Protein AF-0000000080278853 (afdb_homodimer)

Foldseek 3Di:
DCPDDDDDDDDDDDDDDDDDPPPPPDDPDPPPPPPPPPCPVVLPFPFDAFPDAFQCVVCQQPVQLLFDPVLCVVLQKDRWDWDADPQGIKTWIARNVDRQKIKIKHKRNVFFQAVSVCSVVQVQWPDWAWDDAPRWTKIWTDSDPCQQQLWTWMWTRNHRGIIMIMITHHRDDPSRRGVVVVSSSSSNNSSVSRNVD/DDDDDDDDDDDDDDPPDPPVPVPVPPPPDPPPPPPPPPPPVVLPFPFDAFPDAFQCVVCQQPVQLLFDPVLCVVLQKDRWDWDADPQGIKTWIARNVDRQKIKIKHKRNVFFQAVSVCSVVQVQWPDWAWDDAPRWTKIWTDSDPCQQQLWTWMWTRNHRGIIMIMITHHRDDPSRRGVVVVSSSSSNNSSVSRNVD

Secondary structure (DSSP, 8-state):
---------------------------------------------SSPPPSS----HHHHH-GGGGS-HHHHHHTTB---EEEEETTEEEEEEEETTEEEEEEEEEE-TT-TTTHHHHHHTGGG-SEEEEEEETTEEEEEEESS--GGGTEEEEEEESSSS-EEEEEEEESSSHHHH--HHHHHHHHHHHHHHHHH-/---------------------------------------------SSPPPSS----HHHHH-GGGGS-HHHHHHTTB---EEEEETTEEEEEEEETTEEEEEEEEEE-TT-TTTHHHHHHTGGG-SEEEEEEETTEEEEEEESS--GGGTEEEEEEESSSS-EEEEEEEESSSHHHH--HHHHHHHHHHHHHHHHH-

Nearest PDB structures (foldseek):
  6pny-assembly1_A  TM=3.696E-01  e=8.981E-02  Francisella tularensis subsp. tularensis SCHU S4
  4esq-assembly1_A  TM=3.372E-01  e=4.454E-02  Mycobacterium tuberculosis H37Rv
  5hw3-assembly1_A  TM=4.912E-01  e=6.554E-01  Burkholderia vietnamiensis G4
  4yfm-assembly2_B  TM=4.945E-01  e=7.810E-01  Mycobacteroides abscessus
  6ity-assembly1_A  TM=4.959E-01  e=1.990E+00  Escherichia coli

pLDDT: mean 81.67, std 29.04, range [19.27, 98.94]

Radius of gyration: 40.1 Å; Cα contacts (8 Å, |Δi|>4): 773; chains: 2; bounding box: 48×190×109 Å

Solvent-accessible surface area (backbone atoms only — not comparable to full-atom values): 21662 Å² total; per-residue (Å²): 128,87,67,80,70,84,72,81,82,88,76,86,84,76,86,69,87,72,86,70,82,75,75,77,74,77,73,75,72,78,75,75,71,73,72,67,75,72,72,68,74,57,78,81,49,78,34,76,74,40,82,66,69,51,56,53,70,61,29,66,75,37,18,47,62,38,46,42,72,69,51,28,55,76,70,46,34,42,76,59,40,83,42,76,51,75,36,37,34,18,12,42,31,26,34,63,89,41,74,65,24,35,36,34,34,28,39,34,67,59,34,74,45,12,39,15,50,54,53,74,46,45,87,62,30,67,40,78,48,79,49,66,47,91,78,22,34,25,30,40,39,32,40,58,81,38,41,86,69,2,21,30,34,33,37,34,26,45,24,64,44,32,20,34,39,34,38,31,36,19,72,59,70,72,40,14,71,49,14,53,65,55,39,48,51,51,50,37,44,27,54,54,36,27,66,73,92,137,81,83,85,83,86,79,87,79,89,80,88,82,80,83,71,81,79,77,76,74,80,73,77,74,76,72,73,72,77,74,74,71,72,70,66,76,72,71,68,73,57,79,80,50,77,33,76,72,40,82,65,68,52,55,52,70,60,29,67,75,36,19,48,63,39,47,42,73,68,52,26,54,75,68,45,33,42,74,60,41,83,41,78,51,77,38,37,33,18,12,42,29,26,34,63,88,41,75,66,25,33,36,36,34,27,41,34,67,59,37,73,44,11,39,16,50,54,53,73,47,44,88,62,29,66,41,79,47,80,48,67,47,90,78,22,35,27,31,37,38,31,39,58,82,38,40,85,70,2,21,30,33,33,37,36,27,45,24,65,43,32,20,34,39,34,37,31,38,18,74,58,70,71,39,14,71,48,14,52,65,55,40,49,52,51,48,38,43,26,53,55,34,27,67,73,94

Organism: Amycolatopsis orientalis (NCBI:txid31958)

InterPro domains:
  IPR024520 Protein of unknown function DUF3558 [PF12079] (13-192)

Sequence (394 aa):
MRRSLVLLLAAGALVAGCSGSKSGTASPEPSYTTGSPSASSGSSGSAPKVPSPLKTSSIESDACSALSAAKRSELGLGEGERRTTSVGPGCSIFAADDRLNQIEISPVLANKNGLSDVYDTKANDEYFEPTEVAGYPAVYAAALDGRKSGKCGLFVGVTDQLAVNILVQYDNGPGASDPCPVALKVGEAMIETLKEGMRRSLVLLLAAGALVAGCSGSKSGTASPEPSYTTGSPSASSGSSGSAPKVPSPLKTSSIESDACSALSAAKRSELGLGEGERRTTSVGPGCSIFAADDRLNQIEISPVLANKNGLSDVYDTKANDEYFEPTEVAGYPAVYAAALDGRKSGKCGLFVGVTDQLAVNILVQYDNGPGASDPCPVALKVGEAMIETLKEG

Structure (mmCIF, N/CA/C/O backbone):
data_AF-0000000080278853-model_v1
#
loop_
_entity.id
_entity.type
_entity.pdbx_description
1 polymer 'DUF3558 domain-containing protein'
#
loop_
_atom_site.group_PDB
_atom_site.id
_atom_site.type_symbol
_atom_site.label_atom_id
_atom_site.label_alt_id
_atom_site.label_comp_id
_atom_site.label_asym_id
_atom_site.label_entity_id
_atom_site.label_seq_id
_atom_site.pdbx_PDB_ins_code
_atom_site.Cartn_x
_atom_site.Cartn_y
_atom_site.Cartn_z
_atom_site.occupancy
_atom_site.B_iso_or_equiv
_atom_site.auth_seq_id
_atom_site.auth_comp_id
_atom_site.auth_asym_id
_atom_site.auth_atom_id
_atom_site.pdbx_PDB_model_num
ATOM 1 N N . MET A 1 1 ? 13.344 99.688 30.938 1 25.77 1 MET A N 1
ATOM 2 C CA . MET A 1 1 ? 12.18 99.125 30.234 1 25.77 1 MET A CA 1
ATOM 3 C C . MET A 1 1 ? 12.242 99.438 28.734 1 25.77 1 MET A C 1
ATOM 5 O O . MET A 1 1 ? 11.258 99.25 28.016 1 25.77 1 MET A O 1
ATOM 9 N N . ARG A 1 2 ? 13.422 99.875 28.297 1 26.48 2 ARG A N 1
ATOM 10 C CA . ARG A 1 2 ? 13.445 100.812 27.188 1 26.48 2 ARG A CA 1
ATOM 11 C C . ARG A 1 2 ? 13.219 100.125 25.844 1 26.48 2 ARG A C 1
ATOM 13 O O . ARG A 1 2 ? 14.094 99.438 25.359 1 26.48 2 ARG A O 1
ATOM 20 N N . ARG A 1 3 ? 12.031 99.812 25.594 1 26.95 3 ARG A N 1
ATOM 21 C CA . ARG A 1 3 ? 11.484 98.75 24.703 1 26.95 3 ARG A CA 1
ATOM 22 C C . ARG A 1 3 ? 11.602 99.188 23.25 1 26.95 3 ARG A C 1
ATOM 24 O O . ARG A 1 3 ? 11.055 98.562 22.344 1 26.95 3 ARG A O 1
ATOM 31 N N . SER A 1 4 ? 12.594 100.188 22.984 1 25.94 4 SER A N 1
ATOM 32 C CA . SER A 1 4 ? 12.094 100.938 21.828 1 25.94 4 SER A CA 1
ATOM 33 C C . SER A 1 4 ? 11.953 100.062 20.609 1 25.94 4 SER A C 1
ATOM 35 O O . SER A 1 4 ? 12.844 99.25 20.297 1 25.94 4 SER A O 1
ATOM 37 N N . LEU A 1 5 ? 10.859 100.125 19.953 1 24.86 5 LEU A N 1
ATOM 38 C CA . LEU A 1 5 ? 9.977 99.375 19.062 1 24.86 5 LEU A CA 1
ATOM 39 C C . LEU A 1 5 ? 10.445 99.5 17.609 1 24.86 5 LEU A C 1
ATOM 41 O O . LEU A 1 5 ? 10.008 98.688 16.75 1 24.86 5 LEU A O 1
ATOM 45 N N . VAL A 1 6 ? 11.648 100 17.25 1 26.14 6 VAL A N 1
ATOM 46 C CA . VAL A 1 6 ? 11.359 100.75 16.031 1 26.14 6 VAL A CA 1
ATOM 47 C C . VAL A 1 6 ? 11.07 99.812 14.883 1 26.14 6 VAL A C 1
ATOM 49 O O . VAL A 1 6 ? 11.828 98.875 14.641 1 26.14 6 VAL A O 1
ATOM 52 N N . LEU A 1 7 ? 9.945 99.938 14.18 1 22.44 7 LEU A N 1
ATOM 53 C CA . LEU A 1 7 ? 8.984 99.25 13.312 1 22.44 7 LEU A CA 1
ATOM 54 C C . LEU A 1 7 ? 9.492 99.188 11.875 1 22.44 7 LEU A C 1
ATOM 56 O O . LEU A 1 7 ? 8.914 98.5 11.031 1 22.44 7 LEU A O 1
ATOM 60 N N . LEU A 1 8 ? 10.633 99.812 11.562 1 22.41 8 LEU A N 1
ATOM 61 C CA . LEU A 1 8 ? 10.367 100.438 10.297 1 22.41 8 LEU A CA 1
ATOM 62 C C . LEU A 1 8 ? 10.055 99.438 9.203 1 22.41 8 LEU A C 1
ATOM 64 O O . LEU A 1 8 ? 10.602 98.312 9.211 1 22.41 8 LEU A O 1
ATOM 68 N N . LEU A 1 9 ? 9.297 99.938 8.25 1 20.89 9 LEU A N 1
ATOM 69 C CA . LEU A 1 9 ? 8.273 99.625 7.254 1 20.89 9 LEU A CA 1
ATOM 70 C C . LEU A 1 9 ? 8.867 98.875 6.078 1 20.89 9 LEU A C 1
ATOM 72 O O . LEU A 1 9 ? 10.086 98.812 5.922 1 20.89 9 LEU A O 1
ATOM 76 N N . ALA A 1 10 ? 8.578 99.312 4.84 1 20.7 10 ALA A N 1
ATOM 77 C CA . ALA A 1 10 ? 7.59 98.938 3.848 1 20.7 10 ALA A CA 1
ATOM 78 C C . ALA A 1 10 ? 8.227 98.062 2.752 1 20.7 10 ALA A C 1
ATOM 80 O O . ALA A 1 10 ? 9.453 98 2.672 1 20.7 10 ALA A O 1
ATOM 81 N N . ALA A 1 11 ? 8 98.438 1.426 1 20.47 11 ALA A N 1
ATOM 82 C CA . ALA A 1 11 ? 7.145 98 0.341 1 20.47 11 ALA A CA 1
ATOM 83 C C . ALA A 1 11 ? 7.973 97.375 -0.772 1 20.47 11 ALA A C 1
ATOM 85 O O . ALA A 1 11 ? 7.609 96.312 -1.304 1 20.47 11 ALA A O 1
ATOM 86 N N . GLY A 1 12 ? 9 98.062 -1.393 1 19.66 12 GLY A N 1
ATOM 87 C CA . GLY A 1 12 ? 8.672 98.312 -2.789 1 19.66 12 GLY A CA 1
ATOM 88 C C . GLY A 1 12 ? 8.828 97.062 -3.662 1 19.66 12 GLY A C 1
ATOM 89 O O . GLY A 1 12 ? 9.406 96.062 -3.238 1 19.66 12 GLY A O 1
ATOM 90 N N . ALA A 1 13 ? 9.32 97.312 -5.016 1 22.69 13 ALA A N 1
ATOM 91 C CA . ALA A 1 13 ? 8.922 97.25 -6.422 1 22.69 13 ALA A CA 1
ATOM 92 C C . ALA A 1 13 ? 9.43 96 -7.105 1 22.69 13 ALA A C 1
ATOM 94 O O . ALA A 1 13 ? 10.5 95.5 -6.777 1 22.69 13 ALA A O 1
ATOM 95 N N . LEU A 1 14 ? 8.57 95.5 -8.039 1 23.55 14 LEU A N 1
ATOM 96 C CA . LEU A 1 14 ? 8.156 94.312 -8.828 1 23.55 14 LEU A CA 1
ATOM 97 C C . LEU A 1 14 ? 9.172 94.062 -9.938 1 23.55 14 LEU A C 1
ATOM 99 O O . LEU A 1 14 ? 9.031 93.062 -10.664 1 23.55 14 LEU A O 1
ATOM 103 N N . VAL A 1 15 ? 10.375 94.625 -10.016 1 23.81 15 VAL A N 1
ATOM 104 C CA . VAL A 1 15 ? 10.648 94.75 -11.438 1 23.81 15 VAL A CA 1
ATOM 105 C C . VAL A 1 15 ? 10.641 93.375 -12.094 1 23.81 15 VAL A C 1
ATOM 107 O O . VAL A 1 15 ? 11.172 92.375 -11.531 1 23.81 15 VAL A O 1
ATOM 110 N N . ALA A 1 16 ? 10.047 93.25 -13.336 1 25.36 16 ALA A N 1
ATOM 111 C CA . ALA A 1 16 ? 9.398 92.438 -14.344 1 25.36 16 ALA A CA 1
ATOM 112 C C . ALA A 1 16 ? 10.406 91.5 -15.023 1 25.36 16 ALA A C 1
ATOM 114 O O . ALA A 1 16 ? 10.039 90.5 -15.562 1 25.36 16 ALA A O 1
ATOM 115 N N . GLY A 1 17 ? 11.688 91.688 -15.102 1 23.89 17 GLY A N 1
ATOM 116 C CA . GLY A 1 17 ? 12.047 91.5 -16.5 1 23.89 17 GLY A CA 1
ATOM 117 C C . GLY A 1 17 ? 11.781 90.062 -16.969 1 23.89 17 GLY A C 1
ATOM 118 O O . GLY A 1 17 ? 11.812 89.125 -16.172 1 23.89 17 GLY A O 1
ATOM 119 N N . CYS A 1 18 ? 11.219 89.875 -18.25 1 23.42 18 CYS A N 1
ATOM 120 C CA . CYS A 1 18 ? 10.555 88.938 -19.156 1 23.42 18 CYS A CA 1
ATOM 121 C C . CYS A 1 18 ? 11.461 87.812 -19.516 1 23.42 18 CYS A C 1
ATOM 123 O O . CYS A 1 18 ? 10.984 86.75 -19.891 1 23.42 18 CYS A O 1
ATOM 125 N N . SER A 1 19 ? 12.797 87.938 -19.75 1 24.5 19 SER A N 1
ATOM 126 C CA . SER A 1 19 ? 13.125 87.312 -21.016 1 24.5 19 SER A CA 1
ATOM 127 C C . SER A 1 19 ? 13 85.812 -20.922 1 24.5 19 SER A C 1
ATOM 129 O O . SER A 1 19 ? 13.195 85.25 -19.859 1 24.5 19 SER A O 1
ATOM 131 N N . GLY A 1 20 ? 12.406 85.125 -21.953 1 24.17 20 GLY A N 1
ATOM 132 C CA . GLY A 1 20 ? 11.805 83.875 -22.438 1 24.17 20 GLY A CA 1
ATOM 133 C C . GLY A 1 20 ? 12.805 82.75 -22.641 1 24.17 20 GLY A C 1
ATOM 134 O O . GLY A 1 20 ? 12.484 81.75 -23.234 1 24.17 20 GLY A O 1
ATOM 135 N N . SER A 1 21 ? 14.086 82.812 -22.172 1 25.88 21 SER A N 1
ATOM 136 C CA . SER A 1 21 ? 14.875 81.812 -22.922 1 25.88 21 SER A CA 1
ATOM 137 C C . SER A 1 21 ? 14.312 80.438 -22.75 1 25.88 21 SER A C 1
ATOM 139 O O . SER A 1 21 ? 14.055 80 -21.625 1 25.88 21 SER A O 1
ATOM 141 N N . LYS A 1 22 ? 13.883 79.875 -23.859 1 23.75 22 LYS A N 1
ATOM 142 C CA . LYS A 1 22 ? 13.289 78.625 -24.25 1 23.75 22 LYS A CA 1
ATOM 143 C C . LYS A 1 22 ? 14.219 77.438 -23.906 1 23.75 22 LYS A C 1
ATOM 145 O O . LYS A 1 22 ? 15.234 77.25 -24.562 1 23.75 22 LYS A O 1
ATOM 150 N N . SER A 1 23 ? 14.734 77.312 -22.656 1 25.14 23 SER A N 1
ATOM 151 C CA . SER A 1 23 ? 15.625 76.188 -22.531 1 25.14 23 SER A CA 1
ATOM 152 C C . SER A 1 23 ? 14.898 74.875 -22.875 1 25.14 23 SER A C 1
ATOM 154 O O . SER A 1 23 ? 13.812 74.625 -22.344 1 25.14 23 SER A O 1
ATOM 156 N N . GLY A 1 24 ? 15.055 74.375 -24.109 1 26.75 24 GLY A N 1
ATOM 157 C CA . GLY A 1 24 ? 14.602 73.125 -24.703 1 26.75 24 GLY A CA 1
ATOM 158 C C . GLY A 1 24 ? 14.922 71.938 -23.844 1 26.75 24 GLY A C 1
ATOM 159 O O . GLY A 1 24 ? 16.094 71.688 -23.531 1 26.75 24 GLY A O 1
ATOM 160 N N . THR A 1 25 ? 14.242 71.688 -22.812 1 28.78 25 THR A N 1
ATOM 161 C CA . THR A 1 25 ? 14.438 70.562 -21.953 1 28.78 25 THR A CA 1
ATOM 162 C C . THR A 1 25 ? 14.391 69.25 -22.781 1 28.78 25 THR A C 1
ATOM 164 O O . THR A 1 25 ? 13.438 69 -23.531 1 28.78 25 THR A O 1
ATOM 167 N N . ALA A 1 26 ? 15.594 68.75 -23.062 1 31.48 26 ALA A N 1
ATOM 168 C CA . ALA A 1 26 ? 15.836 67.438 -23.656 1 31.48 26 ALA A CA 1
ATOM 169 C C . ALA A 1 26 ? 14.961 66.375 -23.016 1 31.48 26 ALA A C 1
ATOM 171 O O . ALA A 1 26 ? 14.828 66.312 -21.781 1 31.48 26 ALA A O 1
ATOM 172 N N . SER A 1 27 ? 13.93 65.938 -23.688 1 29.67 27 SER A N 1
ATOM 173 C CA . SER A 1 27 ? 12.992 64.875 -23.406 1 29.67 27 SER A CA 1
ATOM 174 C C . SER A 1 27 ? 13.727 63.594 -22.969 1 29.67 27 SER A C 1
ATOM 176 O O . SER A 1 27 ? 14.617 63.125 -23.672 1 29.67 27 SER A O 1
ATOM 178 N N . PRO A 1 28 ? 13.977 63.406 -21.656 1 30.61 28 PRO A N 1
ATOM 179 C CA . PRO A 1 28 ? 14.594 62.156 -21.25 1 30.61 28 PRO A CA 1
ATOM 180 C C . PRO A 1 28 ? 13.945 60.938 -21.922 1 30.61 28 PRO A C 1
ATOM 182 O O . PRO A 1 28 ? 12.75 60.969 -22.203 1 30.61 28 PRO A O 1
ATOM 185 N N . GLU A 1 29 ? 14.648 60.344 -22.812 1 31.84 29 GLU A N 1
ATOM 186 C CA . GLU A 1 29 ? 14.258 59.094 -23.438 1 31.84 29 GLU A CA 1
ATOM 187 C C . GLU A 1 29 ? 13.742 58.094 -22.391 1 31.84 29 GLU A C 1
ATOM 189 O O . GLU A 1 29 ? 14.305 57.969 -21.312 1 31.84 29 GLU A O 1
ATOM 194 N N . PRO A 1 30 ? 12.445 57.812 -22.391 1 31.62 30 PRO A N 1
ATOM 195 C CA . PRO A 1 30 ? 11.891 56.812 -21.469 1 31.62 30 PRO A CA 1
ATOM 196 C C . PRO A 1 30 ? 12.672 55.531 -21.453 1 31.62 30 PRO A C 1
ATOM 198 O O . PRO A 1 30 ? 13.117 55.062 -22.5 1 31.62 30 PRO A O 1
ATOM 201 N N . SER A 1 31 ? 13.68 55.406 -20.547 1 31.05 31 SER A N 1
ATOM 202 C CA . SER A 1 31 ? 14.266 54.094 -20.312 1 31.05 31 SER A CA 1
ATOM 203 C C . SER A 1 31 ? 13.188 53.031 -20.188 1 31.05 31 SER A C 1
ATOM 205 O O . SER A 1 31 ? 12.367 53.062 -19.266 1 31.05 31 SER A O 1
ATOM 207 N N . TYR A 1 32 ? 12.703 52.438 -21.297 1 29.72 32 TYR A N 1
ATOM 208 C CA . TYR A 1 32 ? 11.875 51.25 -21.234 1 29.72 32 TYR A CA 1
ATOM 209 C C . TYR A 1 32 ? 12.531 50.188 -20.375 1 29.72 32 TYR A C 1
ATOM 211 O O . TYR A 1 32 ? 13.625 49.719 -20.672 1 29.72 32 TYR A O 1
ATOM 219 N N . THR A 1 33 ? 12.547 50.438 -19.016 1 30.12 33 THR A N 1
ATOM 220 C CA . THR A 1 33 ? 12.883 49.25 -18.203 1 30.12 33 THR A CA 1
ATOM 221 C C . THR A 1 33 ? 12.109 48.031 -18.688 1 30.12 33 THR A C 1
ATOM 223 O O . THR A 1 33 ? 10.875 48.031 -18.672 1 30.12 33 THR A O 1
ATOM 226 N N . THR A 1 34 ? 12.633 47.375 -19.719 1 31.84 34 THR A N 1
ATOM 227 C CA . THR A 1 34 ? 12.141 46.031 -20.016 1 31.84 34 THR A CA 1
ATOM 228 C C . THR A 1 34 ? 11.961 45.219 -18.734 1 31.84 34 THR A C 1
ATOM 230 O O . THR A 1 34 ? 12.93 44.969 -18.031 1 31.84 34 THR A O 1
ATOM 233 N N . GLY A 1 35 ? 10.867 45.5 -18.016 1 28.23 35 GLY A N 1
ATOM 234 C CA . GLY A 1 35 ? 10.547 44.562 -16.953 1 28.23 35 GLY A CA 1
ATOM 235 C C . GLY A 1 35 ? 10.781 43.094 -17.328 1 28.23 35 GLY A C 1
ATOM 236 O O . GLY A 1 35 ? 10.367 42.656 -18.406 1 28.23 35 GLY A O 1
ATOM 237 N N . SER A 1 36 ? 11.953 42.594 -17 1 31.94 36 SER A N 1
ATOM 238 C CA . SER A 1 36 ? 12.164 41.156 -17.109 1 31.94 36 SER A CA 1
ATOM 239 C C . SER A 1 36 ? 10.953 40.375 -16.594 1 31.94 36 SER A C 1
ATOM 241 O O . SER A 1 36 ? 10.422 40.688 -15.523 1 31.94 36 SER A O 1
ATOM 243 N N . PRO A 1 37 ? 10.148 39.781 -17.469 1 32.78 37 PRO A N 1
ATOM 244 C CA . PRO A 1 37 ? 9.133 38.906 -16.875 1 32.78 37 PRO A CA 1
ATOM 245 C C . PRO A 1 37 ? 9.664 38.094 -15.711 1 32.78 37 PRO A C 1
ATOM 247 O O . PRO A 1 37 ? 10.773 37.531 -15.781 1 32.78 37 PRO A O 1
ATOM 250 N N . SER A 1 38 ? 9.586 38.594 -14.539 1 33.19 38 SER A N 1
ATOM 251 C CA . SER A 1 38 ? 9.773 37.625 -13.461 1 33.19 38 SER A CA 1
ATOM 252 C C . SER A 1 38 ? 9.164 36.281 -13.812 1 33.19 38 SER A C 1
ATOM 254 O O . SER A 1 38 ? 7.957 36.156 -14.031 1 33.19 38 SER A O 1
ATOM 256 N N . ALA A 1 39 ? 9.867 35.469 -14.516 1 34.06 39 ALA A N 1
ATOM 257 C CA . ALA A 1 39 ? 9.484 34.062 -14.594 1 34.06 39 ALA A CA 1
ATOM 258 C C . ALA A 1 39 ? 9.023 33.562 -13.234 1 34.06 39 ALA A C 1
ATOM 260 O O . ALA A 1 39 ? 9.82 33.438 -12.305 1 34.06 39 ALA A O 1
ATOM 261 N N . SER A 1 40 ? 7.93 34.156 -12.688 1 33.38 40 SER A N 1
ATOM 262 C CA . SER A 1 40 ? 7.398 33.25 -11.672 1 33.38 40 SER A CA 1
ATOM 263 C C . SER A 1 40 ? 7.617 31.781 -12.055 1 33.38 40 SER A C 1
ATOM 265 O O . SER A 1 40 ? 7.066 31.312 -13.055 1 33.38 40 SER A O 1
ATOM 267 N N . SER A 1 41 ? 8.742 31.391 -12.117 1 36.22 41 SER A N 1
ATOM 268 C CA . SER A 1 41 ? 8.883 29.938 -12.109 1 36.22 41 SER A CA 1
ATOM 269 C C . SER A 1 41 ? 7.785 29.281 -11.273 1 36.22 41 SER A C 1
ATOM 271 O O . SER A 1 41 ? 7.934 29.125 -10.062 1 36.22 41 SER A O 1
ATOM 273 N N . GLY A 1 42 ? 6.566 29.844 -11.203 1 37.88 42 GLY A N 1
ATOM 274 C CA . GLY A 1 42 ? 5.445 29.156 -10.586 1 37.88 42 GLY A CA 1
ATOM 275 C C . GLY A 1 42 ? 5.5 27.656 -10.75 1 37.88 42 GLY A C 1
ATOM 276 O O . GLY A 1 42 ? 5.781 27.156 -11.844 1 37.88 42 GLY A O 1
ATOM 277 N N . SER A 1 43 ? 6.066 26.906 -9.883 1 45.44 43 SER A N 1
ATOM 278 C CA . SER A 1 43 ? 5.84 25.469 -9.891 1 45.44 43 SER A CA 1
ATOM 279 C C . SER A 1 43 ? 4.484 25.125 -10.492 1 45.44 43 SER A C 1
ATOM 281 O O . SER A 1 43 ? 3.443 25.547 -9.977 1 45.44 43 SER A O 1
ATOM 283 N N . SER A 1 44 ? 4.211 25.25 -11.781 1 55.81 44 SER A N 1
ATOM 284 C CA . SER A 1 44 ? 3.182 24.953 -12.766 1 55.81 44 SER A CA 1
ATOM 285 C C . SER A 1 44 ? 2.453 23.656 -12.422 1 55.81 44 SER A C 1
ATOM 287 O O . SER A 1 44 ? 1.705 23.125 -13.242 1 55.81 44 SER A O 1
ATOM 289 N N . GLY A 1 45 ? 2.619 23.156 -11.242 1 72.19 45 GLY A N 1
ATOM 290 C CA . GLY A 1 45 ? 1.877 21.922 -11.055 1 72.19 45 GLY A CA 1
ATOM 291 C C . GLY A 1 45 ? 0.403 22.141 -10.773 1 72.19 45 GLY A C 1
ATOM 292 O O . GLY A 1 45 ? -0.014 23.266 -10.477 1 72.19 45 GLY A O 1
ATOM 293 N N . SER A 1 46 ? -0.489 21.281 -11.039 1 92.19 46 SER A N 1
ATOM 294 C CA . SER A 1 46 ? -1.945 21.281 -10.945 1 92.19 46 SER A CA 1
ATOM 295 C C . SER A 1 46 ? -2.408 21.453 -9.508 1 92.19 46 SER A C 1
ATOM 297 O O . SER A 1 46 ? -3.566 21.797 -9.258 1 92.19 46 SER A O 1
ATOM 299 N N . ALA A 1 47 ? -1.428 21.359 -8.531 1 97 47 ALA A N 1
ATOM 300 C CA . ALA A 1 47 ? -1.764 21.516 -7.117 1 97 47 ALA A CA 1
ATOM 301 C C . ALA A 1 47 ? -1.282 22.859 -6.586 1 97 47 ALA A C 1
ATOM 303 O O . ALA A 1 47 ? -0.351 23.453 -7.133 1 97 47 ALA A O 1
ATOM 304 N N . PRO A 1 48 ? -1.968 23.438 -5.496 1 97.81 48 PRO A N 1
ATOM 305 C CA . PRO A 1 48 ? -1.407 24.609 -4.812 1 97.81 48 PRO A CA 1
ATOM 306 C C . PRO A 1 48 ? 0.027 24.375 -4.34 1 97.81 48 PRO A C 1
ATOM 308 O O . PRO A 1 48 ? 0.39 23.266 -3.975 1 97.81 48 PRO A O 1
ATOM 311 N N . LYS A 1 49 ? 0.762 25.406 -4.309 1 97.06 49 LYS A N 1
ATOM 312 C CA . LYS A 1 49 ? 2.166 25.328 -3.916 1 97.06 49 LYS A CA 1
ATOM 313 C C . LYS A 1 49 ? 2.305 25.125 -2.41 1 97.06 49 LYS A C 1
ATOM 315 O O . LYS A 1 49 ? 1.499 25.641 -1.633 1 97.06 49 LYS A O 1
ATOM 320 N N . VAL A 1 50 ? 3.271 24.359 -2.059 1 98 50 VAL A N 1
ATOM 321 C CA . VAL A 1 50 ? 3.633 24.219 -0.653 1 98 50 VAL A CA 1
ATOM 322 C C . VAL A 1 50 ? 4.254 25.516 -0.139 1 98 50 VAL A C 1
ATOM 324 O O . VAL A 1 50 ? 5.16 26.062 -0.766 1 98 50 VAL A O 1
ATOM 327 N N . PRO A 1 51 ? 3.791 26.031 0.999 1 97.06 51 PRO A N 1
ATOM 328 C CA . PRO A 1 51 ? 4.281 27.344 1.459 1 97.06 51 PRO A CA 1
ATOM 329 C C . PRO A 1 51 ? 5.754 27.297 1.868 1 97.06 51 PRO A C 1
ATOM 331 O O . PRO A 1 51 ? 6.5 28.234 1.577 1 97.06 51 PRO A O 1
ATOM 334 N N . SER A 1 52 ? 6.215 26.359 2.562 1 97.56 52 SER A N 1
ATOM 335 C CA . SER A 1 52 ? 7.59 26.094 2.98 1 97.56 52 SER A CA 1
ATOM 336 C C . SER A 1 52 ? 7.891 24.594 2.975 1 97.56 52 SER A C 1
ATOM 338 O O . SER A 1 52 ? 7.246 23.828 3.693 1 97.56 52 SER A O 1
ATOM 340 N N . PRO A 1 53 ? 8.836 24.203 2.139 1 98 53 PRO A N 1
ATOM 341 C CA . PRO A 1 53 ? 9.141 22.766 2.096 1 98 53 PRO A CA 1
ATOM 342 C C . PRO A 1 53 ? 9.531 22.203 3.461 1 98 53 PRO A C 1
ATOM 344 O O . PRO A 1 53 ? 10.312 22.828 4.184 1 98 53 PRO A O 1
ATOM 347 N N . LEU A 1 54 ? 9.008 21.047 3.814 1 98.56 54 LEU A N 1
ATOM 348 C CA . LEU A 1 54 ? 9.359 20.375 5.062 1 98.56 54 LEU A CA 1
ATOM 349 C C . LEU A 1 54 ? 10.609 19.516 4.887 1 98.56 54 LEU A C 1
ATOM 351 O O . LEU A 1 54 ? 11.055 19.297 3.76 1 98.56 54 LEU A O 1
ATOM 355 N N . LYS A 1 55 ? 11.18 19.141 6.031 1 97.06 55 LYS A N 1
ATOM 356 C CA . LYS A 1 55 ? 12.312 18.219 6.027 1 97.06 55 LYS A CA 1
ATOM 357 C C . LYS A 1 55 ? 11.844 16.781 5.883 1 97.06 55 LYS A C 1
ATOM 359 O O . LYS A 1 55 ? 11.273 16.203 6.812 1 97.06 55 LYS A O 1
ATOM 364 N N . THR A 1 56 ? 12.156 16.156 4.68 1 97.56 56 THR A N 1
ATOM 365 C CA . THR A 1 56 ? 11.484 14.906 4.383 1 97.56 56 THR A CA 1
ATOM 366 C C . THR A 1 56 ? 12.484 13.758 4.301 1 97.56 56 THR A C 1
ATOM 368 O O . THR A 1 56 ? 12.109 12.602 4.105 1 97.56 56 THR A O 1
ATOM 371 N N . SER A 1 57 ? 13.781 13.961 4.508 1 96.56 57 SER A N 1
ATOM 372 C CA . SER A 1 57 ? 14.789 12.922 4.336 1 96.56 57 SER A CA 1
ATOM 373 C C . SER A 1 57 ? 14.508 11.719 5.238 1 96.56 57 SER A C 1
ATOM 375 O O . SER A 1 57 ? 14.641 10.57 4.809 1 96.56 57 SER A O 1
ATOM 377 N N . SER A 1 58 ? 14.078 11.953 6.445 1 96.56 58 SER A N 1
ATOM 378 C CA . SER A 1 58 ? 13.844 10.875 7.398 1 96.56 58 SER A CA 1
ATOM 379 C C . SER A 1 58 ? 12.695 9.977 6.945 1 96.56 58 SER A C 1
ATOM 381 O O . SER A 1 58 ? 12.797 8.75 7.027 1 96.56 58 SER A O 1
ATOM 383 N N . ILE A 1 59 ? 11.594 10.547 6.367 1 97.81 59 ILE A N 1
ATOM 384 C CA . ILE A 1 59 ? 10.422 9.742 6.027 1 97.81 59 ILE A CA 1
ATOM 385 C C . ILE A 1 59 ? 10.641 9.055 4.68 1 97.81 59 ILE A C 1
ATOM 387 O O . ILE A 1 59 ? 9.945 8.102 4.34 1 97.81 59 ILE A O 1
ATOM 391 N N . GLU A 1 60 ? 11.578 9.555 3.891 1 96.56 60 GLU A N 1
ATOM 392 C CA . GLU A 1 60 ? 11.898 8.906 2.621 1 96.56 60 GLU A CA 1
ATOM 393 C C . GLU A 1 60 ? 12.609 7.574 2.846 1 96.56 60 GLU A C 1
ATOM 395 O O . GLU A 1 60 ? 12.461 6.645 2.051 1 96.56 60 GLU A O 1
ATOM 400 N N . SER A 1 61 ? 13.305 7.469 3.971 1 93.38 61 SER A N 1
ATOM 401 C CA . SER A 1 61 ? 14 6.23 4.305 1 93.38 61 SER A CA 1
ATOM 402 C C . SER A 1 61 ? 13.18 5.375 5.262 1 93.38 61 SER A C 1
ATOM 404 O O . SER A 1 61 ? 13.234 4.145 5.207 1 93.38 61 SER A O 1
ATOM 406 N N . ASP A 1 62 ? 12.5 6.02 6.129 1 97 62 ASP A N 1
ATOM 407 C CA . ASP A 1 62 ? 11.68 5.367 7.145 1 97 62 ASP A CA 1
ATOM 408 C C . ASP A 1 62 ? 10.359 6.109 7.348 1 97 62 ASP A C 1
ATOM 410 O O . ASP A 1 62 ? 10.289 7.051 8.141 1 97 62 ASP A O 1
ATOM 414 N N . ALA A 1 63 ? 9.297 5.648 6.734 1 98.31 63 ALA A N 1
ATOM 415 C CA . ALA A 1 63 ? 7.992 6.305 6.773 1 98.31 63 ALA A CA 1
ATOM 416 C C . ALA A 1 63 ? 7.48 6.422 8.211 1 98.31 63 ALA A C 1
ATOM 418 O O . ALA A 1 63 ? 6.672 7.297 8.516 1 98.31 63 ALA A O 1
ATOM 419 N N . CYS A 1 64 ? 7.973 5.594 9.125 1 98.56 64 CYS A N 1
ATOM 420 C CA . CYS A 1 64 ? 7.465 5.594 10.492 1 98.56 64 CYS A CA 1
ATOM 421 C C . CYS A 1 64 ? 8 6.789 11.273 1 98.56 64 CYS A C 1
ATOM 423 O O . CYS A 1 64 ? 7.52 7.086 12.367 1 98.56 64 CYS A O 1
ATOM 425 N N . SER A 1 65 ? 8.977 7.508 10.641 1 98.31 65 SER A N 1
ATOM 426 C CA . SER A 1 65 ? 9.484 8.734 11.25 1 98.31 65 SER A CA 1
ATOM 427 C C . SER A 1 65 ? 8.508 9.891 11.055 1 98.31 65 SER A C 1
ATOM 429 O O . SER A 1 65 ? 8.742 11 11.547 1 98.31 65 SER A O 1
ATOM 431 N N . ALA A 1 66 ? 7.402 9.656 10.375 1 98.69 66 ALA A N 1
ATOM 432 C CA . ALA A 1 66 ? 6.438 10.703 10.062 1 98.69 66 ALA A CA 1
ATOM 433 C C . ALA A 1 66 ? 5.758 11.219 11.328 1 98.69 66 ALA A C 1
ATOM 435 O O . ALA A 1 66 ? 5.25 12.344 11.359 1 98.69 66 ALA A O 1
ATOM 436 N N . LEU A 1 67 ? 5.691 10.383 12.344 1 98.69 67 LEU A N 1
ATOM 437 C CA . LEU A 1 67 ? 5.133 10.797 13.633 1 98.69 67 LEU A CA 1
ATOM 438 C C . LEU A 1 67 ? 6.141 10.586 14.758 1 98.69 67 LEU A C 1
ATOM 440 O O . LEU A 1 67 ? 6.695 9.492 14.898 1 98.69 67 LEU A O 1
ATOM 444 N N . SER A 1 68 ? 6.391 11.625 15.539 1 98.19 68 SER A N 1
ATOM 445 C CA . SER A 1 68 ? 7.199 11.453 16.734 1 98.19 68 SER A CA 1
ATOM 446 C C . SER A 1 68 ? 6.477 10.586 17.766 1 98.19 68 SER A C 1
ATOM 448 O O . SER A 1 68 ? 5.258 10.422 17.703 1 98.19 68 SER A O 1
ATOM 450 N N . ALA A 1 69 ? 7.262 10.086 18.734 1 97.75 69 ALA A N 1
ATOM 451 C CA . ALA A 1 69 ? 6.668 9.297 19.797 1 97.75 69 ALA A CA 1
ATOM 452 C C . ALA A 1 69 ? 5.637 10.109 20.578 1 97.75 69 ALA A C 1
ATOM 454 O O . ALA A 1 69 ? 4.582 9.594 20.953 1 97.75 69 ALA A O 1
ATOM 455 N N . ALA A 1 70 ? 5.91 11.367 20.844 1 97.94 70 ALA A N 1
ATOM 456 C CA . ALA A 1 70 ? 5.004 12.25 21.578 1 97.94 70 ALA A CA 1
ATOM 457 C C . ALA A 1 70 ? 3.686 12.422 20.828 1 97.94 70 ALA A C 1
ATOM 459 O O . ALA A 1 70 ? 2.613 12.375 21.438 1 97.94 70 ALA A O 1
ATOM 460 N N . LYS A 1 71 ? 3.758 12.594 19.469 1 98.38 71 LYS A N 1
ATOM 461 C CA . LYS A 1 71 ? 2.551 12.805 18.672 1 98.38 71 LYS A CA 1
ATOM 462 C C . LYS A 1 71 ? 1.713 11.531 18.609 1 98.38 71 LYS A C 1
ATOM 464 O O . LYS A 1 71 ? 0.481 11.594 18.625 1 98.38 71 LYS A O 1
ATOM 469 N N . ARG A 1 72 ? 2.336 10.328 18.5 1 98.56 72 ARG A N 1
ATOM 470 C CA . ARG A 1 72 ? 1.604 9.07 18.531 1 98.56 72 ARG A CA 1
ATOM 471 C C . ARG A 1 72 ? 0.845 8.914 19.844 1 98.56 72 ARG A C 1
ATOM 473 O O . ARG A 1 72 ? -0.334 8.555 19.844 1 98.56 72 ARG A O 1
ATOM 480 N N . SER A 1 73 ? 1.535 9.227 20.906 1 98.19 73 SER A N 1
ATOM 481 C CA . SER A 1 73 ? 0.912 9.117 22.219 1 98.19 73 SER A CA 1
ATOM 482 C C . SER A 1 73 ? -0.281 10.062 22.344 1 98.19 73 SER A C 1
ATOM 484 O O . SER A 1 73 ? -1.333 9.672 22.859 1 98.19 73 SER A O 1
ATOM 486 N N . GLU A 1 74 ? -0.124 11.289 21.906 1 98.25 74 GLU A N 1
ATOM 487 C CA . GLU A 1 74 ? -1.19 12.289 21.953 1 98.25 74 GLU A CA 1
ATOM 488 C C . GLU A 1 74 ? -2.42 11.812 21.188 1 98.25 74 GLU A C 1
ATOM 490 O O . GLU A 1 74 ? -3.553 12.086 21.578 1 98.25 74 GLU A O 1
ATOM 495 N N . LEU A 1 75 ? -2.186 11.055 20.109 1 98.38 75 LEU A N 1
ATOM 496 C CA . LEU A 1 75 ? -3.273 10.633 19.234 1 98.38 75 LEU A CA 1
ATOM 497 C C . LEU A 1 75 ? -3.779 9.242 19.625 1 98.38 75 LEU A C 1
ATOM 499 O O . LEU A 1 75 ? -4.676 8.695 18.984 1 98.38 75 LEU A O 1
ATOM 503 N N . GLY A 1 76 ? -3.137 8.617 20.656 1 98.44 76 GLY A N 1
ATOM 504 C CA . GLY A 1 76 ? -3.547 7.285 21.078 1 98.44 76 GLY A CA 1
ATOM 505 C C . GLY A 1 76 ? -3.135 6.195 20.109 1 98.44 76 GLY A C 1
ATOM 506 O O . GLY A 1 76 ? -3.861 5.215 19.922 1 98.44 76 GLY A O 1
ATOM 507 N N . LEU A 1 77 ? -2.033 6.355 19.469 1 98.69 77 LEU A N 1
ATOM 508 C CA . LEU A 1 77 ? -1.532 5.414 18.484 1 98.69 77 LEU A CA 1
ATOM 509 C C . LEU A 1 77 ? -0.339 4.637 19.016 1 98.69 77 LEU A C 1
ATOM 511 O O . LEU A 1 77 ? 0.427 5.152 19.844 1 98.69 77 LEU A O 1
ATOM 515 N N . GLY A 1 78 ? -0.233 3.389 18.562 1 98.19 78 GLY A N 1
ATOM 516 C CA . GLY A 1 78 ? 0.904 2.566 18.953 1 98.19 78 GLY 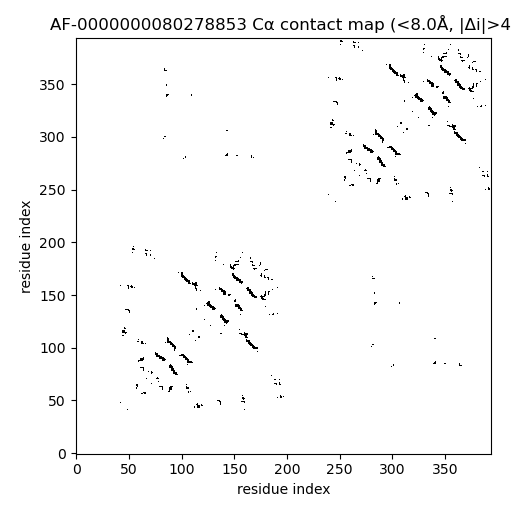A CA 1
ATOM 517 C C . GLY A 1 78 ? 2.146 2.848 18.125 1 98.19 78 GLY A C 1
ATOM 518 O O . GLY A 1 78 ? 2.203 3.838 17.391 1 98.19 78 GLY A O 1
ATOM 519 N N . GLU A 1 79 ? 3.129 1.984 18.328 1 97.5 79 GLU A N 1
ATOM 520 C CA . GLU A 1 79 ? 4.363 2.082 17.562 1 97.5 79 GLU A CA 1
ATOM 521 C C . GLU A 1 79 ? 4.129 1.729 16.094 1 97.5 79 GLU A C 1
ATOM 523 O O . GLU A 1 79 ? 3.328 0.843 15.781 1 97.5 79 GLU A O 1
ATOM 528 N N . GLY A 1 80 ? 4.828 2.449 15.227 1 97.25 80 GLY A N 1
ATOM 529 C CA . GLY A 1 80 ? 4.738 2.148 13.812 1 97.25 80 GLY A CA 1
ATOM 530 C C . GLY A 1 80 ? 5.461 0.871 13.422 1 97.25 80 GLY A C 1
ATOM 531 O O . GLY A 1 80 ? 6.52 0.559 13.977 1 97.25 80 GLY A O 1
ATOM 532 N N . GLU A 1 81 ? 4.871 0.183 12.516 1 95.31 81 GLU A N 1
ATOM 533 C CA . GLU A 1 81 ? 5.504 -0.984 11.906 1 95.31 81 GLU A CA 1
ATOM 534 C C . GLU A 1 81 ? 5.922 -0.701 10.469 1 95.31 81 GLU A C 1
ATOM 536 O O . GLU A 1 81 ? 5.086 -0.345 9.633 1 95.31 81 GLU A O 1
ATOM 541 N N . ARG A 1 82 ? 7.195 -0.876 10.203 1 94.88 82 ARG A N 1
ATOM 542 C CA . ARG A 1 82 ? 7.715 -0.604 8.859 1 94.88 82 ARG A CA 1
ATOM 543 C C . ARG A 1 82 ? 7.121 -1.565 7.84 1 94.88 82 ARG A C 1
ATOM 545 O O . ARG A 1 82 ? 6.98 -2.76 8.109 1 94.88 82 ARG A O 1
ATOM 552 N N . ARG A 1 83 ? 6.762 -0.958 6.695 1 94.56 83 ARG A N 1
ATOM 553 C CA . ARG A 1 83 ? 6.223 -1.715 5.57 1 94.56 83 ARG A CA 1
ATOM 554 C C . ARG A 1 83 ? 6.84 -1.253 4.254 1 94.56 83 ARG A C 1
ATOM 556 O O . ARG A 1 83 ? 7.52 -0.227 4.207 1 94.56 83 ARG A O 1
ATOM 563 N N . THR A 1 84 ? 6.688 -2.1 3.281 1 92.56 84 THR A N 1
ATOM 564 C CA . THR A 1 84 ? 6.961 -1.67 1.915 1 92.56 84 THR A CA 1
ATOM 565 C C . THR A 1 84 ? 5.664 -1.521 1.124 1 92.56 84 THR A C 1
ATOM 567 O O . THR A 1 84 ? 4.723 -2.293 1.314 1 92.56 84 THR A O 1
ATOM 570 N N . THR A 1 85 ? 5.578 -0.488 0.347 1 94.44 85 THR A N 1
ATOM 571 C CA . THR A 1 85 ? 4.434 -0.257 -0.525 1 94.44 85 THR A CA 1
ATOM 572 C C . THR A 1 85 ? 4.879 -0.092 -1.975 1 94.44 85 THR A C 1
ATOM 574 O O . THR A 1 85 ? 6.078 -0.06 -2.26 1 94.44 85 THR A O 1
ATOM 577 N N . SER A 1 86 ? 3.922 0.058 -2.857 1 91.56 86 SER A N 1
ATOM 578 C CA . SER A 1 86 ? 4.199 0.22 -4.281 1 91.56 86 SER A CA 1
ATOM 579 C C . SER A 1 86 ? 4.77 1.603 -4.582 1 91.56 86 SER A C 1
ATOM 581 O O . SER A 1 86 ? 5.32 1.833 -5.66 1 91.56 86 SER A O 1
ATOM 583 N N . VAL A 1 87 ? 4.672 2.521 -3.646 1 94.31 87 VAL A N 1
ATOM 584 C CA . VAL A 1 87 ? 5.082 3.893 -3.928 1 94.31 87 VAL A CA 1
ATOM 585 C C . VAL A 1 87 ? 6.277 4.27 -3.053 1 94.31 87 VAL A C 1
ATOM 587 O O . VAL A 1 87 ? 6.684 5.43 -3.012 1 94.31 87 VAL A O 1
ATOM 590 N N . GLY A 1 88 ? 6.836 3.344 -2.342 1 93 88 GLY A N 1
ATOM 591 C CA . GLY A 1 88 ? 7.941 3.613 -1.434 1 93 88 GLY A CA 1
ATOM 592 C C . GLY A 1 88 ? 7.766 2.967 -0.072 1 93 88 GLY A C 1
ATOM 593 O O . GLY A 1 88 ? 6.992 2.02 0.076 1 93 88 GLY A O 1
ATOM 594 N N . PRO A 1 89 ? 8.516 3.479 0.956 1 95.31 89 PRO A N 1
ATOM 595 C CA . PRO A 1 89 ? 8.352 2.947 2.311 1 95.31 89 PRO A CA 1
ATOM 596 C C . PRO A 1 89 ? 6.977 3.248 2.9 1 95.31 89 PRO A C 1
ATOM 598 O O . PRO A 1 89 ? 6.348 4.246 2.533 1 95.31 89 PRO A O 1
ATOM 601 N N . GLY A 1 90 ? 6.473 2.332 3.693 1 97.38 90 GLY A N 1
ATOM 602 C CA . GLY A 1 90 ? 5.227 2.537 4.414 1 97.38 90 GLY A CA 1
ATOM 603 C C . GLY A 1 90 ? 5.367 2.361 5.914 1 97.38 90 GLY A C 1
ATOM 604 O O . GLY A 1 90 ? 6.371 1.829 6.391 1 97.38 90 GLY A O 1
ATOM 605 N N . CYS A 1 91 ? 4.438 2.836 6.602 1 98.44 91 CYS A N 1
ATOM 606 C CA . CYS A 1 91 ? 4.32 2.66 8.047 1 98.44 91 CYS A CA 1
ATOM 607 C C . CYS A 1 91 ? 2.893 2.299 8.438 1 98.44 91 CYS A C 1
ATOM 609 O O . CYS A 1 91 ? 1.953 3.025 8.117 1 98.44 91 CYS A O 1
ATOM 611 N N . SER A 1 92 ? 2.732 1.184 9.07 1 98 92 SER A N 1
ATOM 612 C CA . SER A 1 92 ? 1.449 0.814 9.656 1 98 92 SER A CA 1
ATOM 613 C C . SER A 1 92 ? 1.401 1.165 11.141 1 98 92 SER A C 1
ATOM 615 O O . SER A 1 92 ? 2.275 0.759 11.906 1 98 92 SER A O 1
ATOM 617 N N . ILE A 1 93 ? 0.418 1.925 11.477 1 98.5 93 ILE A N 1
ATOM 618 C CA . ILE A 1 93 ? 0.212 2.295 12.875 1 98.5 93 ILE A CA 1
ATOM 619 C C . ILE A 1 93 ? -1.185 1.868 13.32 1 98.5 93 ILE A C 1
ATOM 621 O O . ILE A 1 93 ? -2.158 2.045 12.586 1 98.5 93 ILE A O 1
ATOM 625 N N . PHE A 1 94 ? -1.259 1.32 14.508 1 98 94 PHE A N 1
ATOM 626 C CA . PHE A 1 94 ? -2.531 0.876 15.062 1 98 94 PHE A CA 1
ATOM 627 C C . PHE A 1 94 ? -2.924 1.725 16.266 1 98 94 PHE A C 1
ATOM 629 O O . PHE A 1 94 ? -2.059 2.211 17 1 98 94 PHE A O 1
ATOM 636 N N . ALA A 1 95 ? -4.223 1.928 16.344 1 98.19 95 ALA A N 1
ATOM 637 C CA . ALA A 1 95 ? -4.68 2.521 17.594 1 98.19 95 ALA A CA 1
ATOM 638 C C . ALA A 1 95 ? -4.223 1.698 18.797 1 98.19 95 ALA A C 1
ATOM 640 O O . ALA A 1 95 ? -4.238 0.466 18.75 1 98.19 95 ALA A O 1
ATOM 641 N N . ALA A 1 96 ? -3.809 2.367 19.875 1 97.44 96 ALA A N 1
ATOM 642 C CA . ALA A 1 96 ? -3.23 1.698 21.047 1 97.44 96 ALA A CA 1
ATOM 643 C C . ALA A 1 96 ? -4.246 0.772 21.703 1 97.44 96 ALA A C 1
ATOM 645 O O . ALA A 1 96 ? -3.881 -0.278 22.234 1 97.44 96 ALA A O 1
ATOM 646 N N . ASP A 1 97 ? -5.508 1.104 21.625 1 96.56 97 ASP A N 1
ATOM 647 C CA . ASP A 1 97 ? -6.531 0.389 22.375 1 96.56 97 ASP A CA 1
ATOM 648 C C . ASP A 1 97 ? -7.266 -0.613 21.484 1 96.56 97 ASP A C 1
ATOM 650 O O . ASP A 1 97 ? -8.047 -1.432 21.984 1 96.56 97 ASP A O 1
ATOM 654 N N . ASP A 1 98 ? -7.117 -0.573 20.188 1 96.75 98 ASP A N 1
ATOM 655 C CA . ASP A 1 98 ? -7.859 -1.429 19.266 1 96.75 98 ASP A CA 1
ATOM 656 C C . ASP A 1 98 ? -7.082 -1.635 17.969 1 96.75 98 ASP A C 1
ATOM 658 O O . ASP A 1 98 ? -7.148 -0.803 17.047 1 96.75 98 ASP A O 1
ATOM 662 N N . ARG A 1 99 ? -6.547 -2.771 17.672 1 94.44 99 ARG A N 1
ATOM 663 C CA . ARG A 1 99 ? -5.668 -3.025 16.547 1 94.44 99 ARG A CA 1
ATOM 664 C C . ARG A 1 99 ? -6.461 -3.115 15.242 1 94.44 99 ARG A C 1
ATOM 666 O O . ARG A 1 99 ? -5.883 -3.158 14.156 1 94.44 99 ARG A O 1
ATOM 673 N N . LEU A 1 100 ? -7.805 -3.113 15.312 1 95.19 100 LEU A N 1
ATOM 674 C CA . LEU A 1 100 ? -8.633 -3.098 14.109 1 95.19 100 LEU A CA 1
ATOM 675 C C . LEU A 1 100 ? -8.734 -1.685 13.547 1 95.19 100 LEU A C 1
ATOM 677 O O . LEU A 1 100 ? -9.219 -1.495 12.43 1 95.19 100 LEU A O 1
ATOM 681 N N . ASN A 1 101 ? -8.242 -0.76 14.297 1 98.12 101 ASN A N 1
ATOM 682 C CA . ASN A 1 101 ? -8.141 0.629 13.867 1 98.12 101 ASN A CA 1
ATOM 683 C C . ASN A 1 101 ? -6.719 0.975 13.422 1 98.12 101 ASN A C 1
ATOM 685 O O . ASN A 1 101 ? -5.824 1.12 14.258 1 98.12 101 ASN A O 1
ATOM 689 N N . GLN A 1 102 ? -6.562 1.166 12.109 1 97.75 102 GLN A N 1
ATOM 690 C CA . GLN A 1 102 ? -5.199 1.283 11.609 1 97.75 102 GLN A CA 1
ATOM 691 C C . GLN A 1 102 ? -5.047 2.5 10.695 1 97.75 102 GLN A C 1
ATOM 693 O O . GLN A 1 102 ? -6.027 2.977 10.125 1 97.75 102 GLN A O 1
ATOM 698 N N . ILE A 1 103 ? -3.836 2.953 10.602 1 98.62 1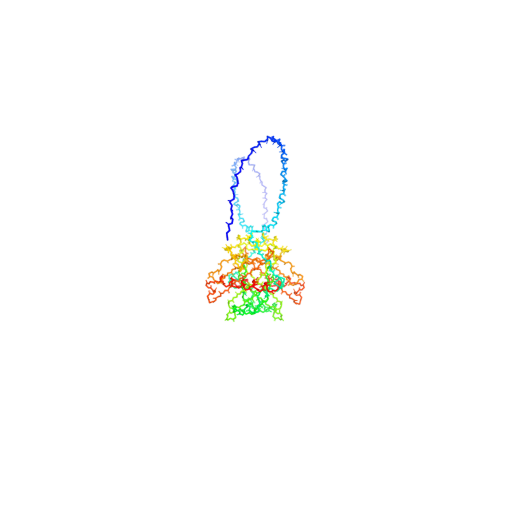03 ILE A N 1
ATOM 699 C CA . ILE A 1 103 ? -3.398 4.051 9.75 1 98.62 103 ILE A CA 1
ATOM 700 C C . ILE A 1 103 ? -2.158 3.631 8.961 1 98.62 103 ILE A C 1
ATOM 702 O O . ILE A 1 103 ? -1.228 3.047 9.523 1 98.62 103 ILE A O 1
ATOM 706 N N . GLU A 1 104 ? -2.199 3.873 7.684 1 98.56 104 GLU A N 1
ATOM 707 C CA . GLU A 1 104 ? -1.039 3.688 6.816 1 98.56 104 GLU A CA 1
ATOM 708 C C . GLU A 1 104 ? -0.479 5.027 6.348 1 98.56 104 GLU A C 1
ATOM 710 O O . GLU A 1 104 ? -1.223 5.883 5.863 1 98.56 104 GLU A O 1
ATOM 715 N N . ILE A 1 105 ? 0.826 5.215 6.547 1 98.81 105 ILE A N 1
ATOM 716 C CA . ILE A 1 105 ? 1.503 6.426 6.094 1 98.81 105 ILE A CA 1
ATOM 717 C C . ILE A 1 105 ? 2.576 6.062 5.07 1 98.81 105 ILE A C 1
ATOM 719 O O . ILE A 1 105 ? 3.42 5.199 5.324 1 98.81 105 ILE A O 1
ATOM 723 N N . SER A 1 106 ? 2.555 6.746 3.908 1 98.56 106 SER A N 1
ATOM 724 C CA . SER A 1 106 ? 3.523 6.438 2.861 1 98.56 106 SER A CA 1
ATOM 725 C C . SER A 1 106 ? 3.918 7.691 2.088 1 98.56 106 SER A C 1
ATOM 727 O O . SER A 1 106 ? 3.094 8.273 1.382 1 98.56 106 SER A O 1
ATOM 729 N N . PRO A 1 107 ? 5.203 8.18 2.209 1 98.62 107 PRO A N 1
ATOM 730 C CA . PRO A 1 107 ? 5.676 9.125 1.197 1 98.62 107 PRO A CA 1
ATOM 731 C C . PRO A 1 107 ? 5.617 8.555 -0.218 1 98.62 107 PRO A C 1
ATOM 733 O O . PRO A 1 107 ? 6.074 7.438 -0.455 1 98.62 107 PRO A O 1
ATOM 736 N N . VAL A 1 108 ? 5.027 9.297 -1.117 1 97.88 108 VAL A N 1
ATOM 737 C CA . VAL A 1 108 ? 4.828 8.805 -2.475 1 97.88 108 VAL A CA 1
ATOM 738 C C . VAL A 1 108 ? 6.039 9.148 -3.336 1 97.88 108 VAL A C 1
ATOM 740 O O . VAL A 1 108 ? 5.992 10.078 -4.148 1 97.88 108 VAL A O 1
ATOM 743 N N . LEU A 1 109 ? 7.059 8.344 -3.27 1 96.5 109 LEU A N 1
ATOM 744 C CA . LEU A 1 109 ? 8.344 8.617 -3.904 1 96.5 109 LEU A CA 1
ATOM 745 C C . LEU A 1 109 ? 8.266 8.391 -5.41 1 96.5 109 LEU A C 1
ATOM 747 O O . LEU A 1 109 ? 9.07 8.938 -6.168 1 96.5 109 LEU A O 1
ATOM 751 N N . ALA A 1 110 ? 7.273 7.641 -5.801 1 91.38 110 ALA A N 1
ATOM 752 C CA . ALA A 1 110 ? 7.094 7.367 -7.223 1 91.38 110 ALA A CA 1
ATOM 753 C C . ALA A 1 110 ? 6.652 8.625 -7.969 1 91.38 110 ALA A C 1
ATOM 755 O O . ALA A 1 110 ? 6.812 8.719 -9.188 1 91.38 110 ALA A O 1
ATOM 756 N N . ASN A 1 111 ? 6.031 9.547 -7.312 1 90.69 111 ASN A N 1
ATOM 757 C CA . ASN A 1 111 ? 5.59 10.82 -7.859 1 90.69 111 ASN A CA 1
ATOM 758 C C . ASN A 1 111 ? 6.672 11.891 -7.73 1 90.69 111 ASN A C 1
ATOM 760 O O . ASN A 1 111 ? 7.047 12.266 -6.617 1 90.69 111 ASN A O 1
ATOM 764 N N . LYS A 1 112 ? 7.059 12.484 -8.852 1 92.5 112 LYS A N 1
ATOM 765 C CA . LYS A 1 112 ? 8.18 13.414 -8.789 1 92.5 112 LYS A CA 1
ATOM 766 C C . LYS A 1 112 ? 7.691 14.859 -8.727 1 92.5 112 LYS A C 1
ATOM 768 O O . LYS A 1 112 ? 8.477 15.773 -8.477 1 92.5 112 LYS A O 1
ATOM 773 N N . ASN A 1 113 ? 6.391 15.039 -8.914 1 96.62 113 ASN A N 1
ATOM 774 C CA . ASN A 1 113 ? 5.84 16.391 -8.844 1 96.62 113 ASN A CA 1
ATOM 775 C C . ASN A 1 113 ? 4.898 16.562 -7.652 1 96.62 113 ASN A C 1
ATOM 777 O O . ASN A 1 113 ? 3.959 17.344 -7.703 1 96.62 113 ASN A O 1
ATOM 781 N N . GLY A 1 114 ? 5.113 15.727 -6.664 1 97.25 114 GLY A N 1
ATOM 782 C CA . GLY A 1 114 ? 4.395 15.852 -5.406 1 97.25 114 GLY A CA 1
ATOM 783 C C . GLY A 1 114 ? 2.887 15.789 -5.574 1 97.25 114 GLY A C 1
ATOM 784 O O . GLY A 1 114 ? 2.371 14.883 -6.234 1 97.25 114 GLY A O 1
ATOM 785 N N . LEU A 1 115 ? 2.203 16.719 -4.887 1 98.38 115 LEU A N 1
ATOM 786 C CA . LEU A 1 115 ? 0.745 16.75 -4.867 1 98.38 115 LEU A CA 1
ATOM 787 C C . LEU A 1 115 ? 0.188 17 -6.262 1 98.38 115 LEU A C 1
ATOM 789 O O . LEU A 1 115 ? -0.93 16.578 -6.574 1 98.38 115 LEU A O 1
ATOM 793 N N . SER A 1 116 ? 0.923 17.641 -7.176 1 98.19 116 SER A N 1
ATOM 794 C CA . SER A 1 116 ? 0.462 17.938 -8.531 1 98.19 116 SER A CA 1
ATOM 795 C C . SER A 1 116 ? 0.195 16.656 -9.312 1 98.19 116 SER A C 1
ATOM 797 O O . SER A 1 116 ? -0.746 16.594 -10.109 1 98.19 116 SER A O 1
ATOM 799 N N . ASP A 1 117 ? 0.979 15.625 -9.109 1 96.56 117 ASP A N 1
ATOM 800 C CA . ASP A 1 117 ? 0.745 14.359 -9.789 1 96.56 117 ASP A CA 1
ATOM 801 C C . ASP A 1 117 ? -0.564 13.719 -9.32 1 96.56 117 ASP A C 1
ATOM 803 O O . ASP A 1 117 ? -1.247 13.055 -10.102 1 96.56 117 ASP A O 1
ATOM 807 N N . VAL A 1 118 ? -0.905 13.906 -8.039 1 97.12 118 VAL A N 1
ATOM 808 C CA . VAL A 1 118 ? -2.186 13.422 -7.527 1 97.12 118 VAL A CA 1
ATOM 809 C C . VAL A 1 118 ? -3.328 14.164 -8.219 1 97.12 118 VAL A C 1
ATOM 811 O O . VAL A 1 118 ? -4.293 13.539 -8.672 1 97.12 118 VAL A O 1
ATOM 814 N N . TYR A 1 119 ? -3.225 15.484 -8.336 1 97.94 119 TYR A N 1
ATOM 815 C CA . TYR A 1 119 ? -4.219 16.297 -9.031 1 97.94 119 TYR A CA 1
ATOM 816 C C . TYR A 1 119 ? -4.34 15.867 -10.492 1 97.94 119 TYR A C 1
ATOM 818 O O . TYR A 1 119 ? -5.449 15.781 -11.031 1 97.94 119 TYR A O 1
ATOM 826 N N . ASP A 1 120 ? -3.232 15.555 -11.141 1 96 120 ASP A N 1
ATOM 827 C CA . ASP A 1 120 ? -3.207 15.219 -12.555 1 96 120 ASP A CA 1
ATOM 828 C C . ASP A 1 120 ? -3.859 13.859 -12.812 1 96 120 ASP A C 1
ATOM 830 O O . ASP A 1 120 ? -4.242 13.547 -13.938 1 96 120 ASP A O 1
ATOM 834 N N . THR A 1 121 ? -3.908 13.055 -11.742 1 93.81 121 THR A N 1
ATOM 835 C CA . THR A 1 121 ? -4.512 11.742 -11.906 1 93.81 121 THR A CA 1
ATOM 836 C C . THR A 1 121 ? -5.82 11.648 -11.125 1 93.81 121 THR A C 1
ATOM 838 O O . THR A 1 121 ? -6.219 10.562 -10.688 1 93.81 121 THR A O 1
ATOM 841 N N . LYS A 1 122 ? -6.5 12.766 -10.883 1 96.44 122 LYS A N 1
ATOM 842 C CA . LYS A 1 122 ? -7.723 12.844 -10.086 1 96.44 122 LYS A CA 1
ATOM 843 C C . LYS A 1 122 ? -8.805 11.938 -10.656 1 96.44 122 LYS A C 1
ATOM 845 O O . LYS A 1 122 ? -9.656 11.422 -9.922 1 96.44 122 LYS A O 1
ATOM 850 N N . ALA A 1 123 ? -8.766 11.625 -11.938 1 93.69 123 ALA A N 1
ATOM 851 C CA . ALA A 1 123 ? -9.766 10.789 -12.594 1 93.69 123 ALA A CA 1
ATOM 852 C C . ALA A 1 123 ? -9.727 9.359 -12.062 1 93.69 123 ALA A C 1
ATOM 854 O O . ALA A 1 123 ? -10.695 8.609 -12.195 1 93.69 123 ALA A O 1
ATOM 855 N N . ASN A 1 124 ? -8.625 9.008 -11.438 1 91.81 124 ASN A N 1
ATOM 856 C CA . ASN A 1 124 ? -8.453 7.664 -10.891 1 91.81 124 ASN A CA 1
ATOM 857 C C . ASN A 1 124 ? -9.102 7.535 -9.516 1 91.81 124 ASN A C 1
ATOM 859 O O . ASN A 1 124 ? -9.164 6.438 -8.953 1 91.81 124 ASN A O 1
ATOM 863 N N . ASP A 1 125 ? -9.562 8.641 -8.984 1 96.56 125 ASP A N 1
ATOM 864 C CA . ASP A 1 125 ? -10.094 8.664 -7.621 1 96.56 125 ASP A CA 1
ATOM 865 C C . ASP A 1 125 ? -11.617 8.758 -7.625 1 96.56 125 ASP A C 1
ATOM 867 O O . ASP A 1 125 ? -12.195 9.547 -8.383 1 96.56 125 ASP A O 1
ATOM 871 N N . GLU A 1 126 ? -12.266 7.992 -6.777 1 97.81 126 GLU A N 1
ATOM 872 C CA . GLU A 1 126 ? -13.719 8.008 -6.676 1 97.81 126 GLU A CA 1
ATOM 873 C C . GLU A 1 126 ? -14.211 9.266 -5.965 1 97.81 126 GLU A C 1
ATOM 875 O O . GLU A 1 126 ? -15.375 9.641 -6.09 1 97.81 126 GLU A O 1
ATOM 880 N N . TYR A 1 127 ? -13.383 9.844 -5.16 1 98.38 127 TYR A N 1
ATOM 881 C CA . TYR A 1 127 ? -13.633 11.164 -4.602 1 98.38 127 TYR A CA 1
ATOM 882 C C . TYR A 1 127 ? -12.359 12 -4.578 1 98.38 127 TYR A C 1
ATOM 884 O O . TYR A 1 127 ? -11.25 11.453 -4.527 1 98.38 127 TYR A O 1
ATOM 892 N N . PHE A 1 128 ? -12.516 13.227 -4.734 1 98.69 128 PHE A N 1
ATOM 893 C CA . PHE A 1 128 ? -11.438 14.195 -4.801 1 98.69 128 PHE A CA 1
ATOM 894 C C . PHE A 1 128 ? -11.875 15.531 -4.203 1 98.69 128 PHE A C 1
ATOM 896 O O . PHE A 1 128 ? -12.633 16.281 -4.824 1 98.69 128 PHE A O 1
ATOM 903 N N . GLU A 1 129 ? -11.414 15.883 -2.975 1 98.81 129 GLU A N 1
ATOM 904 C CA . GLU A 1 129 ? -11.859 17.047 -2.215 1 98.81 129 GLU A CA 1
ATOM 905 C C . GLU A 1 129 ? -10.68 17.844 -1.667 1 98.81 129 GLU A C 1
ATOM 907 O O . GLU A 1 129 ? -10.195 17.562 -0.565 1 98.81 129 GLU A O 1
ATOM 912 N N . PRO A 1 130 ? -10.242 18.875 -2.43 1 98.69 130 PRO A N 1
ATOM 913 C CA . PRO A 1 130 ? -9.117 19.703 -1.971 1 98.69 130 PRO A CA 1
ATOM 914 C C . PRO A 1 130 ? -9.344 20.281 -0.58 1 98.69 130 PRO A C 1
ATOM 916 O O . PRO A 1 130 ? -10.469 20.672 -0.242 1 98.69 130 PRO A O 1
ATOM 919 N N . THR A 1 131 ? -8.266 20.328 0.219 1 98.69 131 THR A N 1
ATOM 920 C CA . THR A 1 131 ? -8.289 20.875 1.566 1 98.69 131 THR A CA 1
ATOM 921 C C . THR A 1 131 ? -6.914 21.406 1.958 1 98.69 131 THR A C 1
ATOM 923 O O . THR A 1 131 ? -6.043 21.578 1.102 1 98.69 131 THR A O 1
ATOM 926 N N . GLU A 1 132 ? -6.797 21.859 3.195 1 98.62 132 GLU A N 1
ATOM 927 C CA . GLU A 1 132 ? -5.523 22.266 3.789 1 98.62 132 GLU A CA 1
ATOM 928 C C . GLU A 1 132 ? -5.289 21.562 5.125 1 98.62 132 GLU A C 1
ATOM 930 O O . GLU A 1 132 ? -6.234 21.344 5.891 1 98.62 132 GLU A O 1
ATOM 935 N N . VAL A 1 133 ? -4.105 21.203 5.344 1 98.88 133 VAL A N 1
ATOM 936 C CA . VAL A 1 133 ? -3.689 20.641 6.629 1 98.88 133 VAL A CA 1
ATOM 937 C C . VAL A 1 133 ? -2.588 21.516 7.234 1 98.88 133 VAL A C 1
ATOM 939 O O . VAL A 1 133 ? -1.468 21.547 6.723 1 98.88 133 VAL A O 1
ATOM 942 N N . ALA A 1 134 ? -2.918 22.25 8.336 1 98.56 134 ALA A N 1
ATOM 943 C CA . ALA A 1 134 ? -1.96 23.109 9.031 1 98.56 134 ALA A CA 1
ATOM 944 C C . ALA A 1 134 ? -1.263 24.047 8.055 1 98.56 134 ALA A C 1
ATOM 946 O O . ALA A 1 134 ? -0.047 24.25 8.133 1 98.56 134 ALA A O 1
ATOM 947 N N . GLY A 1 135 ? -1.96 24.5 7.02 1 98.44 135 GLY A N 1
ATOM 948 C CA . GLY A 1 135 ? -1.453 25.484 6.078 1 98.44 135 GLY A CA 1
ATOM 949 C C . GLY A 1 135 ? -0.833 24.875 4.84 1 98.44 135 GLY A C 1
ATOM 950 O O . GLY A 1 135 ? -0.441 25.578 3.914 1 98.44 135 GLY A O 1
ATOM 951 N N . TYR A 1 136 ? -0.764 23.594 4.801 1 98.88 136 TYR A N 1
ATOM 952 C CA . TYR A 1 136 ? -0.189 22.906 3.648 1 98.88 136 TYR A CA 1
ATOM 953 C C . TYR A 1 136 ? -1.281 22.391 2.725 1 98.88 136 TYR A C 1
ATOM 955 O O . TYR A 1 136 ? -2.342 21.969 3.188 1 98.88 136 TYR A O 1
ATOM 963 N N . PRO A 1 137 ? -1.062 22.391 1.397 1 98.88 137 PRO A N 1
ATOM 964 C CA . PRO A 1 137 ? -2.068 21.859 0.476 1 98.88 137 PRO A CA 1
ATOM 965 C C . PRO A 1 137 ? -2.275 20.359 0.632 1 98.88 137 PRO A C 1
ATOM 967 O O . PRO A 1 137 ? -1.313 19.609 0.859 1 98.88 137 PRO A O 1
ATOM 970 N N . ALA A 1 138 ? -3.512 19.938 0.6 1 98.94 138 ALA A N 1
ATOM 971 C CA . ALA A 1 138 ? -3.887 18.547 0.762 1 98.94 138 ALA A CA 1
ATOM 972 C C . ALA A 1 138 ? -5.152 18.219 -0.024 1 98.94 138 ALA A C 1
ATOM 974 O O . ALA A 1 138 ? -5.82 19.125 -0.539 1 98.94 138 ALA A O 1
ATOM 975 N N . VAL A 1 139 ? -5.43 16.984 -0.212 1 98.88 139 VAL A N 1
ATOM 976 C CA . VAL A 1 139 ? -6.652 16.547 -0.874 1 98.88 139 VAL A CA 1
ATOM 977 C C . VAL A 1 139 ? -7.113 15.219 -0.265 1 98.88 139 VAL A C 1
ATOM 979 O O . VAL A 1 139 ? -6.312 14.305 -0.072 1 98.88 139 VAL A O 1
ATOM 982 N N . TYR A 1 140 ? -8.375 15.156 0.171 1 98.88 140 TYR A N 1
ATOM 983 C CA . TYR A 1 140 ? -9 13.859 0.414 1 98.88 140 TYR A CA 1
ATOM 984 C C . TYR A 1 140 ? -9.266 13.133 -0.896 1 98.88 140 TYR A C 1
ATOM 986 O O . TYR A 1 140 ? -9.969 13.648 -1.77 1 98.88 140 TYR A O 1
ATOM 994 N N . ALA A 1 141 ? -8.625 11.984 -1.137 1 98.69 141 ALA A N 1
ATOM 995 C CA . ALA A 1 141 ? -8.781 11.227 -2.375 1 98.69 141 ALA A CA 1
ATOM 996 C C . ALA A 1 141 ? -8.477 9.742 -2.154 1 98.69 141 ALA A C 1
ATOM 998 O O . ALA A 1 141 ? -7.645 9.398 -1.312 1 98.69 141 ALA A O 1
ATOM 999 N N . ALA A 1 142 ? -9.172 8.906 -2.814 1 98.06 142 ALA A N 1
ATOM 1000 C CA . ALA A 1 142 ? -8.898 7.477 -2.879 1 98.06 142 ALA A CA 1
ATOM 1001 C C . ALA A 1 142 ? -9.531 6.852 -4.117 1 98.06 142 ALA A C 1
ATOM 1003 O O . ALA A 1 142 ? -10.578 7.316 -4.586 1 98.06 142 ALA A O 1
ATOM 1004 N N . ALA A 1 143 ? -8.883 5.805 -4.578 1 95.69 143 ALA A N 1
ATOM 1005 C CA . ALA A 1 143 ? -9.367 5.105 -5.766 1 95.69 143 ALA A CA 1
ATOM 1006 C C . ALA A 1 143 ? -10.688 4.398 -5.48 1 95.69 143 ALA A C 1
ATOM 1008 O O . ALA A 1 143 ? -11.461 4.117 -6.398 1 95.69 143 ALA A O 1
ATOM 1009 N N . LEU A 1 144 ? -10.922 4.078 -4.223 1 95.38 144 LEU A N 1
ATOM 1010 C CA . LEU A 1 144 ? -12.164 3.488 -3.729 1 95.38 144 LEU A CA 1
ATOM 1011 C C . LEU A 1 144 ? -12.766 4.336 -2.611 1 95.38 144 LEU A C 1
ATOM 1013 O O . LEU A 1 144 ? -12.055 4.727 -1.677 1 95.38 144 LEU A O 1
ATOM 1017 N N . ASP A 1 145 ? -14.117 4.672 -2.73 1 97.31 145 ASP A N 1
ATOM 1018 C CA . ASP A 1 145 ? -14.758 5.438 -1.663 1 97.31 145 ASP A CA 1
ATOM 1019 C C . ASP A 1 145 ? -15.297 4.512 -0.574 1 97.31 145 ASP A C 1
ATOM 1021 O O . ASP A 1 145 ? -16.422 4.004 -0.683 1 97.31 145 ASP A O 1
ATOM 1025 N N . GLY A 1 146 ? -14.469 4.277 0.444 1 96.94 146 GLY A N 1
ATOM 1026 C CA . GLY A 1 146 ? -14.828 3.449 1.582 1 96.94 146 GLY A CA 1
ATOM 1027 C C . GLY A 1 146 ? -15.102 4.25 2.842 1 96.94 146 GLY A C 1
ATOM 1028 O O . GLY A 1 146 ? -14.938 3.742 3.953 1 96.94 146 GLY A O 1
ATOM 1029 N N . ARG A 1 147 ? -15.469 5.594 2.693 1 98.06 147 ARG A N 1
ATOM 1030 C CA . ARG A 1 147 ? -15.641 6.465 3.854 1 98.06 147 ARG A CA 1
ATOM 1031 C C . ARG A 1 147 ? -16.797 5.992 4.727 1 98.06 147 ARG A C 1
ATOM 1033 O O . ARG A 1 147 ? -16.75 6.117 5.953 1 98.06 147 ARG A O 1
ATOM 1040 N N . LYS A 1 148 ? -17.766 5.344 4.141 1 97.06 148 LYS A N 1
ATOM 1041 C CA . LYS A 1 148 ? -18.891 4.801 4.891 1 97.06 148 LYS A CA 1
ATOM 1042 C C . LYS A 1 148 ? -18.516 3.512 5.609 1 97.06 148 LYS A C 1
ATOM 1044 O O . LYS A 1 148 ? -19.25 3.033 6.473 1 97.06 148 LYS A O 1
ATOM 1049 N N . SER A 1 149 ? -17.344 2.955 5.27 1 95.75 149 SER A N 1
ATOM 1050 C CA . SER A 1 149 ? -16.844 1.732 5.895 1 95.75 149 SER A CA 1
ATOM 1051 C C . SER A 1 149 ? -15.555 1.988 6.66 1 95.75 149 SER A C 1
ATOM 1053 O O . SER A 1 149 ? -14.688 1.116 6.734 1 95.75 149 SER A O 1
ATOM 1055 N N . GLY A 1 150 ? -15.367 3.229 7.145 1 98.06 150 GLY A N 1
ATOM 1056 C CA . GLY A 1 150 ? -14.305 3.564 8.078 1 98.06 150 GLY A CA 1
ATOM 1057 C C . GLY A 1 150 ? -12.992 3.893 7.391 1 98.06 150 GLY A C 1
ATOM 1058 O O . GLY A 1 150 ? -11.945 3.953 8.039 1 98.06 150 GLY A O 1
ATOM 1059 N N . LYS A 1 151 ? -13.039 4.121 6.02 1 98.12 151 LYS A N 1
ATOM 1060 C CA . LYS A 1 151 ? -11.812 4.406 5.285 1 98.12 151 LYS A CA 1
ATOM 1061 C C . LYS A 1 151 ? -11.742 5.879 4.887 1 98.12 151 LYS A C 1
ATOM 1063 O O . LYS A 1 151 ? -12.773 6.52 4.664 1 98.12 151 LYS A O 1
ATOM 1068 N N . CYS A 1 152 ? -10.586 6.422 4.816 1 98.75 152 CYS A N 1
ATOM 1069 C CA . CYS A 1 152 ? -10.367 7.766 4.293 1 98.75 152 CYS A CA 1
ATOM 1070 C C . CYS A 1 152 ? -8.93 7.934 3.814 1 98.75 152 CYS A C 1
ATOM 1072 O O . CYS A 1 152 ? -7.992 7.52 4.5 1 98.75 152 CYS A O 1
ATOM 1074 N N . GLY A 1 153 ? -8.781 8.438 2.623 1 98.75 153 GLY A N 1
ATOM 1075 C CA . GLY A 1 153 ? -7.473 8.781 2.098 1 98.75 153 GLY A CA 1
ATOM 1076 C C . GLY A 1 153 ? -7.207 10.273 2.074 1 98.75 153 GLY A C 1
ATOM 1077 O O . GLY A 1 153 ? -8.094 11.062 1.746 1 98.75 153 GLY A O 1
ATOM 1078 N N . LEU A 1 154 ? -6.012 10.641 2.514 1 98.94 154 LEU A N 1
ATOM 1079 C CA . LEU A 1 154 ? -5.539 12.023 2.512 1 98.94 154 LEU A CA 1
ATOM 1080 C C . LEU A 1 154 ? -4.125 12.109 1.948 1 98.94 154 LEU A C 1
ATOM 1082 O O . LEU A 1 154 ? -3.229 11.391 2.393 1 98.94 154 LEU A O 1
ATOM 1086 N N . PHE A 1 155 ? -3.963 12.922 0.917 1 98.88 155 PHE A N 1
ATOM 1087 C CA . PHE A 1 155 ? -2.637 13.289 0.434 1 98.88 155 PHE A CA 1
ATOM 1088 C C . PHE A 1 155 ? -2.248 14.68 0.917 1 98.88 155 PHE A C 1
ATOM 1090 O O . PHE A 1 155 ? -3.037 15.617 0.812 1 98.88 155 PHE A O 1
ATOM 1097 N N . VAL A 1 156 ? -1.067 14.812 1.447 1 98.94 156 VAL A N 1
ATOM 1098 C CA . VAL A 1 156 ? -0.555 16.094 1.918 1 98.94 156 VAL A CA 1
ATOM 1099 C C . VAL A 1 156 ? 0.717 16.453 1.154 1 98.94 156 VAL A C 1
ATOM 1101 O O . VAL A 1 156 ? 1.682 15.688 1.145 1 98.94 156 VAL A O 1
ATOM 1104 N N . GLY A 1 157 ? 0.664 17.594 0.418 1 98.81 157 GLY A N 1
ATOM 1105 C CA . GLY A 1 157 ? 1.916 18.109 -0.114 1 98.81 157 GLY A CA 1
ATOM 1106 C C . GLY A 1 157 ? 2.871 18.594 0.964 1 98.81 157 GLY A C 1
ATOM 1107 O O . GLY A 1 157 ? 2.562 19.516 1.705 1 98.81 157 GLY A O 1
ATOM 1108 N N . VAL A 1 158 ? 4.078 17.969 1.103 1 98.81 158 VAL A N 1
ATOM 1109 C CA . VAL A 1 158 ? 5.027 18.344 2.146 1 98.81 158 VAL A CA 1
ATOM 1110 C C . VAL A 1 158 ? 6.191 19.125 1.533 1 98.81 158 VAL A C 1
ATOM 1112 O O . VAL A 1 158 ? 6.855 19.891 2.219 1 98.81 158 VAL A O 1
ATOM 1115 N N . THR A 1 159 ? 6.523 18.875 0.295 1 98.44 159 THR A N 1
ATOM 1116 C CA . THR A 1 159 ? 7.254 19.719 -0.641 1 98.44 159 THR A CA 1
ATOM 1117 C C . THR A 1 159 ? 6.539 19.781 -1.986 1 98.44 159 THR A C 1
ATOM 1119 O O . THR A 1 159 ? 5.531 19.109 -2.191 1 98.44 159 THR A O 1
ATOM 1122 N N . ASP A 1 160 ? 7.035 20.641 -2.844 1 97.69 160 ASP A N 1
ATOM 1123 C CA . ASP A 1 160 ? 6.438 20.672 -4.176 1 97.69 160 ASP A CA 1
ATOM 1124 C C . ASP A 1 160 ? 6.707 19.375 -4.93 1 97.69 160 ASP A C 1
ATOM 1126 O O . ASP A 1 160 ? 6 19.047 -5.883 1 97.69 160 ASP A O 1
ATOM 1130 N N . GLN A 1 161 ? 7.688 18.547 -4.477 1 97.5 161 GLN A N 1
ATOM 1131 C CA . GLN A 1 161 ? 8.109 17.359 -5.195 1 97.5 161 GLN A CA 1
ATOM 1132 C C . GLN A 1 161 ? 7.641 16.094 -4.473 1 97.5 161 GLN A C 1
ATOM 1134 O O . GLN A 1 161 ? 7.758 14.984 -5.004 1 97.5 161 GLN A O 1
ATOM 1139 N N . LEU A 1 162 ? 7.062 16.281 -3.264 1 98.44 162 LEU A N 1
ATOM 1140 C CA . LEU A 1 162 ? 6.723 15.086 -2.492 1 98.44 162 LEU A CA 1
ATOM 1141 C C . LEU A 1 162 ? 5.383 15.258 -1.78 1 98.44 162 LEU A C 1
ATOM 1143 O O . LEU A 1 162 ? 5.168 16.266 -1.1 1 98.44 162 LEU A O 1
ATOM 1147 N N . ALA A 1 163 ? 4.492 14.344 -1.942 1 98.75 163 ALA A N 1
ATOM 1148 C CA . ALA A 1 163 ? 3.277 14.195 -1.147 1 98.75 163 ALA A CA 1
ATOM 1149 C C . ALA A 1 163 ? 3.346 12.953 -0.261 1 98.75 163 ALA A C 1
ATOM 1151 O O . ALA A 1 163 ? 4.043 11.992 -0.584 1 98.75 163 ALA A O 1
ATOM 1152 N N . VAL A 1 164 ? 2.729 12.992 0.853 1 98.88 164 VAL A N 1
ATOM 1153 C CA . VAL A 1 164 ? 2.566 11.844 1.742 1 98.88 164 VAL A CA 1
ATOM 1154 C C . VAL A 1 164 ? 1.109 11.383 1.731 1 98.88 164 VAL A C 1
ATOM 1156 O O . VAL A 1 164 ? 0.193 12.203 1.856 1 98.88 164 VAL A O 1
ATOM 1159 N N . ASN A 1 165 ? 0.897 10.102 1.497 1 98.88 165 ASN A N 1
ATOM 1160 C CA . ASN A 1 165 ? -0.429 9.5 1.589 1 98.88 165 ASN A CA 1
ATOM 1161 C C . ASN A 1 165 ? -0.709 8.969 2.994 1 98.88 165 ASN A C 1
ATOM 1163 O O . ASN A 1 165 ? 0.112 8.25 3.566 1 98.88 165 ASN A O 1
ATOM 1167 N N . ILE A 1 166 ? -1.751 9.359 3.557 1 98.94 166 ILE A N 1
ATOM 1168 C CA . ILE A 1 166 ? -2.273 8.859 4.824 1 98.94 166 ILE A CA 1
ATOM 1169 C C . ILE A 1 166 ? -3.594 8.133 4.586 1 98.94 166 ILE A C 1
ATOM 1171 O O . ILE A 1 166 ? -4.57 8.727 4.133 1 98.94 166 ILE A O 1
ATOM 1175 N N . LEU A 1 167 ? -3.645 6.867 4.914 1 98.81 167 LEU A N 1
ATOM 1176 C CA . LEU A 1 167 ? -4.844 6.051 4.754 1 98.81 167 LEU A CA 1
ATOM 1177 C C . LEU A 1 167 ? -5.336 5.543 6.105 1 98.81 167 LEU A C 1
ATOM 1179 O O . LEU A 1 167 ? -4.578 4.93 6.859 1 98.81 167 LEU A O 1
ATOM 1183 N N . VAL A 1 168 ? -6.594 5.863 6.383 1 98.69 168 VAL A N 1
ATOM 1184 C CA . VAL A 1 168 ? -7.25 5.438 7.613 1 98.69 168 VAL A CA 1
ATOM 1185 C C . VAL A 1 168 ? -8.203 4.285 7.316 1 98.69 168 VAL A C 1
ATOM 1187 O O . VAL A 1 168 ? -8.914 4.301 6.305 1 98.69 168 VAL A O 1
ATOM 1190 N N . GLN A 1 169 ? -8.18 3.264 8.156 1 98.31 169 GLN A N 1
ATOM 1191 C CA . GLN A 1 169 ? -9.219 2.238 8.266 1 98.31 169 GLN A CA 1
ATOM 1192 C C . GLN A 1 169 ? -9.57 1.968 9.727 1 98.31 169 GLN A C 1
ATOM 1194 O O . GLN A 1 169 ? -8.805 1.324 10.445 1 98.31 169 GLN A O 1
ATOM 1199 N N . TYR A 1 170 ? -10.695 2.42 10.094 1 98.06 170 TYR A N 1
ATOM 1200 C CA . TYR A 1 170 ? -11.195 2.133 11.43 1 98.06 170 TYR A CA 1
ATOM 1201 C C . TYR A 1 170 ? -12.414 1.22 11.375 1 98.06 170 TYR A C 1
ATOM 1203 O O . TYR A 1 170 ? -13.391 1.522 10.688 1 98.06 170 TYR A O 1
ATOM 1211 N N . ASP A 1 171 ? -12.344 0.167 12.109 1 97 171 ASP A N 1
ATOM 1212 C CA . ASP A 1 171 ? -13.461 -0.766 12.164 1 97 171 ASP A CA 1
ATOM 1213 C C . ASP A 1 171 ? -14.391 -0.438 13.328 1 97 171 ASP A C 1
ATOM 1215 O O . ASP A 1 171 ? -15.562 -0.83 13.328 1 97 171 ASP A O 1
ATOM 1219 N N . ASN A 1 172 ? -13.867 0.243 14.289 1 97.94 172 ASN A N 1
ATOM 1220 C CA . ASN A 1 172 ? -14.633 0.476 15.508 1 97.94 172 ASN A CA 1
ATOM 1221 C C . ASN A 1 172 ? -14.508 1.921 15.984 1 97.94 172 ASN A C 1
ATOM 1223 O O . ASN A 1 172 ? -13.594 2.637 15.57 1 97.94 172 ASN A O 1
ATOM 1227 N N . GLY A 1 173 ? -15.508 2.355 16.797 1 96.69 173 GLY A N 1
ATOM 1228 C CA . GLY A 1 173 ? -15.477 3.662 17.438 1 96.69 173 GLY A CA 1
ATOM 1229 C C . GLY A 1 173 ? -15.883 4.789 16.516 1 96.69 173 GLY A C 1
ATOM 1230 O O . GLY A 1 173 ? -16.328 4.547 15.391 1 96.69 173 GLY A O 1
ATOM 1231 N N . PRO A 1 174 ? -15.766 6.027 16.906 1 95 174 PRO A N 1
ATOM 1232 C CA . PRO A 1 174 ? -16.234 7.184 16.141 1 95 174 PRO A CA 1
ATOM 1233 C C . PRO A 1 174 ? -15.516 7.336 14.805 1 95 174 PRO A C 1
ATOM 1235 O O . PRO A 1 174 ? -16.109 7.82 13.836 1 95 174 PRO A O 1
ATOM 1238 N N . GLY A 1 175 ? -14.273 6.91 14.75 1 96.69 175 GLY A N 1
ATOM 1239 C CA . GLY A 1 175 ? -13.516 7.004 13.508 1 96.69 175 GLY A CA 1
ATOM 1240 C C . GLY A 1 175 ? -14.016 6.059 12.438 1 96.69 175 GLY A C 1
ATOM 1241 O O . GLY A 1 175 ? -13.711 6.238 11.25 1 96.69 175 GLY A O 1
ATOM 1242 N N . ALA A 1 176 ? -14.766 5.059 12.844 1 97.56 176 ALA A N 1
ATOM 1243 C CA . ALA A 1 176 ? -15.312 4.121 11.867 1 97.56 176 ALA A CA 1
ATOM 1244 C C . ALA A 1 176 ? -16.453 4.75 11.086 1 97.56 176 ALA A C 1
ATOM 1246 O O . ALA A 1 176 ? -16.656 4.445 9.906 1 97.56 176 ALA A O 1
ATOM 1247 N N . SER A 1 177 ? -17.203 5.633 11.711 1 97.25 177 SER A N 1
ATOM 1248 C CA . SER A 1 177 ? -18.328 6.289 11.055 1 97.25 177 SER A CA 1
ATOM 1249 C C . SER A 1 177 ? -17.891 7.598 10.398 1 97.25 177 SER A C 1
ATOM 1251 O O . SER A 1 177 ? -18.562 8.094 9.492 1 97.25 177 SER A O 1
ATOM 1253 N N . ASP A 1 178 ? -16.812 8.18 10.906 1 98.19 178 ASP A N 1
ATOM 1254 C CA . ASP A 1 178 ? -16.281 9.43 10.375 1 98.19 178 ASP A CA 1
ATOM 1255 C C . ASP A 1 178 ? -14.75 9.406 10.344 1 98.19 178 ASP A C 1
ATOM 1257 O O . ASP A 1 178 ? -14.102 10.031 11.188 1 98.19 178 ASP A O 1
ATOM 1261 N N . PRO A 1 179 ? -14.141 8.75 9.391 1 98.69 179 PRO A N 1
ATOM 1262 C CA . PRO A 1 179 ? -12.703 8.469 9.414 1 98.69 179 PRO A CA 1
ATOM 1263 C C . PRO A 1 179 ? -11.859 9.656 8.961 1 98.69 179 PRO A C 1
ATOM 1265 O O . PRO A 1 179 ? -10.656 9.711 9.234 1 98.69 179 PRO A O 1
ATOM 1268 N N . CYS A 1 180 ? -12.352 10.656 8.234 1 98.88 180 CYS A N 1
ATOM 1269 C CA . CYS A 1 180 ? -11.547 11.68 7.574 1 98.88 180 CYS A CA 1
ATOM 1270 C C . CYS A 1 180 ? -10.977 12.664 8.594 1 98.88 180 CYS A C 1
ATOM 1272 O O . CYS A 1 180 ? -9.836 13.102 8.461 1 98.88 180 CYS A O 1
ATOM 1274 N N . PRO A 1 181 ? -11.703 12.992 9.711 1 98.75 181 PRO A N 1
ATOM 1275 C CA . PRO A 1 181 ? -11.062 13.789 10.766 1 98.75 181 PRO A CA 1
ATOM 1276 C C . PRO A 1 181 ? -9.852 13.094 11.375 1 98.75 181 PRO A C 1
ATOM 1278 O O . PRO A 1 181 ? -8.906 13.766 11.812 1 98.75 181 PRO A O 1
ATOM 1281 N N . VAL A 1 182 ? -9.844 11.75 11.438 1 98.75 182 VAL A N 1
ATOM 1282 C CA . VAL A 1 182 ? -8.688 11.016 11.93 1 98.75 182 VAL A CA 1
ATOM 1283 C C . VAL A 1 182 ? -7.484 11.281 11.023 1 98.75 182 VAL A C 1
ATOM 1285 O O . VAL A 1 182 ? -6.395 11.602 11.508 1 98.75 182 VAL A O 1
ATOM 1288 N N . ALA A 1 183 ? -7.719 11.203 9.711 1 98.88 183 ALA A N 1
ATOM 1289 C CA . ALA A 1 183 ? -6.66 11.469 8.742 1 98.88 183 ALA A CA 1
ATOM 1290 C C . ALA A 1 183 ? -6.125 12.891 8.891 1 98.88 183 ALA A C 1
ATOM 1292 O O . ALA A 1 183 ? -4.914 13.117 8.828 1 98.88 183 ALA A O 1
ATOM 1293 N N . LEU A 1 184 ? -7.02 13.828 9.078 1 98.94 184 LEU A N 1
ATOM 1294 C CA . LEU A 1 184 ? -6.641 15.227 9.242 1 98.94 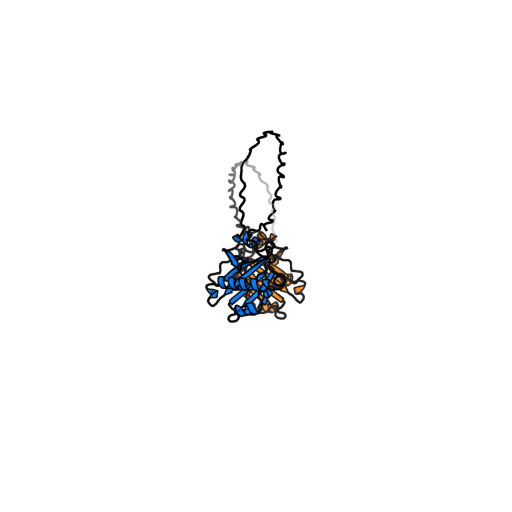184 LEU A CA 1
ATOM 1295 C C . LEU A 1 184 ? -5.727 15.406 10.453 1 98.94 184 LEU A C 1
ATOM 1297 O O . LEU A 1 184 ? -4.68 16.047 10.352 1 98.94 184 LEU A O 1
ATOM 1301 N N . LYS A 1 185 ? -6.055 14.805 11.562 1 98.88 185 LYS A N 1
ATOM 1302 C CA . LYS A 1 185 ? -5.266 14.938 12.781 1 98.88 185 LYS A CA 1
ATOM 1303 C C . LYS A 1 185 ? -3.887 14.305 12.617 1 98.88 185 LYS A C 1
ATOM 1305 O O . LYS A 1 185 ? -2.891 14.828 13.117 1 98.88 185 LYS A O 1
ATOM 1310 N N . VAL A 1 186 ? -3.869 13.188 11.961 1 98.94 186 VAL A N 1
ATOM 1311 C CA . VAL A 1 186 ? -2.592 12.539 11.695 1 98.94 186 VAL A CA 1
ATOM 1312 C C . VAL A 1 186 ? -1.734 13.43 10.797 1 98.94 186 VAL A C 1
ATOM 1314 O O . VAL A 1 186 ? -0.535 13.594 11.039 1 98.94 186 VAL A O 1
ATOM 1317 N N . GLY A 1 187 ? -2.352 14.039 9.742 1 98.94 187 GLY A N 1
ATOM 1318 C CA . GLY A 1 187 ? -1.642 14.969 8.883 1 98.94 187 GLY A CA 1
ATOM 1319 C C . GLY A 1 187 ? -1.074 16.156 9.625 1 98.94 187 GLY A C 1
ATOM 1320 O O . GLY A 1 187 ? 0.064 16.562 9.383 1 98.94 187 GLY A O 1
ATOM 1321 N N . GLU A 1 188 ? -1.849 16.734 10.523 1 98.94 188 GLU A N 1
ATOM 1322 C CA . GLU A 1 188 ? -1.392 17.859 11.328 1 98.94 188 GLU A CA 1
ATOM 1323 C C . GLU A 1 188 ? -0.199 17.469 12.195 1 98.94 188 GLU A C 1
ATOM 1325 O O . GLU A 1 188 ? 0.789 18.203 12.273 1 98.94 188 GLU A O 1
ATOM 1330 N N . ALA A 1 189 ? -0.33 16.312 12.828 1 98.88 189 ALA A N 1
ATOM 1331 C CA . ALA A 1 189 ? 0.756 15.82 13.672 1 98.88 189 ALA A CA 1
ATOM 1332 C C . ALA A 1 189 ? 2.018 15.562 12.852 1 98.88 189 ALA A C 1
ATOM 1334 O O . ALA A 1 189 ? 3.129 15.844 13.312 1 98.88 189 ALA A O 1
ATOM 1335 N N . MET A 1 190 ? 1.86 15.023 11.656 1 98.88 190 MET A N 1
ATOM 1336 C CA . MET A 1 190 ? 2.99 14.758 10.766 1 98.88 190 MET A CA 1
ATOM 1337 C C . MET A 1 190 ? 3.711 16.047 10.406 1 98.88 190 MET A C 1
ATOM 1339 O O . MET A 1 190 ? 4.938 16.125 10.469 1 98.88 190 MET A O 1
ATOM 1343 N N . ILE A 1 191 ? 2.906 17.125 10.023 1 98.75 191 ILE A N 1
ATOM 1344 C CA . ILE A 1 191 ? 3.506 18.391 9.656 1 98.75 191 ILE A CA 1
ATOM 1345 C C . ILE A 1 191 ? 4.305 18.953 10.828 1 98.75 191 ILE A C 1
ATOM 1347 O O . ILE A 1 191 ? 5.43 19.422 10.656 1 98.75 191 ILE A O 1
ATOM 1351 N N . GLU A 1 192 ? 3.76 18.859 12.07 1 98.19 192 GLU A N 1
ATOM 1352 C CA . GLU A 1 192 ? 4.48 19.312 13.25 1 98.19 192 GLU A CA 1
ATOM 1353 C C . GLU A 1 192 ? 5.777 18.531 13.445 1 98.19 192 GLU A C 1
ATOM 1355 O O . GLU A 1 192 ? 6.824 19.125 13.734 1 98.19 192 GLU A O 1
ATOM 1360 N N . THR A 1 193 ? 5.684 17.266 13.266 1 98.5 193 THR A N 1
ATOM 1361 C CA . THR A 1 193 ? 6.855 16.406 13.43 1 98.5 193 THR A CA 1
ATOM 1362 C C . THR A 1 193 ? 7.938 16.766 12.414 1 98.5 193 THR A C 1
ATOM 1364 O O . THR A 1 193 ? 9.109 16.875 12.766 1 98.5 193 THR A O 1
ATOM 1367 N N . LEU A 1 194 ? 7.551 16.969 11.148 1 98.12 194 LEU A N 1
ATOM 1368 C CA . LEU A 1 194 ? 8.5 17.219 10.07 1 98.12 194 LEU A CA 1
ATOM 1369 C C . LEU A 1 194 ? 9.07 18.625 10.148 1 98.12 194 LEU A C 1
ATOM 1371 O O . LEU A 1 194 ? 10.125 18.906 9.57 1 98.12 194 LEU A O 1
ATOM 1375 N N . LYS A 1 195 ? 8.359 19.516 10.82 1 96.56 195 LYS A N 1
ATOM 1376 C CA . LYS A 1 195 ? 8.898 20.859 11.062 1 96.56 195 LYS A CA 1
ATOM 1377 C C . LYS A 1 195 ? 10.031 20.812 12.078 1 96.56 195 LYS A C 1
ATOM 1379 O O . LYS A 1 195 ? 10.961 21.625 12.016 1 96.56 195 LYS A O 1
ATOM 1384 N N . GLU A 1 196 ? 9.961 19.859 13.031 1 89.62 196 GLU A N 1
ATOM 1385 C CA . GLU A 1 196 ? 10.93 19.766 14.117 1 89.62 196 GLU A CA 1
ATOM 1386 C C . GLU A 1 196 ? 12.164 18.969 13.688 1 89.62 196 GLU A C 1
ATOM 1388 O O . GLU A 1 196 ? 13.219 19.062 14.328 1 89.62 196 GLU A O 1
ATOM 1393 N N . GLY A 1 197 ? 12.109 18.188 12.672 1 77.31 197 GLY A N 1
ATOM 1394 C CA . GLY A 1 197 ? 13.234 17.344 12.273 1 77.31 197 GLY A CA 1
ATOM 1395 C C . GLY A 1 197 ? 14.211 18.062 11.367 1 77.31 197 GLY A C 1
ATOM 1396 O O . GLY A 1 197 ? 13.914 19.141 10.844 1 77.31 197 GLY A O 1
ATOM 1397 N N . MET B 1 1 ? -11.656 -89.312 -59.031 1 22.52 1 MET B N 1
ATOM 1398 C CA . MET B 1 1 ? -11.812 -89.562 -60.438 1 22.52 1 MET B CA 1
ATOM 1399 C C . MET B 1 1 ? -11.656 -88.312 -61.25 1 22.52 1 MET B C 1
ATOM 1401 O O . MET B 1 1 ? -11.656 -87.188 -60.719 1 22.52 1 MET B O 1
ATOM 1405 N N . ARG B 1 2 ? -12.844 -88.188 -62.062 1 19.27 2 ARG B N 1
ATOM 1406 C CA . ARG B 1 2 ? -12.711 -87.75 -63.469 1 19.27 2 ARG B CA 1
ATOM 1407 C C . ARG B 1 2 ? -12.516 -86.25 -63.562 1 19.27 2 ARG B C 1
ATOM 1409 O O . ARG B 1 2 ? -11.609 -85.75 -64.25 1 19.27 2 ARG B O 1
ATOM 1416 N N . ARG B 1 3 ? -13.633 -85.562 -63.5 1 20.31 3 ARG B N 1
ATOM 1417 C CA . ARG B 1 3 ? -14.07 -85 -64.75 1 20.31 3 ARG B CA 1
ATOM 1418 C C . ARG B 1 3 ? -13.336 -83.688 -65.062 1 20.31 3 ARG B C 1
ATOM 1420 O O . ARG B 1 3 ? -12.859 -83 -64.188 1 20.31 3 ARG B O 1
ATOM 1427 N N . SER B 1 4 ? -13.977 -83.125 -66 1 20.59 4 SER B N 1
ATOM 1428 C CA . SER B 1 4 ? -13.695 -82.562 -67.312 1 20.59 4 SER B CA 1
ATOM 1429 C C . SER B 1 4 ? -13.391 -81.062 -67.188 1 20.59 4 SER B C 1
ATOM 1431 O O . SER B 1 4 ? -13.727 -80.438 -66.125 1 20.59 4 SER B O 1
ATOM 1433 N N . LEU B 1 5 ? -13.852 -80.438 -68.188 1 20.36 5 LEU B N 1
ATOM 1434 C CA . LEU B 1 5 ? -13.172 -79.688 -69.25 1 20.36 5 LEU B CA 1
ATOM 1435 C C . LEU B 1 5 ? -13.234 -78.188 -69.062 1 20.36 5 LEU B C 1
ATOM 1437 O O . LEU B 1 5 ? -12.203 -77.5 -69.062 1 20.36 5 LEU B O 1
ATOM 1441 N N . VAL B 1 6 ? -14.414 -77.5 -69.375 1 22.33 6 VAL B N 1
ATOM 1442 C CA . VAL B 1 6 ? -14.531 -76.812 -70.625 1 22.33 6 VAL B CA 1
ATOM 1443 C C . VAL B 1 6 ? -14.227 -75.312 -70.375 1 22.33 6 VAL B C 1
ATOM 1445 O O . VAL B 1 6 ? -14.398 -74.812 -69.312 1 22.33 6 VAL B O 1
ATOM 1448 N N . LEU B 1 7 ? -14.047 -74.688 -71.5 1 20.88 7 LEU B N 1
ATOM 1449 C CA . LEU B 1 7 ? -13.289 -73.625 -72.188 1 20.88 7 LEU B CA 1
ATOM 1450 C C . LEU B 1 7 ? -13.961 -72.25 -72.062 1 20.88 7 LEU B C 1
ATOM 1452 O O . LEU B 1 7 ? -13.289 -71.25 -71.812 1 20.88 7 LEU B O 1
ATOM 1456 N N . LEU B 1 8 ? -15.352 -72.188 -72.062 1 21 8 LEU B N 1
ATOM 1457 C CA . LEU B 1 8 ? -15.766 -71.375 -73.188 1 21 8 LEU B CA 1
ATOM 1458 C C . LEU B 1 8 ? -15.477 -69.875 -72.938 1 21 8 LEU B C 1
ATOM 1460 O O . LEU B 1 8 ? -15.555 -69.375 -71.812 1 21 8 LEU B O 1
ATOM 1464 N N . LEU B 1 9 ? -15.344 -69.188 -74.125 1 20.39 9 LEU B N 1
ATOM 1465 C CA . LEU B 1 9 ? -14.664 -68.125 -74.812 1 20.39 9 LEU B CA 1
ATOM 1466 C C . LEU B 1 9 ? -15.336 -66.812 -74.5 1 20.39 9 LEU B C 1
ATOM 1468 O O . LEU B 1 9 ? -14.672 -65.812 -74.125 1 20.39 9 LEU B O 1
ATOM 1472 N N . ALA B 1 10 ? -16.5 -66.438 -75.188 1 21.56 10 ALA B N 1
ATOM 1473 C CA . ALA B 1 10 ? -16.422 -65.5 -76.312 1 21.56 10 ALA B CA 1
ATOM 1474 C C . ALA B 1 10 ? -16.562 -64.062 -75.812 1 21.56 10 ALA B C 1
ATOM 1476 O O . ALA B 1 10 ? -17.062 -63.781 -74.75 1 21.56 10 ALA B O 1
ATOM 1477 N N . ALA B 1 11 ? -17.078 -63.125 -76.812 1 20.7 11 ALA B N 1
ATOM 1478 C CA . ALA B 1 11 ? -16.688 -62 -77.625 1 20.7 11 ALA B CA 1
ATOM 1479 C C . ALA B 1 11 ? -17.328 -60.719 -77.125 1 20.7 11 ALA B C 1
ATOM 1481 O O . ALA B 1 11 ? -16.672 -59.688 -77 1 20.7 11 ALA B O 1
ATOM 1482 N N . GLY B 1 12 ? -18.719 -60.531 -77.125 1 20.28 12 GLY B N 1
ATOM 1483 C CA . GLY B 1 12 ? -19.203 -59.562 -78.062 1 20.28 12 GLY B CA 1
ATOM 1484 C C . GLY B 1 12 ? -19.047 -58.125 -77.625 1 20.28 12 GLY B C 1
ATOM 1485 O O . GLY B 1 12 ? -18.781 -57.875 -76.438 1 20.28 12 GLY B O 1
ATOM 1486 N N . ALA B 1 13 ? -20.047 -57.219 -78.188 1 22.52 13 ALA B N 1
ATOM 1487 C CA . ALA B 1 13 ? -20.266 -56.031 -79 1 22.52 13 ALA B CA 1
ATOM 1488 C C . ALA B 1 13 ? -20.422 -54.781 -78.125 1 22.52 13 ALA B C 1
ATOM 1490 O O . ALA B 1 13 ? -21.156 -54.812 -77.125 1 22.52 13 ALA B O 1
ATOM 1491 N N . LEU B 1 14 ? -19.594 -53.75 -78.438 1 23.36 14 LEU B N 1
ATOM 1492 C CA . LEU B 1 14 ? -19.109 -52.469 -77.938 1 23.36 14 LEU B CA 1
ATOM 1493 C C . LEU B 1 14 ? -20.203 -51.406 -78.062 1 23.36 14 LEU B C 1
ATOM 1495 O O . LEU B 1 14 ? -19.953 -50.219 -77.812 1 23.36 14 LEU B O 1
ATOM 1499 N N . VAL B 1 15 ? -21.578 -51.75 -78.25 1 24.34 15 VAL B N 1
ATOM 1500 C CA . VAL B 1 15 ? -22.234 -50.656 -78.938 1 24.34 15 VAL B CA 1
ATOM 1501 C C . VAL B 1 15 ? -22.219 -49.406 -78.062 1 24.34 15 VAL B C 1
ATOM 1503 O O . VAL B 1 15 ? -22.578 -49.5 -76.875 1 24.34 15 VAL B O 1
ATOM 1506 N N . ALA B 1 16 ? -21.719 -48.281 -78.625 1 26.59 16 ALA B N 1
ATOM 1507 C CA . ALA B 1 16 ? -21.234 -46.906 -78.312 1 26.59 16 ALA B CA 1
ATOM 1508 C C . ALA B 1 16 ? -22.391 -45.969 -78 1 26.59 16 ALA B C 1
ATOM 1510 O O . ALA B 1 16 ? -22.172 -44.781 -77.75 1 26.59 16 ALA B O 1
ATOM 1511 N N . GLY B 1 17 ? -23.688 -46.406 -77.875 1 24.45 17 GLY B N 1
ATOM 1512 C CA . GLY B 1 17 ? -24.562 -45.281 -78.188 1 24.45 17 GLY B CA 1
ATOM 1513 C C . GLY B 1 17 ? -24.328 -44.062 -77.375 1 24.45 17 GLY B C 1
ATOM 1514 O O . GLY B 1 17 ? -23.859 -44.156 -76.188 1 24.45 17 GLY B O 1
ATOM 1515 N N . CYS B 1 18 ? -24.375 -42.812 -78.062 1 26.02 18 CYS B N 1
ATOM 1516 C CA . CYS B 1 18 ? -24.109 -41.375 -77.875 1 26.02 18 CYS B CA 1
ATOM 1517 C C . CYS B 1 18 ? -25.047 -40.75 -76.875 1 26.02 18 CYS B C 1
ATOM 1519 O O . CYS B 1 18 ? -26.203 -40.469 -77.188 1 26.02 18 CYS B O 1
ATOM 1521 N N . SER B 1 19 ? -25.594 -41.406 -75.812 1 21.86 19 SER B N 1
ATOM 1522 C CA . SER B 1 19 ? -26.641 -40.656 -75.125 1 21.86 19 SER B CA 1
ATOM 1523 C C . SER B 1 19 ? -26.094 -39.375 -74.562 1 21.86 19 SER B C 1
ATOM 1525 O O . SER B 1 19 ? -25.203 -39.406 -73.688 1 21.86 19 SER B O 1
ATOM 1527 N N . GLY B 1 20 ? -26.047 -38.281 -75.312 1 24.39 20 GLY B N 1
ATOM 1528 C CA . GLY B 1 20 ? -25.609 -36.938 -74.938 1 24.39 20 GLY B CA 1
ATOM 1529 C C . GLY B 1 20 ? -26.422 -36.344 -73.812 1 24.39 20 GLY B C 1
ATOM 1530 O O . GLY B 1 20 ? -27.547 -35.906 -74.062 1 24.39 20 GLY B O 1
ATOM 1531 N N . SER B 1 21 ? -26.891 -37.062 -72.75 1 24.89 21 SER B N 1
ATOM 1532 C CA . SER B 1 21 ? -27.75 -36.375 -71.812 1 24.89 21 SER B CA 1
ATOM 1533 C C . SER B 1 21 ? -27.062 -35.156 -71.25 1 24.89 21 SER B C 1
ATOM 1535 O O . SER B 1 21 ? -26 -35.281 -70.625 1 24.89 21 SER B O 1
ATOM 1537 N N . LYS B 1 22 ? -27.281 -34 -71.875 1 23.95 22 LYS B N 1
ATOM 1538 C CA . LYS B 1 22 ? -26.797 -32.688 -71.438 1 23.95 22 LYS B CA 1
ATOM 1539 C C . LYS B 1 22 ? -27.297 -32.375 -70 1 23.95 22 LYS B C 1
ATOM 1541 O O . LYS B 1 22 ? -28.484 -32.125 -69.812 1 23.95 22 LYS B O 1
ATOM 1546 N N . SER B 1 23 ? -27 -33.219 -68.938 1 26.17 23 SER B N 1
ATOM 1547 C CA . SER B 1 23 ? -27.484 -32.875 -67.625 1 26.17 23 SER B CA 1
ATOM 1548 C C . SER B 1 23 ? -26.938 -31.531 -67.188 1 26.17 23 SER B C 1
ATOM 1550 O O . SER B 1 23 ? -25.719 -31.312 -67.188 1 26.17 23 SER B O 1
ATOM 1552 N N . GLY B 1 24 ? -27.625 -30.422 -67.562 1 26.97 24 GLY B N 1
ATOM 1553 C CA . GLY B 1 24 ? -27.312 -29.078 -67.125 1 26.97 24 GLY B CA 1
ATOM 1554 C C . GLY B 1 24 ? -27.141 -28.953 -65.625 1 26.97 24 GLY B C 1
ATOM 1555 O O . GLY B 1 24 ? -27.984 -29.406 -64.812 1 26.97 24 GLY B O 1
ATOM 1556 N N . THR B 1 25 ? -26.016 -29.234 -65.062 1 29.09 25 THR B N 1
ATOM 1557 C CA . THR B 1 25 ? -25.609 -29.125 -63.688 1 29.09 25 THR B CA 1
ATOM 1558 C C . THR B 1 25 ? -25.922 -27.734 -63.125 1 29.09 25 THR B C 1
ATOM 1560 O O . THR B 1 25 ? -25.453 -26.734 -63.688 1 29.09 25 THR B O 1
ATOM 1563 N N . ALA B 1 26 ? -27.156 -27.625 -62.594 1 31.05 26 ALA B N 1
ATOM 1564 C CA . ALA B 1 26 ? -27.547 -26.422 -61.844 1 31.05 26 ALA B CA 1
ATOM 1565 C C . ALA B 1 26 ? -26.422 -25.984 -60.906 1 31.05 26 ALA B C 1
ATOM 1567 O O . ALA B 1 26 ? -25.859 -26.812 -60.188 1 31.05 26 ALA B O 1
ATOM 1568 N N . SER B 1 27 ? -25.641 -25.016 -61.281 1 29.88 27 SER B N 1
ATOM 1569 C CA . SER B 1 27 ? -24.594 -24.359 -60.5 1 29.88 27 SER B CA 1
ATOM 1570 C C . SER B 1 27 ? -25.094 -23.969 -59.125 1 29.88 27 SER B C 1
ATOM 1572 O O . SER B 1 27 ? -26.125 -23.297 -59 1 29.88 27 SER B O 1
ATOM 1574 N N . PRO B 1 28 ? -24.969 -24.891 -58.125 1 30.66 28 PRO B N 1
ATOM 1575 C CA . PRO B 1 28 ? -25.391 -24.484 -56.781 1 30.66 28 PRO B CA 1
ATOM 1576 C C . PRO B 1 28 ? -24.906 -23.094 -56.406 1 30.66 28 PRO B C 1
ATOM 1578 O O . PRO B 1 28 ? -23.844 -22.656 -56.875 1 30.66 28 PRO B O 1
ATOM 1581 N N . GLU B 1 29 ? -25.828 -22.172 -56.406 1 32.28 29 GLU B N 1
ATOM 1582 C CA . GLU B 1 29 ? -25.547 -20.828 -55.875 1 32.28 29 GLU B CA 1
ATOM 1583 C C . GLU B 1 29 ? -24.719 -20.906 -54.594 1 32.28 29 GLU B C 1
ATOM 1585 O O . GLU B 1 29 ? -24.969 -21.734 -53.719 1 32.28 29 GLU B O 1
ATOM 1590 N N . PRO B 1 30 ? -23.453 -20.516 -54.656 1 32.28 30 PRO B N 1
ATOM 1591 C CA . PRO B 1 30 ? -22.609 -20.516 -53.469 1 32.28 30 PRO B CA 1
ATOM 1592 C C . PRO B 1 30 ? -23.281 -19.828 -52.281 1 32.28 30 PRO B C 1
ATOM 1594 O O . PRO B 1 30 ? -23.938 -18.797 -52.438 1 32.28 30 PRO B O 1
ATOM 1597 N N . SER B 1 31 ? -24.047 -20.625 -51.438 1 31.14 31 SER B N 1
ATOM 1598 C CA . SER B 1 31 ? -24.484 -20.062 -50.188 1 31.14 31 SER B CA 1
ATOM 1599 C C . SER B 1 31 ? -23.359 -19.297 -49.5 1 31.14 31 SER B C 1
ATOM 1601 O O . SER B 1 31 ? -22.312 -19.859 -49.188 1 31.14 31 SER B O 1
ATOM 1603 N N . TYR B 1 32 ? -23.188 -18.016 -49.844 1 30.19 32 TYR B N 1
ATOM 1604 C CA . TYR B 1 32 ? -22.297 -17.156 -49.062 1 30.19 32 TYR B CA 1
ATOM 1605 C C . TYR B 1 32 ? -22.609 -17.281 -47.594 1 30.19 32 TYR B C 1
ATOM 1607 O O . TYR B 1 32 ? -23.719 -16.969 -47.156 1 30.19 32 TYR B O 1
ATOM 1615 N N . THR B 1 33 ? -22.281 -18.484 -47 1 30.39 33 THR B N 1
ATOM 1616 C CA . THR B 1 33 ? -22.281 -18.438 -45.531 1 30.39 33 THR B CA 1
ATOM 1617 C C . THR B 1 33 ? -21.594 -17.172 -45.062 1 30.39 33 THR B C 1
ATOM 1619 O O . THR B 1 33 ? -20.406 -16.953 -45.312 1 30.39 33 THR B O 1
ATOM 1622 N N . THR B 1 34 ? -22.344 -16.047 -45.062 1 32.34 34 THR B N 1
ATOM 1623 C CA . THR B 1 34 ? -21.844 -14.898 -44.312 1 32.34 34 THR B CA 1
ATOM 1624 C C . THR B 1 34 ? -21.281 -15.328 -42.969 1 32.34 34 THR B C 1
ATOM 1626 O O . THR B 1 34 ? -22 -15.859 -42.125 1 32.34 34 THR B O 1
ATOM 1629 N N . GLY B 1 35 ? -20.062 -15.922 -43 1 28.58 35 GLY B N 1
ATOM 1630 C CA . GLY B 1 35 ? -19.406 -16.109 -41.719 1 28.58 35 GLY B CA 1
ATOM 1631 C C . GLY B 1 35 ? -19.609 -14.93 -40.781 1 28.58 35 GLY B C 1
ATOM 1632 O O . GLY B 1 35 ? -19.438 -13.773 -41.156 1 28.58 35 GLY B O 1
ATOM 1633 N N . SER B 1 36 ? -20.641 -15.008 -39.938 1 32.56 36 SER B N 1
ATOM 1634 C CA . SER B 1 36 ? -20.734 -14.047 -38.844 1 32.56 36 SER B CA 1
ATOM 1635 C C . SER B 1 36 ? -19.359 -13.805 -38.219 1 32.56 36 SER B C 1
ATOM 1637 O O . SER B 1 36 ? -18.641 -14.758 -37.906 1 32.56 36 SER B O 1
ATOM 1639 N N . PRO B 1 37 ? -18.719 -12.68 -38.531 1 33.53 37 PRO B N 1
ATOM 1640 C CA . PRO B 1 37 ? -17.5 -12.484 -37.719 1 33.53 37 PRO B CA 1
ATOM 1641 C C . PRO B 1 37 ? -17.688 -12.898 -36.25 1 33.53 37 PRO B C 1
ATOM 1643 O O . PRO B 1 37 ? -18.719 -12.578 -35.656 1 33.53 37 PRO B O 1
ATOM 1646 N N . SER B 1 38 ? -17.438 -14.133 -35.938 1 33.34 38 SER B N 1
ATOM 1647 C CA . SER B 1 38 ? -17.281 -14.344 -34.5 1 33.34 38 SER B CA 1
ATOM 1648 C C . SER B 1 38 ? -16.594 -13.148 -33.844 1 33.34 38 SER B C 1
ATOM 1650 O O . SER B 1 38 ? -15.453 -12.812 -34.188 1 33.34 38 SER B O 1
ATOM 1652 N N . ALA B 1 39 ? -17.344 -12.164 -33.5 1 33.94 39 ALA B N 1
ATOM 1653 C CA . ALA B 1 39 ? -16.797 -11.18 -32.594 1 33.94 39 ALA B CA 1
ATOM 1654 C C . ALA B 1 39 ? -15.984 -11.844 -31.484 1 33.94 39 ALA B C 1
ATOM 1656 O O . ALA B 1 39 ? -16.531 -12.57 -30.641 1 33.94 39 ALA B O 1
ATOM 1657 N N . SER B 1 40 ? -14.883 -12.516 -31.875 1 33.28 40 SER B N 1
ATOM 1658 C CA . SER B 1 40 ? -14.016 -12.688 -30.703 1 33.28 40 SER B CA 1
ATOM 1659 C C . SER B 1 40 ? -14.125 -11.5 -29.766 1 33.28 40 SER B C 1
ATOM 1661 O O . SER B 1 40 ? -13.758 -10.375 -30.109 1 33.28 40 SER B O 1
ATOM 1663 N N . SER B 1 41 ? -15.18 -11.336 -29.219 1 36 41 SER B N 1
ATOM 1664 C CA . SER B 1 41 ? -15.125 -10.453 -28.062 1 36 41 SER B CA 1
ATOM 1665 C C . SER B 1 41 ? -13.781 -10.562 -27.344 1 36 41 SER B C 1
ATOM 1667 O O . SER B 1 41 ? -13.609 -11.422 -26.484 1 36 41 SER B O 1
ATOM 1669 N N . GLY B 1 42 ? -12.672 -10.852 -28.047 1 37.72 42 GLY B N 1
ATOM 1670 C CA . GLY B 1 42 ? -11.352 -10.766 -27.438 1 37.72 42 GLY B CA 1
ATOM 1671 C C . GLY B 1 42 ? -11.266 -9.695 -26.359 1 37.72 42 GLY B C 1
ATOM 1672 O O . GLY B 1 42 ? -11.758 -8.578 -26.547 1 37.72 42 GLY B O 1
ATOM 1673 N N . SER B 1 43 ? -11.469 -9.961 -25.141 1 44.97 43 SER B N 1
ATOM 1674 C CA . SER B 1 43 ? -11.07 -9.023 -24.094 1 44.97 43 SER B CA 1
ATOM 1675 C C . SER B 1 43 ? -9.891 -8.164 -24.531 1 44.97 43 SER B C 1
ATOM 1677 O O . SER B 1 43 ? -8.812 -8.68 -24.828 1 44.97 43 SER B O 1
ATOM 1679 N N . SER B 1 44 ? -10.008 -7.223 -25.453 1 55.44 44 SER B N 1
ATOM 1680 C CA . SER B 1 44 ? -9.242 -6.133 -26.047 1 55.44 44 SER B CA 1
ATOM 1681 C C . SER B 1 44 ? -8.297 -5.504 -25.031 1 55.44 44 SER B C 1
ATOM 1683 O O . SER B 1 44 ? -7.734 -4.434 -25.281 1 55.44 44 SER B O 1
ATOM 1685 N N . GLY B 1 45 ? -8.102 -6.133 -23.906 1 71.25 45 GLY B N 1
ATOM 1686 C CA . GLY B 1 45 ? -7.191 -5.426 -23.031 1 71.25 45 GLY B CA 1
ATOM 1687 C C . GLY B 1 45 ? -5.738 -5.582 -23.422 1 71.25 45 GLY B C 1
ATOM 1688 O O . GLY B 1 45 ? -5.398 -6.445 -24.234 1 71.25 45 GLY B O 1
ATOM 1689 N N . SER B 1 46 ? -4.852 -4.719 -23.125 1 92.06 46 SER B N 1
ATOM 1690 C CA . SER B 1 46 ? -3.436 -4.598 -23.453 1 92.06 46 SER B CA 1
ATOM 1691 C C . SER B 1 46 ? -2.635 -5.762 -22.875 1 92.06 46 SER B C 1
ATOM 1693 O O . SER B 1 46 ? -1.503 -6.012 -23.297 1 92.06 46 SER B O 1
ATOM 1695 N N . ALA B 1 47 ? -3.312 -6.605 -22 1 96.94 47 ALA B N 1
ATOM 1696 C CA . ALA B 1 47 ? -2.639 -7.754 -21.406 1 96.94 47 ALA B CA 1
ATOM 1697 C C . ALA B 1 47 ? -3.131 -9.062 -22.016 1 96.94 47 ALA B C 1
ATOM 1699 O O . ALA B 1 47 ? -4.242 -9.125 -22.547 1 96.94 47 ALA B O 1
ATOM 1700 N N . PRO B 1 48 ? -2.262 -10.172 -22.016 1 97.81 48 PRO B N 1
ATOM 1701 C CA . PRO B 1 48 ? -2.768 -11.5 -22.375 1 97.81 48 PRO B CA 1
ATOM 1702 C C . PRO B 1 48 ? -3.986 -11.914 -21.547 1 97.81 48 PRO B C 1
ATOM 1704 O O . PRO B 1 48 ? -4.098 -11.547 -20.375 1 97.81 48 PRO B O 1
ATOM 1707 N N . LYS B 1 49 ? -4.805 -12.672 -22.125 1 97.12 49 LYS B N 1
ATOM 1708 C CA . LYS B 1 49 ? -6.035 -13.109 -21.469 1 97.12 49 LYS B CA 1
ATOM 1709 C C . LYS B 1 49 ? -5.746 -14.164 -20.406 1 97.12 49 LYS B C 1
ATOM 1711 O O . LYS B 1 49 ? -4.84 -14.977 -20.578 1 97.12 49 LYS B O 1
ATOM 1716 N N . VAL B 1 50 ? -6.484 -14.094 -19.359 1 98.06 50 VAL B N 1
ATOM 1717 C CA . VAL B 1 50 ? -6.445 -15.133 -18.344 1 98.06 50 VAL B CA 1
ATOM 1718 C C . VAL B 1 50 ? -7.066 -16.422 -18.891 1 98.06 50 VAL B C 1
ATOM 1720 O O . VAL B 1 50 ? -8.172 -16.391 -19.453 1 98.06 50 VAL B O 1
ATOM 1723 N N . PRO B 1 51 ? -6.406 -17.562 -18.766 1 97.12 51 PRO B N 1
ATOM 1724 C CA . PRO B 1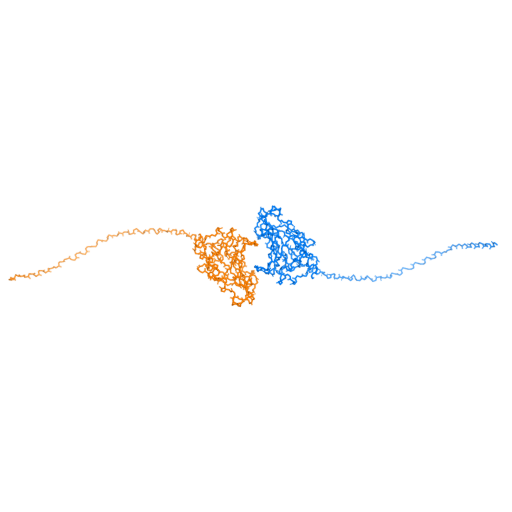 51 ? -6.918 -18.797 -19.391 1 97.12 51 PRO B CA 1
ATOM 1725 C C . PRO B 1 51 ? -8.211 -19.281 -18.734 1 97.12 51 PRO B C 1
ATOM 1727 O O . PRO B 1 51 ? -9.125 -19.734 -19.438 1 97.12 51 PRO B O 1
ATOM 1730 N N . SER B 1 52 ? -8.344 -19.297 -17.5 1 97.62 52 SER B N 1
ATOM 1731 C CA . SER B 1 52 ? -9.516 -19.625 -16.703 1 97.62 52 SER B CA 1
ATOM 1732 C C . SER B 1 52 ? -9.617 -18.734 -15.461 1 97.62 52 SER B C 1
ATOM 1734 O O . SER B 1 52 ? -8.711 -18.734 -14.625 1 97.62 52 SER B O 1
ATOM 1736 N N . PRO B 1 53 ? -10.695 -17.969 -15.383 1 98 53 PRO B N 1
ATOM 1737 C CA . PRO B 1 53 ? -10.812 -17.094 -14.219 1 98 53 PRO B CA 1
ATOM 1738 C C . PRO B 1 53 ? -10.75 -17.859 -12.898 1 98 53 PRO B C 1
ATOM 1740 O O . PRO B 1 53 ? -11.383 -18.906 -12.758 1 98 53 PRO B O 1
ATOM 1743 N N . LEU B 1 54 ? -10.023 -17.344 -11.93 1 98.56 54 LEU B N 1
ATOM 1744 C CA . LEU B 1 54 ? -9.938 -17.938 -10.602 1 98.56 54 LEU B CA 1
ATOM 1745 C C . LEU B 1 54 ? -11.07 -17.438 -9.703 1 98.56 54 LEU B C 1
ATOM 1747 O O . LEU B 1 54 ? -11.766 -16.484 -10.055 1 98.56 54 LEU B O 1
ATOM 1751 N N . LYS B 1 55 ? -11.273 -18.172 -8.609 1 97.06 55 LYS B N 1
ATOM 1752 C CA . LYS B 1 55 ? -12.234 -17.734 -7.598 1 97.06 55 LYS B CA 1
ATOM 1753 C C . LYS B 1 55 ? -11.641 -16.672 -6.688 1 97.06 55 LYS B C 1
ATOM 1755 O O . LYS B 1 55 ? -10.766 -16.953 -5.871 1 97.06 55 LYS B O 1
ATOM 1760 N N . THR B 1 56 ? -12.18 -15.406 -6.809 1 97.56 56 THR B N 1
ATOM 1761 C CA . THR B 1 56 ? -11.453 -14.312 -6.184 1 97.56 56 THR B CA 1
ATOM 1762 C C . THR B 1 56 ? -12.289 -13.664 -5.082 1 97.56 56 THR B C 1
ATOM 1764 O O . THR B 1 56 ? -11.828 -12.742 -4.402 1 97.56 56 THR B O 1
ATOM 1767 N N . SER B 1 57 ? -13.5 -14.109 -4.789 1 96.56 57 SER B N 1
ATOM 1768 C CA . SER B 1 57 ? -14.375 -13.469 -3.816 1 96.56 57 SER B CA 1
ATOM 1769 C C . SER B 1 57 ? -13.719 -13.383 -2.443 1 96.56 57 SER B C 1
ATOM 1771 O O . SER B 1 57 ? -13.805 -12.359 -1.765 1 96.56 57 SER B O 1
ATOM 1773 N N . SER B 1 58 ? -13.016 -14.414 -2.039 1 96.62 58 SER B N 1
ATOM 1774 C CA . SER B 1 58 ? -12.406 -14.453 -0.715 1 96.62 58 SER B CA 1
ATOM 1775 C C . SER B 1 58 ? -11.312 -13.398 -0.576 1 96.62 58 SER B C 1
ATOM 1777 O O . SER B 1 58 ? -11.227 -12.719 0.449 1 96.62 58 SE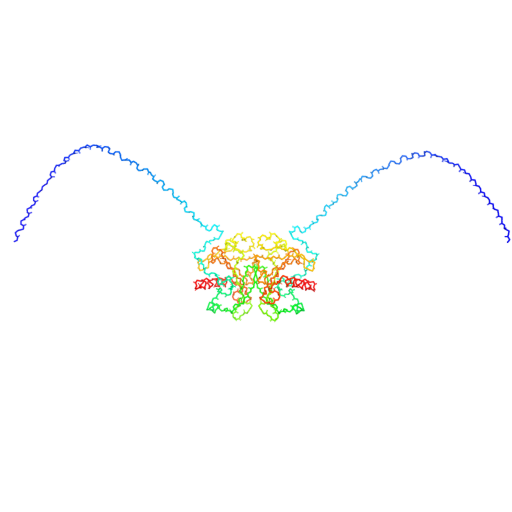R B O 1
ATOM 1779 N N . ILE B 1 59 ? -10.484 -13.164 -1.641 1 97.88 59 ILE B N 1
ATOM 1780 C CA . ILE B 1 59 ? -9.352 -12.25 -1.52 1 97.88 59 ILE B CA 1
ATOM 1781 C C . ILE B 1 59 ? -9.82 -10.812 -1.701 1 97.88 59 ILE B C 1
ATOM 1783 O O . ILE B 1 59 ? -9.117 -9.867 -1.337 1 97.88 59 ILE B O 1
ATOM 1787 N N . GLU B 1 60 ? -11 -10.633 -2.287 1 96.56 60 GLU B N 1
ATOM 1788 C CA . GLU B 1 60 ? -11.555 -9.289 -2.43 1 96.56 60 GLU B CA 1
ATOM 1789 C C . GLU B 1 60 ? -12 -8.727 -1.082 1 96.56 60 GLU B C 1
ATOM 1791 O O . GLU B 1 60 ? -11.945 -7.52 -0.855 1 96.56 60 GLU B O 1
ATOM 1796 N N . SER B 1 61 ? -12.359 -9.625 -0.176 1 93.5 61 SER B N 1
ATOM 1797 C CA . SER B 1 61 ? -12.781 -9.211 1.159 1 93.5 61 SER B CA 1
ATOM 1798 C C . SER B 1 61 ? -11.633 -9.32 2.158 1 93.5 61 SER B C 1
ATOM 1800 O O . SER B 1 61 ? -11.531 -8.516 3.086 1 93.5 61 SER B O 1
ATOM 1802 N N . ASP B 1 62 ? -10.836 -10.305 1.979 1 97.06 62 ASP B N 1
ATOM 1803 C CA . ASP B 1 62 ? -9.703 -10.586 2.855 1 97.06 62 ASP B CA 1
ATOM 1804 C C . ASP B 1 62 ? -8.484 -11.023 2.051 1 97.06 62 ASP B C 1
ATOM 1806 O O .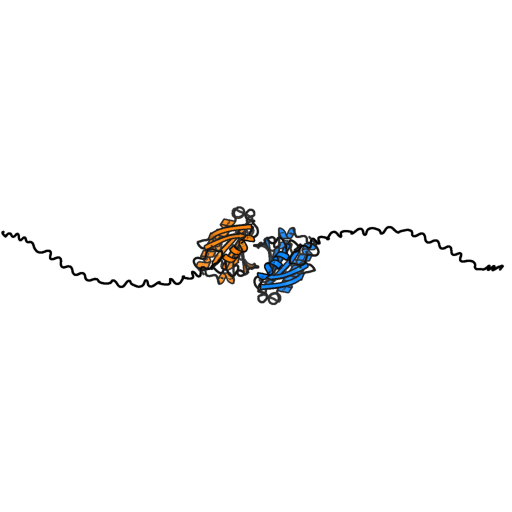 ASP B 1 62 ? -8.328 -12.211 1.755 1 97.06 62 ASP B O 1
ATOM 1810 N N . ALA B 1 63 ? -7.566 -10.133 1.775 1 98.38 63 ALA B N 1
ATOM 1811 C CA . ALA B 1 63 ? -6.391 -10.398 0.947 1 98.38 63 ALA B CA 1
ATOM 1812 C C . ALA B 1 63 ? -5.539 -11.516 1.549 1 98.38 63 ALA B C 1
ATOM 1814 O O . ALA B 1 63 ? -4.797 -12.195 0.834 1 98.38 63 ALA B O 1
ATOM 1815 N N . CYS B 1 64 ? -5.652 -11.773 2.85 1 98.56 64 CYS B N 1
ATOM 1816 C CA . CYS B 1 64 ? -4.812 -12.773 3.502 1 98.56 64 CYS B CA 1
ATOM 1817 C C . CYS B 1 64 ? -5.273 -14.188 3.162 1 98.56 64 CYS B C 1
ATOM 1819 O O . CYS B 1 64 ? -4.562 -15.156 3.436 1 98.56 64 CYS B O 1
ATOM 1821 N N . SER B 1 65 ? -6.465 -14.266 2.504 1 98.31 65 SER B N 1
ATOM 1822 C CA . SER B 1 65 ? -6.945 -15.562 2.035 1 98.31 65 SER B CA 1
ATOM 1823 C C . SER B 1 65 ? -6.215 -15.992 0.769 1 98.31 65 SER B C 1
ATOM 1825 O O . SER B 1 65 ? -6.445 -17.094 0.258 1 98.31 65 SER B O 1
ATOM 1827 N N . ALA B 1 66 ? -5.316 -15.18 0.257 1 98.75 66 ALA B N 1
ATOM 1828 C CA . ALA B 1 66 ? -4.605 -15.461 -0.988 1 98.75 66 ALA B CA 1
ATOM 1829 C C . ALA B 1 66 ? -3.689 -16.672 -0.834 1 98.75 66 ALA B C 1
ATOM 1831 O O . ALA B 1 66 ? -3.342 -17.328 -1.821 1 98.75 66 ALA B O 1
ATOM 1832 N N . LEU B 1 67 ? -3.238 -16.922 0.385 1 98.69 67 LEU B N 1
ATOM 1833 C CA . LEU B 1 67 ? -2.418 -18.109 0.656 1 98.69 67 LEU B CA 1
ATOM 1834 C C . LEU B 1 67 ? -3.061 -18.984 1.729 1 98.69 67 LEU B C 1
ATOM 1836 O O . LEU B 1 67 ? -3.41 -18.484 2.805 1 98.69 67 LEU B O 1
ATOM 1840 N N . SER B 1 68 ? -3.225 -20.25 1.438 1 98.19 68 SER B N 1
ATOM 1841 C CA . SER B 1 68 ? -3.656 -21.188 2.477 1 98.19 68 SER B CA 1
ATOM 1842 C C . SER B 1 68 ? -2.588 -21.344 3.551 1 98.19 68 SER B C 1
ATOM 1844 O O . SER B 1 68 ? -1.417 -21.047 3.322 1 98.19 68 SER B O 1
ATOM 1846 N N . ALA B 1 69 ? -3.031 -21.891 4.699 1 97.75 69 ALA B N 1
ATOM 1847 C CA . ALA B 1 69 ? -2.08 -22.172 5.773 1 97.75 69 ALA B CA 1
ATOM 1848 C C . ALA B 1 69 ? -0.994 -23.141 5.316 1 97.75 69 ALA B C 1
ATOM 1850 O O . ALA B 1 69 ? 0.178 -22.969 5.664 1 97.75 69 ALA B O 1
ATOM 1851 N N . ALA B 1 70 ? -1.345 -24.156 4.562 1 97.94 70 ALA B N 1
ATOM 1852 C CA . ALA B 1 70 ? -0.402 -25.141 4.059 1 97.94 70 ALA B CA 1
ATOM 1853 C C . ALA B 1 70 ? 0.644 -24.5 3.15 1 97.94 70 ALA B C 1
ATOM 1855 O O . ALA B 1 70 ? 1.835 -24.812 3.256 1 97.94 70 ALA B O 1
ATOM 1856 N N . LYS B 1 71 ? 0.197 -23.562 2.256 1 98.38 71 LYS B N 1
ATOM 1857 C CA . LYS B 1 71 ? 1.115 -22.922 1.318 1 98.38 71 LYS B CA 1
ATOM 1858 C C . LYS B 1 71 ? 2.061 -21.969 2.043 1 98.38 71 LYS B C 1
ATOM 1860 O O . LYS B 1 71 ? 3.238 -21.875 1.691 1 98.38 71 LYS B O 1
ATOM 1865 N N . ARG B 1 72 ? 1.591 -21.234 3.084 1 98.5 72 ARG B N 1
ATOM 1866 C CA . ARG B 1 72 ? 2.461 -20.375 3.891 1 98.5 72 ARG B CA 1
ATOM 1867 C C . ARG B 1 72 ? 3.553 -21.203 4.566 1 98.5 72 ARG B C 1
ATOM 1869 O O . ARG B 1 72 ? 4.727 -20.828 4.539 1 98.5 72 ARG B O 1
ATOM 1876 N N . SER B 1 73 ? 3.137 -22.297 5.102 1 98.25 73 SER B N 1
ATOM 1877 C CA . SER B 1 73 ? 4.09 -23.172 5.781 1 98.25 73 SER B CA 1
ATOM 1878 C C . SER B 1 73 ? 5.145 -23.703 4.812 1 98.25 73 SER B C 1
ATOM 1880 O O . SER B 1 73 ? 6.336 -23.719 5.133 1 98.25 73 SER B O 1
ATOM 1882 N N . GLU B 1 74 ? 4.723 -24.156 3.652 1 98.25 74 GLU B N 1
ATOM 1883 C CA . GLU B 1 74 ? 5.625 -24.656 2.621 1 98.25 74 GLU B CA 1
ATOM 1884 C C . GLU B 1 74 ? 6.664 -23.609 2.232 1 98.25 74 GLU B C 1
ATOM 1886 O O . GLU B 1 74 ? 7.812 -23.938 1.944 1 98.25 74 GLU B O 1
ATOM 1891 N N . LEU B 1 75 ? 6.254 -22.344 2.264 1 98.38 75 LEU B N 1
ATOM 1892 C CA . LEU B 1 75 ? 7.121 -21.266 1.806 1 98.38 75 LEU B CA 1
ATOM 1893 C C . LEU B 1 75 ? 7.883 -20.641 2.973 1 98.38 75 LEU B C 1
ATOM 1895 O O . LEU B 1 75 ? 8.641 -19.688 2.789 1 98.38 75 LEU B O 1
ATOM 1899 N N . GLY B 1 76 ? 7.621 -21.125 4.219 1 98.44 76 GLY B N 1
ATOM 1900 C CA . GLY B 1 76 ? 8.297 -20.578 5.387 1 98.44 76 GLY B CA 1
ATOM 1901 C C . GLY B 1 76 ? 7.785 -19.219 5.785 1 98.44 76 GLY B C 1
ATOM 1902 O O . GLY B 1 76 ? 8.555 -18.375 6.25 1 98.44 76 GLY B O 1
ATOM 1903 N N . LEU B 1 77 ? 6.539 -18.969 5.578 1 98.69 77 LEU B N 1
ATOM 1904 C CA . LEU B 1 77 ? 5.918 -17.688 5.867 1 98.69 77 LEU B CA 1
ATOM 1905 C C . LEU B 1 77 ? 5.02 -17.781 7.094 1 98.69 77 LEU B C 1
ATOM 1907 O O . LEU B 1 77 ? 4.426 -18.828 7.355 1 98.69 77 LEU B O 1
ATOM 1911 N N . GLY B 1 78 ? 4.961 -16.656 7.84 1 98.19 78 GLY B N 1
ATOM 1912 C CA . GLY B 1 78 ? 4.078 -16.594 8.992 1 98.19 78 GLY B CA 1
ATOM 1913 C C . GLY B 1 78 ? 2.639 -16.297 8.625 1 98.19 78 GLY B C 1
ATOM 1914 O O . GLY B 1 78 ? 2.266 -16.359 7.453 1 98.19 78 GLY B O 1
ATOM 1915 N N . GLU B 1 79 ? 1.854 -16.047 9.656 1 97.5 79 GLU B N 1
ATOM 1916 C CA . GLU B 1 79 ? 0.456 -15.68 9.469 1 97.5 79 GLU B CA 1
ATOM 1917 C C . GLU B 1 79 ? 0.338 -14.297 8.836 1 97.5 79 GLU B C 1
ATOM 1919 O O . GLU B 1 79 ? 1.133 -13.398 9.141 1 97.5 79 GLU B O 1
ATOM 1924 N N . GLY B 1 80 ? -0.649 -14.156 7.977 1 97.25 80 GLY B N 1
ATOM 1925 C CA . GLY B 1 80 ? -0.899 -12.859 7.371 1 97.25 80 GLY B CA 1
ATOM 1926 C C . GLY B 1 80 ? -1.527 -11.867 8.328 1 97.25 80 GLY B C 1
ATOM 1927 O O . GLY B 1 80 ? -2.352 -12.242 9.164 1 97.25 80 GLY B O 1
ATOM 1928 N N . GLU B 1 81 ? -1.113 -10.656 8.188 1 95.25 81 GLU B N 1
ATOM 1929 C CA . GLU B 1 81 ? -1.729 -9.547 8.906 1 95.25 81 GLU B CA 1
ATOM 1930 C C . GLU B 1 81 ? -2.541 -8.664 7.969 1 95.25 81 GLU B C 1
ATOM 1932 O O . GLU B 1 81 ? -2.006 -8.125 7 1 95.25 81 GLU B O 1
ATOM 1937 N N . ARG B 1 82 ? -3.809 -8.508 8.266 1 94.94 82 ARG B N 1
ATOM 1938 C CA . ARG B 1 82 ? -4.691 -7.711 7.422 1 94.94 82 ARG B CA 1
ATOM 1939 C C . ARG B 1 82 ? -4.273 -6.246 7.426 1 94.94 82 ARG B C 1
ATOM 1941 O O . ARG B 1 82 ? -3.92 -5.699 8.477 1 94.94 82 ARG B O 1
ATOM 1948 N N . ARG B 1 83 ? -4.32 -5.684 6.211 1 94.44 83 ARG B N 1
ATOM 1949 C CA . ARG B 1 83 ? -4.004 -4.273 6.012 1 94.44 83 ARG B CA 1
ATOM 1950 C C . ARG B 1 83 ? -4.992 -3.617 5.059 1 94.44 83 ARG B C 1
ATOM 1952 O O . ARG B 1 83 ? -5.785 -4.305 4.406 1 94.44 83 ARG B O 1
ATOM 1959 N N . THR B 1 84 ? -4.996 -2.32 5.121 1 92.5 84 THR B N 1
ATOM 1960 C CA . THR B 1 84 ? -5.672 -1.562 4.074 1 92.5 84 THR B CA 1
ATOM 1961 C C . THR B 1 84 ? -4.656 -0.871 3.166 1 92.5 84 THR B C 1
ATOM 1963 O O . THR B 1 84 ? -3.607 -0.421 3.629 1 92.5 84 THR B O 1
ATOM 1966 N N . THR B 1 85 ? -4.914 -0.905 1.909 1 94.44 85 THR B N 1
ATOM 1967 C CA . THR B 1 85 ? -4.074 -0.221 0.93 1 94.44 85 THR B CA 1
ATOM 1968 C C . THR B 1 85 ? -4.906 0.743 0.087 1 94.44 85 THR B C 1
ATOM 1970 O O . THR B 1 85 ? -6.129 0.791 0.215 1 94.44 85 THR B O 1
ATOM 1973 N N . SER B 1 86 ? -4.238 1.465 -0.783 1 91.56 86 SER B N 1
ATOM 1974 C CA . SER B 1 86 ? -4.898 2.436 -1.652 1 91.56 86 SER B CA 1
ATOM 1975 C C . SER B 1 86 ? -5.695 1.74 -2.752 1 91.56 86 SER B C 1
ATOM 1977 O O . SER B 1 86 ? -6.531 2.363 -3.406 1 91.56 86 SER B O 1
ATOM 1979 N N . VAL B 1 87 ? -5.473 0.457 -2.957 1 94.38 87 VAL B N 1
ATOM 1980 C CA . VAL B 1 87 ? -6.109 -0.221 -4.082 1 94.38 87 VAL B CA 1
ATOM 1981 C C . VAL B 1 87 ? -7.07 -1.289 -3.562 1 94.38 87 VAL B C 1
ATOM 1983 O O . VAL B 1 87 ? -7.605 -2.082 -4.34 1 94.38 87 VAL B O 1
ATOM 1986 N N . GLY B 1 88 ? -7.301 -1.358 -2.301 1 93.19 88 GLY B N 1
ATOM 1987 C CA . GLY B 1 88 ? -8.156 -2.375 -1.704 1 93.19 88 GLY B CA 1
ATOM 1988 C C . GLY B 1 88 ? -7.551 -3.006 -0.463 1 93.19 88 GLY B C 1
ATOM 1989 O O . GLY B 1 88 ? -6.656 -2.43 0.159 1 93.19 88 GLY B O 1
ATOM 1990 N N . PRO B 1 89 ? -8.062 -4.211 -0.073 1 95.38 89 PRO B N 1
ATOM 1991 C CA . PRO B 1 89 ? -7.484 -4.91 1.077 1 95.38 89 PRO B CA 1
ATOM 1992 C C . PRO B 1 89 ? -6.051 -5.371 0.825 1 95.38 89 PRO B C 1
ATOM 1994 O O . PRO B 1 89 ? -5.668 -5.621 -0.322 1 95.38 89 PRO B O 1
ATOM 1997 N N . GLY B 1 90 ? -5.242 -5.363 1.862 1 97.38 90 GLY B N 1
ATOM 1998 C CA . GLY B 1 90 ? -3.887 -5.879 1.79 1 97.38 90 GLY B CA 1
ATOM 1999 C C . GLY B 1 90 ? -3.602 -6.953 2.826 1 97.38 90 GLY B C 1
ATOM 2000 O O . GLY B 1 90 ? -4.367 -7.125 3.773 1 97.38 90 GLY B O 1
ATOM 2001 N N . CYS B 1 91 ? -2.594 -7.652 2.615 1 98.44 91 CYS B N 1
ATOM 2002 C CA . CYS B 1 91 ? -2.08 -8.648 3.551 1 98.44 91 CYS B CA 1
ATOM 2003 C C . CYS B 1 91 ? -0.566 -8.539 3.682 1 98.44 91 CYS B C 1
ATOM 2005 O O . CYS B 1 91 ? 0.155 -8.617 2.686 1 98.44 91 CYS B O 1
ATOM 2007 N N . SER B 1 92 ? -0.103 -8.328 4.867 1 98 92 SER B N 1
ATOM 2008 C CA . SER B 1 92 ? 1.326 -8.391 5.16 1 98 92 SER B CA 1
ATOM 2009 C C . SER B 1 92 ? 1.717 -9.75 5.727 1 98 92 SER B C 1
ATOM 2011 O O . SER B 1 92 ? 1.132 -10.211 6.707 1 98 92 SER B O 1
ATOM 2013 N N . ILE B 1 93 ? 2.652 -10.344 5.074 1 98.56 93 ILE B N 1
ATOM 2014 C CA . ILE B 1 93 ? 3.17 -11.633 5.535 1 98.56 93 ILE B CA 1
ATOM 2015 C C . ILE B 1 93 ? 4.676 -11.531 5.754 1 98.56 93 ILE B C 1
ATOM 2017 O O . ILE B 1 93 ? 5.391 -10.945 4.938 1 98.56 93 ILE B O 1
ATOM 2021 N N . PHE B 1 94 ? 5.137 -12.109 6.84 1 98.06 94 PHE B N 1
ATOM 2022 C CA . PHE B 1 94 ? 6.555 -12.094 7.168 1 98.06 94 PHE B CA 1
ATOM 2023 C C . PHE B 1 94 ? 7.141 -13.5 7.098 1 98.06 94 PHE B C 1
ATOM 2025 O O . PHE B 1 94 ? 6.445 -14.477 7.367 1 98.06 94 PHE B O 1
ATOM 2032 N N . ALA B 1 95 ? 8.383 -13.523 6.641 1 98.19 95 ALA B N 1
ATOM 2033 C CA . ALA B 1 95 ? 9.078 -14.797 6.781 1 98.19 95 ALA B CA 1
ATOM 2034 C C . ALA B 1 95 ? 9.062 -15.273 8.227 1 98.19 95 ALA B C 1
ATOM 2036 O O . ALA B 1 95 ? 9.219 -14.477 9.156 1 98.19 95 ALA B O 1
ATOM 2037 N N . ALA B 1 96 ? 8.859 -16.578 8.438 1 97.44 96 ALA B N 1
ATOM 2038 C CA . ALA B 1 96 ? 8.695 -17.141 9.773 1 97.44 96 ALA B CA 1
ATOM 2039 C C . ALA B 1 96 ? 9.961 -16.953 10.609 1 97.44 96 ALA B C 1
ATOM 2041 O O . ALA B 1 96 ? 9.883 -16.766 11.828 1 97.44 96 ALA B O 1
ATOM 2042 N N . ASP B 1 97 ? 11.102 -16.938 9.977 1 96.56 97 ASP B N 1
ATOM 2043 C CA . ASP B 1 97 ? 12.375 -16.938 10.695 1 96.56 97 ASP B CA 1
ATOM 2044 C C . ASP B 1 97 ? 12.977 -15.539 10.773 1 96.56 97 ASP B C 1
ATOM 2046 O O . ASP B 1 97 ? 13.953 -15.32 11.484 1 96.56 97 ASP B O 1
ATOM 2050 N N . ASP B 1 98 ? 12.492 -14.57 10.031 1 96.88 98 ASP B N 1
ATOM 2051 C CA . ASP B 1 98 ? 13.062 -13.227 9.969 1 96.88 98 ASP B CA 1
ATOM 2052 C C . ASP B 1 98 ? 12.008 -12.195 9.586 1 96.88 98 ASP B C 1
ATOM 2054 O O . ASP B 1 98 ? 11.727 -11.992 8.406 1 96.88 98 ASP B O 1
ATOM 2058 N N . ARG B 1 99 ? 11.57 -11.344 10.453 1 94.44 99 ARG B N 1
ATOM 2059 C CA . ARG B 1 99 ? 10.461 -10.422 10.234 1 94.44 99 ARG B CA 1
ATOM 2060 C C . ARG B 1 99 ? 10.891 -9.258 9.352 1 94.44 99 ARG B C 1
ATOM 2062 O O . ARG B 1 99 ? 10.055 -8.461 8.914 1 94.44 99 ARG B O 1
ATOM 2069 N N . LEU B 1 100 ? 12.188 -9.141 9.031 1 95.31 100 LEU B N 1
ATOM 2070 C CA . LEU B 1 100 ? 12.656 -8.109 8.109 1 95.31 100 LEU B CA 1
ATOM 2071 C C . LEU B 1 100 ? 12.43 -8.523 6.664 1 95.31 100 LEU B C 1
ATOM 2073 O O . LEU B 1 100 ? 12.578 -7.711 5.75 1 95.31 100 LEU B O 1
ATOM 2077 N N . ASN B 1 101 ? 12.031 -9.742 6.508 1 98.19 101 ASN B N 1
ATOM 2078 C CA . ASN B 1 101 ? 11.641 -10.281 5.207 1 98.19 101 ASN B CA 1
ATOM 2079 C C . ASN B 1 101 ? 10.125 -10.336 5.059 1 98.19 101 ASN B C 1
ATOM 2081 O O . ASN B 1 101 ? 9.469 -11.188 5.664 1 98.19 101 ASN B O 1
ATOM 2085 N N . GLN B 1 102 ? 9.602 -9.453 4.195 1 97.75 102 GLN B N 1
ATOM 2086 C CA . GLN B 1 102 ? 8.148 -9.32 4.176 1 97.75 102 GLN B CA 1
ATOM 2087 C C . GLN B 1 102 ? 7.609 -9.391 2.748 1 97.75 102 GLN B C 1
ATOM 2089 O O . GLN B 1 102 ? 8.336 -9.109 1.791 1 97.75 102 GLN B O 1
ATOM 2094 N N . ILE B 1 103 ? 6.359 -9.75 2.656 1 98.62 103 ILE B N 1
ATOM 2095 C CA . ILE B 1 103 ? 5.574 -9.82 1.429 1 98.62 103 ILE B CA 1
ATOM 2096 C C . ILE B 1 103 ? 4.238 -9.117 1.63 1 98.62 103 ILE B C 1
ATOM 2098 O O . ILE B 1 103 ? 3.572 -9.305 2.65 1 98.62 103 ILE B O 1
ATOM 2102 N N . GLU B 1 104 ? 3.906 -8.266 0.697 1 98.62 104 GLU B N 1
ATOM 2103 C CA . GLU B 1 104 ? 2.592 -7.629 0.647 1 98.62 104 GLU B CA 1
ATOM 2104 C C . GLU B 1 104 ? 1.763 -8.172 -0.515 1 98.62 104 GLU B C 1
ATOM 2106 O O . GLU B 1 104 ? 2.238 -8.219 -1.651 1 98.62 104 GLU B O 1
ATOM 2111 N N . ILE B 1 105 ? 0.547 -8.602 -0.2 1 98.81 105 ILE B N 1
ATOM 2112 C CA . ILE B 1 105 ? -0.371 -9.094 -1.225 1 98.81 105 ILE B CA 1
ATOM 2113 C C . ILE B 1 105 ? -1.624 -8.219 -1.251 1 98.81 105 ILE B C 1
ATOM 2115 O O . ILE B 1 105 ? -2.256 -8 -0.216 1 98.81 105 ILE B O 1
ATOM 2119 N N . SER B 1 106 ? -2 -7.734 -2.461 1 98.56 106 SER B N 1
ATOM 2120 C CA . SER B 1 106 ? -3.168 -6.867 -2.568 1 98.56 106 SER B CA 1
ATOM 2121 C C . SER B 1 106 ? -3.908 -7.094 -3.883 1 98.56 106 SER B C 1
ATOM 2123 O O . SER B 1 106 ? -3.379 -6.801 -4.957 1 98.56 106 SER B O 1
ATOM 2125 N N . PRO B 1 107 ? -5.172 -7.645 -3.85 1 98.69 107 PRO B N 1
ATOM 2126 C CA . PRO B 1 107 ? -6.004 -7.508 -5.047 1 98.69 107 PRO B CA 1
ATOM 2127 C C . PRO B 1 107 ? -6.246 -6.051 -5.434 1 98.69 107 PRO B C 1
ATOM 2129 O O . PRO B 1 107 ? -6.605 -5.234 -4.578 1 98.69 107 PRO B O 1
ATOM 2132 N N . VAL B 1 108 ? -6.016 -5.738 -6.691 1 97.94 108 VAL B N 1
ATOM 2133 C CA . VAL B 1 108 ? -6.109 -4.352 -7.137 1 97.94 108 VAL B CA 1
ATOM 2134 C C . VAL B 1 108 ? -7.539 -4.051 -7.578 1 97.94 108 VAL B C 1
ATOM 2136 O O . VAL B 1 108 ? -7.824 -3.986 -8.781 1 97.94 108 VAL B O 1
ATOM 2139 N N . LEU B 1 109 ? -8.398 -3.74 -6.637 1 96.56 109 LEU B N 1
ATOM 2140 C CA . LEU B 1 109 ? -9.828 -3.578 -6.879 1 96.56 109 LEU B CA 1
ATOM 2141 C C . LEU B 1 109 ? -10.117 -2.258 -7.582 1 96.56 109 LEU B C 1
ATOM 2143 O O . LEU B 1 109 ? -11.156 -2.109 -8.234 1 96.56 109 LEU B O 1
ATOM 2147 N N . ALA B 1 110 ? -9.18 -1.366 -7.477 1 91.44 110 ALA B N 1
ATOM 2148 C CA . ALA B 1 110 ? -9.344 -0.067 -8.125 1 91.44 110 ALA B CA 1
ATOM 2149 C C . ALA B 1 110 ? -9.281 -0.2 -9.648 1 91.44 110 ALA B C 1
ATOM 2151 O O . ALA B 1 110 ? -9.766 0.67 -10.375 1 91.44 110 ALA B O 1
ATOM 2152 N N . ASN B 1 111 ? -8.625 -1.205 -10.156 1 90.62 111 ASN B N 1
ATOM 2153 C CA . ASN B 1 111 ? -8.516 -1.503 -11.578 1 90.62 111 ASN B CA 1
ATOM 2154 C C . ASN B 1 111 ? -9.648 -2.406 -12.055 1 90.62 111 ASN B C 1
ATOM 2156 O O . ASN B 1 111 ? -9.773 -3.547 -11.602 1 90.62 111 ASN B O 1
ATOM 2160 N N . LYS B 1 112 ? -10.383 -1.967 -13.062 1 92.56 112 LYS B N 1
ATOM 2161 C CA . LYS B 1 112 ? -11.555 -2.734 -13.461 1 92.56 112 LYS B CA 1
ATOM 2162 C C . LYS B 1 112 ? -11.258 -3.611 -14.672 1 92.56 112 LYS B C 1
ATOM 2164 O O . LYS B 1 112 ? -12.062 -4.477 -15.031 1 92.56 112 LYS B O 1
ATOM 2169 N N . ASN B 1 113 ? -10.086 -3.416 -15.258 1 96.62 113 ASN B N 1
ATOM 2170 C CA . ASN B 1 113 ? -9.719 -4.227 -16.406 1 96.62 113 ASN B CA 1
ATOM 2171 C C . ASN B 1 113 ? -8.523 -5.133 -16.109 1 96.62 113 ASN B C 1
ATOM 2173 O O . ASN B 1 113 ? -7.746 -5.465 -17 1 96.62 113 ASN B O 1
ATOM 2177 N N . GLY B 1 114 ? -8.359 -5.41 -14.844 1 97.31 114 GLY B N 1
ATOM 2178 C CA . GLY B 1 114 ? -7.355 -6.371 -14.406 1 97.31 114 GLY B CA 1
ATOM 2179 C C . GLY B 1 114 ? -5.949 -6 -14.844 1 97.31 114 GLY B C 1
ATOM 2180 O O . GLY B 1 114 ? -5.52 -4.859 -14.664 1 97.31 114 GLY B O 1
ATOM 2181 N N . LEU B 1 115 ? -5.234 -7.031 -15.344 1 98.44 115 LEU B N 1
ATOM 2182 C CA . LEU B 1 115 ? -3.838 -6.879 -15.734 1 98.44 115 LEU B CA 1
ATOM 2183 C C . LEU B 1 115 ? -3.703 -5.879 -16.891 1 98.44 115 LEU B C 1
ATOM 2185 O O . LEU B 1 115 ? -2.66 -5.238 -17.031 1 98.44 115 LEU B O 1
ATOM 2189 N N . SER B 1 116 ? -4.723 -5.652 -17.703 1 98.19 116 SER B N 1
ATOM 2190 C CA . SER B 1 116 ? -4.676 -4.723 -18.828 1 98.19 116 SER B CA 1
ATOM 2191 C C . SER B 1 116 ? -4.461 -3.291 -18.359 1 98.19 116 SER B C 1
ATOM 2193 O O . SER B 1 116 ? -3.762 -2.514 -19.016 1 98.19 116 SER B O 1
ATOM 2195 N N . ASP B 1 117 ? -5.035 -2.92 -17.234 1 96.62 117 ASP B N 1
ATOM 2196 C CA . ASP B 1 117 ? -4.828 -1.578 -16.703 1 96.62 117 ASP B CA 1
ATOM 2197 C C . ASP B 1 117 ? -3.375 -1.374 -16.281 1 96.62 117 ASP B C 1
ATOM 2199 O O . ASP B 1 117 ? -2.84 -0.268 -16.391 1 96.62 117 ASP B O 1
ATOM 2203 N N . VAL B 1 118 ? -2.73 -2.445 -15.789 1 97.06 118 VAL B N 1
ATOM 2204 C CA . VAL B 1 118 ? -1.312 -2.377 -15.461 1 97.06 118 VAL B CA 1
ATOM 2205 C C . VAL B 1 118 ? -0.496 -2.145 -16.734 1 97.06 118 VAL B C 1
ATOM 2207 O O . VAL B 1 118 ? 0.384 -1.281 -16.766 1 97.06 118 VAL B O 1
ATOM 2210 N N . TYR B 1 119 ? -0.793 -2.877 -17.797 1 97.94 119 TYR B N 1
ATOM 2211 C CA . TYR B 1 119 ? -0.13 -2.705 -19.078 1 97.94 119 TYR B CA 1
ATOM 2212 C C . TYR B 1 119 ? -0.341 -1.296 -19.625 1 97.94 119 TYR B C 1
ATOM 2214 O O . TYR B 1 119 ? 0.587 -0.683 -20.156 1 97.94 119 TYR B O 1
ATOM 2222 N N . ASP B 1 120 ? -1.536 -0.753 -19.453 1 96 120 ASP B N 1
ATOM 2223 C CA . ASP B 1 120 ? -1.891 0.552 -20 1 96 120 ASP B CA 1
ATOM 2224 C C . ASP B 1 120 ? -1.161 1.673 -19.266 1 96 120 ASP B C 1
ATOM 2226 O O . ASP B 1 120 ? -1.06 2.793 -19.766 1 96 120 ASP B O 1
ATOM 2230 N N . THR B 1 121 ? -0.73 1.353 -18.031 1 93.75 121 THR B N 1
ATOM 2231 C CA . THR B 1 121 ? -0.025 2.367 -17.266 1 93.75 121 THR B CA 1
ATOM 2232 C C . THR B 1 121 ? 1.443 1.993 -17.094 1 93.75 121 THR B C 1
ATOM 2234 O O . THR B 1 121 ? 2.076 2.377 -16.109 1 93.75 121 THR B O 1
ATOM 2237 N N . LYS B 1 122 ? 2.01 1.199 -18.016 1 96.44 122 LYS B N 1
ATOM 2238 C CA . LYS B 1 122 ? 3.377 0.695 -17.938 1 96.44 122 LYS B CA 1
ATOM 2239 C C . LYS B 1 122 ? 4.383 1.841 -17.844 1 96.44 122 LYS B C 1
ATOM 2241 O O . LYS B 1 122 ? 5.449 1.69 -17.25 1 96.44 122 LYS B O 1
ATOM 2246 N N . ALA B 1 123 ? 4.055 3.018 -18.312 1 93.62 123 ALA B N 1
ATOM 2247 C CA . ALA B 1 123 ? 4.945 4.18 -18.297 1 93.62 123 ALA B CA 1
ATOM 2248 C C . ALA B 1 123 ? 5.227 4.641 -16.875 1 93.62 123 ALA B C 1
ATOM 2250 O O . ALA B 1 123 ? 6.211 5.336 -16.625 1 93.62 123 ALA B O 1
ATOM 2251 N N . ASN B 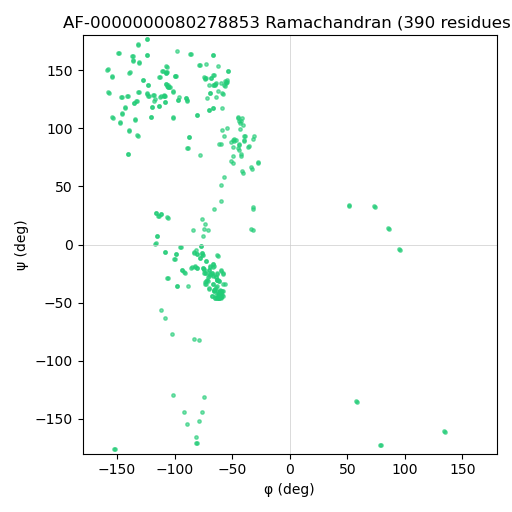1 124 ? 4.371 4.23 -15.961 1 91.75 124 ASN B N 1
ATOM 2252 C CA . ASN B 1 124 ? 4.527 4.613 -14.562 1 91.75 124 ASN B CA 1
ATOM 2253 C C . ASN B 1 124 ? 5.52 3.707 -13.844 1 91.75 124 ASN B C 1
ATOM 2255 O O . ASN B 1 124 ? 5.875 3.959 -12.695 1 91.75 124 ASN B O 1
ATOM 2259 N N . ASP B 1 125 ? 5.965 2.68 -14.531 1 96.5 125 ASP B N 1
ATOM 2260 C CA . ASP B 1 125 ? 6.816 1.676 -13.906 1 96.5 125 ASP B CA 1
ATOM 2261 C C . ASP B 1 125 ? 8.266 1.811 -14.375 1 96.5 125 ASP B C 1
ATOM 2263 O O . ASP B 1 125 ? 8.516 1.982 -15.57 1 96.5 125 ASP B O 1
ATOM 2267 N N . GLU B 1 126 ? 9.203 1.718 -13.453 1 97.81 126 GLU B N 1
ATOM 2268 C CA . GLU B 1 126 ? 10.617 1.819 -13.789 1 97.81 126 GLU B CA 1
ATOM 2269 C C . GLU B 1 126 ? 11.109 0.554 -14.484 1 97.81 126 GLU B C 1
ATOM 2271 O O . GLU B 1 126 ? 12.148 0.57 -15.148 1 97.81 126 GLU B O 1
ATOM 2276 N N . TYR B 1 127 ? 10.469 -0.537 -14.258 1 98.31 127 TYR B N 1
ATOM 2277 C CA . TYR B 1 127 ? 10.688 -1.756 -15.031 1 98.31 127 TYR B CA 1
ATOM 2278 C C . TYR B 1 127 ? 9.359 -2.451 -15.328 1 98.31 127 TYR B C 1
ATOM 2280 O O . TYR B 1 127 ? 8.391 -2.291 -14.586 1 98.31 127 TYR B O 1
ATOM 2288 N N . PHE B 1 128 ? 9.328 -3.07 -16.406 1 98.69 128 PHE B N 1
ATOM 2289 C CA . PHE B 1 128 ? 8.156 -3.764 -16.922 1 98.69 128 PHE B CA 1
ATOM 2290 C C . PHE B 1 128 ? 8.555 -4.996 -17.719 1 98.69 128 PHE B C 1
ATOM 2292 O O . PHE B 1 128 ? 9.031 -4.875 -18.844 1 98.69 128 PHE B O 1
ATOM 2299 N N . GLU B 1 129 ? 8.391 -6.223 -17.172 1 98.81 129 GLU B N 1
ATOM 2300 C CA . GLU B 1 129 ? 8.867 -7.473 -17.75 1 98.81 129 GLU B CA 1
ATOM 2301 C C . GLU B 1 129 ? 7.773 -8.539 -17.734 1 98.81 129 GLU B C 1
ATOM 2303 O O . GLU B 1 129 ? 7.633 -9.281 -16.766 1 98.81 129 GLU B O 1
ATOM 2308 N N . PRO B 1 130 ? 7.027 -8.656 -18.875 1 98.69 130 PRO B N 1
ATOM 2309 C CA . PRO B 1 130 ? 5.969 -9.664 -18.953 1 98.69 130 PRO B CA 1
ATOM 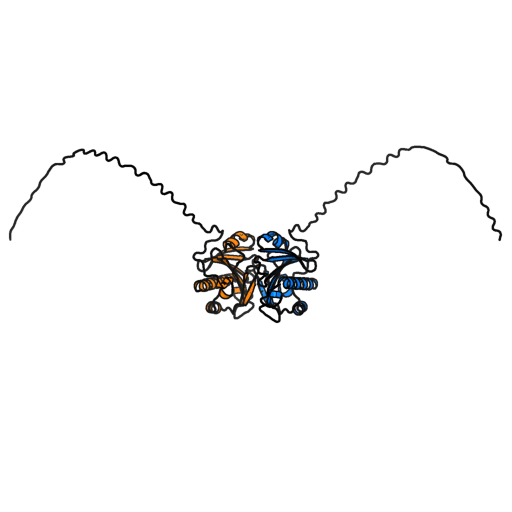2310 C C . PRO B 1 130 ? 6.477 -11.078 -18.672 1 98.69 130 PRO B C 1
ATOM 2312 O O . PRO B 1 130 ? 7.59 -11.43 -19.062 1 98.69 130 PRO B O 1
ATOM 2315 N N . THR B 1 131 ? 5.656 -11.852 -17.953 1 98.69 131 THR B N 1
ATOM 2316 C CA . THR B 1 131 ? 5.961 -13.234 -17.625 1 98.69 131 THR B CA 1
ATOM 2317 C C . THR B 1 131 ? 4.68 -14.047 -17.438 1 98.69 131 THR B C 1
ATOM 2319 O O . THR B 1 131 ? 3.6 -13.602 -17.844 1 98.69 131 THR B O 1
ATOM 2322 N N . GLU B 1 132 ? 4.828 -15.297 -17.047 1 98.69 132 GLU B N 1
ATOM 2323 C CA . GLU B 1 132 ? 3.715 -16.172 -16.688 1 98.69 132 GLU B CA 1
ATOM 2324 C C . GLU B 1 132 ? 3.936 -16.797 -15.312 1 98.69 132 GLU B C 1
ATOM 2326 O O . GLU B 1 132 ? 5.066 -17.141 -14.953 1 98.69 132 GLU B O 1
ATOM 2331 N N . VAL B 1 133 ? 2.9 -16.906 -14.594 1 98.88 133 VAL B N 1
ATOM 2332 C CA . VAL B 1 133 ? 2.912 -17.609 -13.312 1 98.88 133 VAL B CA 1
ATOM 2333 C C . VAL B 1 133 ? 1.909 -18.766 -13.352 1 98.88 133 VAL B C 1
ATOM 2335 O O . VAL B 1 133 ? 0.697 -18.531 -13.375 1 98.88 133 VAL B O 1
ATOM 2338 N N . ALA B 1 134 ? 2.432 -20.031 -13.367 1 98.56 134 ALA B N 1
ATOM 2339 C CA . ALA B 1 134 ? 1.588 -21.219 -13.391 1 98.56 134 ALA B CA 1
ATOM 2340 C C . ALA B 1 134 ? 0.546 -21.141 -14.5 1 98.56 134 ALA B C 1
ATOM 2342 O O . ALA B 1 134 ? -0.622 -21.469 -14.297 1 98.56 134 ALA B O 1
ATOM 2343 N N . GLY B 1 135 ? 0.877 -20.516 -15.625 1 98.44 135 GLY B N 1
ATOM 2344 C CA . GLY B 1 135 ? 0.024 -20.469 -16.797 1 98.44 135 GLY B CA 1
ATOM 2345 C C . GLY B 1 135 ? -0.815 -19.203 -16.875 1 98.44 135 GLY B C 1
ATOM 2346 O O . GLY B 1 135 ? -1.514 -18.984 -17.859 1 98.44 135 GLY B O 1
ATOM 2347 N N . TYR B 1 136 ? -0.74 -18.406 -15.891 1 98.88 136 TYR B N 1
ATOM 2348 C CA . TYR B 1 136 ? -1.505 -17.156 -15.875 1 98.88 136 TYR B CA 1
ATOM 2349 C C . TYR B 1 136 ? -0.634 -15.977 -16.281 1 98.88 136 TYR B C 1
ATOM 2351 O O . TYR B 1 136 ? 0.556 -15.938 -15.953 1 98.88 136 TYR B O 1
ATOM 2359 N N . PRO B 1 137 ? -1.189 -14.984 -16.984 1 98.88 137 PRO B N 1
ATOM 2360 C CA . PRO B 1 137 ? -0.398 -13.812 -17.359 1 98.88 137 PRO B CA 1
ATOM 2361 C C . PRO B 1 137 ? 0.033 -12.969 -16.156 1 98.88 137 PRO B C 1
ATOM 2363 O O . PRO B 1 137 ? -0.734 -12.812 -15.211 1 98.88 137 PRO B O 1
ATOM 2366 N N . ALA B 1 138 ? 1.263 -12.539 -16.188 1 98.94 138 ALA B N 1
ATOM 2367 C CA . ALA B 1 138 ? 1.84 -11.75 -15.109 1 98.94 138 ALA B CA 1
ATOM 2368 C C . ALA B 1 138 ? 2.885 -10.773 -15.641 1 98.94 138 ALA B C 1
ATOM 2370 O O . ALA B 1 138 ? 3.273 -10.844 -16.812 1 98.94 138 ALA B O 1
ATOM 2371 N N . VAL B 1 139 ? 3.254 -9.82 -14.875 1 98.88 139 VAL B N 1
ATOM 2372 C CA . VAL B 1 139 ? 4.309 -8.875 -15.227 1 98.88 139 VAL B CA 1
ATOM 2373 C C . VAL B 1 139 ? 5.078 -8.469 -13.969 1 98.88 139 VAL B C 1
ATOM 2375 O O . VAL B 1 139 ? 4.477 -8.148 -12.938 1 98.88 139 VAL B O 1
ATOM 2378 N N . TYR B 1 140 ? 6.414 -8.617 -14 1 98.88 140 TYR B N 1
ATOM 2379 C CA . TYR B 1 140 ? 7.242 -7.926 -13.016 1 98.88 140 TYR B CA 1
ATOM 2380 C C . TYR B 1 140 ? 7.246 -6.422 -13.273 1 98.88 140 TYR B C 1
ATOM 2382 O O . TYR B 1 140 ? 7.629 -5.973 -14.352 1 98.88 140 TYR B O 1
ATOM 2390 N N . ALA B 1 141 ? 6.707 -5.598 -12.344 1 98.69 141 ALA B N 1
ATOM 2391 C CA . ALA B 1 141 ? 6.629 -4.148 -12.508 1 98.69 141 ALA B CA 1
ATOM 2392 C C . ALA B 1 141 ? 6.578 -3.447 -11.148 1 98.69 141 ALA B C 1
ATOM 2394 O O . ALA B 1 141 ? 6.047 -3.994 -10.18 1 98.69 141 ALA B O 1
ATOM 2395 N N . ALA B 1 142 ? 7.176 -2.33 -11.07 1 98.06 142 ALA B N 1
ATOM 2396 C CA . ALA B 1 142 ? 7.078 -1.429 -9.93 1 98.06 142 ALA B CA 1
ATOM 2397 C C . ALA B 1 142 ? 7.441 -0 -10.32 1 98.06 142 ALA B C 1
ATOM 2399 O O . ALA B 1 142 ? 8.258 0.212 -11.227 1 98.06 142 ALA B O 1
ATOM 2400 N N . ALA B 1 143 ? 6.824 0.929 -9.602 1 95.62 143 ALA B N 1
ATOM 2401 C CA . ALA B 1 143 ? 7.07 2.344 -9.875 1 95.62 143 ALA B CA 1
ATOM 2402 C C . ALA B 1 143 ? 8.5 2.73 -9.508 1 95.62 143 ALA B C 1
ATOM 2404 O O . ALA B 1 143 ? 9.031 3.717 -10.016 1 95.62 143 ALA B O 1
ATOM 2405 N N . LEU B 1 144 ? 9.109 1.986 -8.594 1 95.38 144 LEU B N 1
ATOM 2406 C CA . LEU B 1 144 ? 10.5 2.129 -8.18 1 95.38 144 LEU B CA 1
ATOM 2407 C C . LEU B 1 144 ? 11.25 0.815 -8.352 1 95.38 144 LEU B C 1
ATOM 2409 O O . LEU B 1 144 ? 10.773 -0.241 -7.934 1 95.38 144 LEU B O 1
ATOM 2413 N N . ASP B 1 145 ? 12.477 0.872 -9.039 1 97.38 145 ASP B N 1
ATOM 2414 C CA . ASP B 1 145 ? 13.266 -0.345 -9.188 1 97.38 145 ASP B CA 1
ATOM 2415 C C . ASP B 1 145 ? 14.188 -0.548 -7.984 1 97.38 145 ASP B C 1
ATOM 2417 O O . ASP B 1 145 ? 15.297 -0.009 -7.945 1 97.38 145 ASP B O 1
ATOM 2421 N N . GLY B 1 146 ? 13.695 -1.296 -7 1 96.94 146 GLY B N 1
ATOM 2422 C CA . GLY B 1 146 ? 14.445 -1.617 -5.797 1 96.94 146 GLY B CA 1
ATOM 2423 C C . GLY B 1 146 ? 14.93 -3.055 -5.762 1 96.94 146 GLY B C 1
ATOM 2424 O O . GLY B 1 146 ? 15.133 -3.619 -4.688 1 96.94 146 GLY B O 1
ATOM 2425 N N . ARG B 1 147 ? 15.078 -3.73 -6.992 1 98.06 147 ARG B N 1
ATOM 2426 C CA . ARG B 1 147 ? 15.438 -5.145 -7.043 1 98.06 147 ARG B CA 1
ATOM 2427 C C . ARG B 1 147 ? 16.828 -5.375 -6.473 1 98.06 147 ARG B C 1
ATOM 2429 O O . ARG B 1 147 ? 17.094 -6.402 -5.844 1 98.06 147 ARG B O 1
ATOM 2436 N N . LYS B 1 148 ? 17.688 -4.391 -6.555 1 97.12 148 LYS B N 1
ATOM 2437 C CA . LYS B 1 148 ? 19.031 -4.484 -6 1 97.12 148 LYS B CA 1
ATOM 2438 C C . LYS B 1 148 ? 19.016 -4.297 -4.484 1 97.12 148 LYS B C 1
ATOM 2440 O O . LYS B 1 148 ? 20.016 -4.57 -3.811 1 97.12 148 LYS B O 1
ATOM 2445 N N . SER B 1 149 ? 17.891 -3.85 -3.945 1 95.75 149 SER B N 1
ATOM 2446 C CA . SER B 1 149 ? 17.734 -3.641 -2.51 1 95.75 149 SER B CA 1
ATOM 2447 C C . SER B 1 149 ? 16.672 -4.566 -1.929 1 95.75 149 SER B C 1
ATOM 2449 O O . SER B 1 149 ? 15.977 -4.199 -0.982 1 95.75 149 SER B O 1
ATOM 2451 N N . GLY B 1 150 ? 16.469 -5.719 -2.557 1 98.12 150 GLY B N 1
ATOM 2452 C CA . GLY B 1 150 ? 15.648 -6.789 -2.006 1 98.12 150 GLY B CA 1
ATOM 2453 C C . GLY B 1 150 ? 14.172 -6.633 -2.312 1 98.12 150 GLY B C 1
ATOM 2454 O O . GLY B 1 150 ? 13.328 -7.312 -1.721 1 98.12 150 GLY B O 1
ATOM 2455 N N . LYS B 1 151 ? 13.82 -5.719 -3.291 1 98.19 151 LYS B N 1
ATOM 2456 C CA . LYS B 1 151 ? 12.422 -5.484 -3.617 1 98.19 151 LYS B CA 1
ATOM 2457 C C . LYS B 1 151 ? 12.062 -6.098 -4.969 1 98.19 151 LYS B C 1
ATOM 2459 O O . LYS B 1 151 ? 12.906 -6.188 -5.859 1 98.19 151 LYS B O 1
ATOM 2464 N N . CYS B 1 152 ? 10.859 -6.52 -5.121 1 98.75 152 CYS B N 1
ATOM 2465 C CA . CYS B 1 152 ? 10.336 -6.973 -6.406 1 98.75 152 CYS B CA 1
ATOM 2466 C C . CYS B 1 152 ? 8.812 -6.895 -6.434 1 98.75 152 CYS B C 1
ATOM 2468 O O . CYS B 1 152 ? 8.148 -7.281 -5.473 1 98.75 152 CYS B O 1
ATOM 2470 N N . GLY B 1 153 ? 8.297 -6.305 -7.484 1 98.75 153 GLY B N 1
ATOM 2471 C CA . GLY B 1 153 ? 6.863 -6.277 -7.707 1 98.75 153 GLY B CA 1
ATOM 2472 C C . GLY B 1 153 ? 6.41 -7.219 -8.805 1 98.75 153 GLY B C 1
ATOM 2473 O O . GLY B 1 153 ? 7.07 -7.332 -9.844 1 98.75 153 GLY B O 1
ATOM 2474 N N . LEU B 1 154 ? 5.336 -7.938 -8.523 1 98.94 154 LEU B N 1
ATOM 2475 C CA . LEU B 1 154 ? 4.711 -8.852 -9.469 1 98.94 154 LEU B CA 1
ATOM 2476 C C . LEU B 1 154 ? 3.199 -8.648 -9.5 1 98.94 154 LEU B C 1
ATOM 2478 O O . LEU B 1 154 ? 2.549 -8.664 -8.453 1 98.94 154 LEU B O 1
ATOM 2482 N N . PHE B 1 155 ? 2.666 -8.375 -10.672 1 98.88 155 PHE B N 1
ATOM 2483 C CA . PHE B 1 155 ? 1.225 -8.398 -10.891 1 98.88 155 PHE B CA 1
ATOM 2484 C C . PHE B 1 155 ? 0.802 -9.688 -11.594 1 98.88 155 PHE B C 1
ATOM 2486 O O . PHE B 1 155 ? 1.405 -10.086 -12.586 1 98.88 155 PHE B O 1
ATOM 2493 N N . VAL B 1 156 ? -0.206 -10.328 -11.07 1 98.94 156 VAL B N 1
ATOM 2494 C CA . VAL B 1 156 ? -0.734 -11.555 -11.664 1 98.94 156 VAL B CA 1
ATOM 2495 C C . VAL B 1 156 ? -2.197 -11.352 -12.047 1 98.94 156 VAL B C 1
ATOM 2497 O O . VAL B 1 156 ? -3.025 -11 -11.203 1 98.94 156 VAL B O 1
ATOM 2500 N N . GLY B 1 157 ? -2.484 -11.484 -13.375 1 98.81 157 GLY B N 1
ATOM 2501 C CA . GLY B 1 157 ? -3.889 -11.555 -13.758 1 98.81 157 GLY B CA 1
ATOM 2502 C C . GLY B 1 157 ? -4.582 -12.812 -13.258 1 98.81 157 GLY B C 1
ATOM 2503 O O . GLY B 1 157 ? -4.207 -13.922 -13.633 1 98.81 157 GLY B O 1
ATOM 2504 N N . VAL B 1 158 ? -5.621 -12.688 -12.383 1 98.81 158 VAL B N 1
ATOM 2505 C CA . VAL B 1 158 ? -6.305 -13.852 -11.828 1 98.81 158 VAL B CA 1
ATOM 2506 C C . VAL B 1 158 ? -7.68 -14 -12.477 1 98.81 158 VAL B C 1
ATOM 2508 O O . VAL B 1 158 ? -8.242 -15.102 -12.516 1 98.81 158 VAL B O 1
ATOM 2511 N N . THR B 1 159 ? -8.289 -12.938 -12.914 1 98.5 159 THR B N 1
ATOM 2512 C CA . THR B 1 159 ? -9.344 -12.828 -13.914 1 98.5 159 THR B CA 1
ATOM 2513 C C . THR B 1 159 ? -9.023 -11.734 -14.922 1 98.5 159 THR B C 1
ATOM 2515 O O . THR B 1 159 ? -8.023 -11.016 -14.773 1 98.5 159 THR B O 1
ATOM 2518 N N . ASP B 1 160 ? -9.828 -11.664 -15.953 1 97.81 160 ASP B N 1
ATOM 2519 C CA . ASP B 1 160 ? -9.609 -10.57 -16.906 1 97.81 160 ASP B CA 1
ATOM 2520 C C . ASP B 1 160 ? -9.906 -9.219 -16.25 1 97.81 160 ASP B C 1
ATOM 2522 O O . ASP B 1 160 ? -9.438 -8.188 -16.734 1 97.81 160 ASP B O 1
ATOM 2526 N N . GLN B 1 161 ? -10.617 -9.188 -15.102 1 97.56 161 GLN B N 1
ATOM 2527 C CA . GLN B 1 161 ? -11.055 -7.945 -14.469 1 97.56 161 GLN B CA 1
ATOM 2528 C C . GLN B 1 161 ? -10.258 -7.664 -13.195 1 97.56 161 GLN B C 1
ATOM 2530 O O . GLN B 1 161 ? -10.375 -6.586 -12.609 1 97.56 161 GLN B O 1
ATOM 2535 N N . LEU B 1 162 ? -9.406 -8.641 -12.797 1 98.44 162 LEU B N 1
ATOM 2536 C CA . LEU B 1 162 ? -8.727 -8.461 -11.523 1 98.44 162 LEU B CA 1
ATOM 2537 C C . LEU B 1 162 ? -7.285 -8.953 -11.602 1 98.44 162 LEU B C 1
ATOM 2539 O O . LEU B 1 162 ? -7.031 -10.07 -12.047 1 98.44 162 LEU B O 1
ATOM 2543 N N . ALA B 1 163 ? -6.352 -8.141 -11.211 1 98.75 163 ALA B N 1
ATOM 2544 C CA . ALA B 1 163 ? -4.965 -8.516 -10.961 1 98.75 163 ALA B CA 1
ATOM 2545 C C . ALA B 1 163 ? -4.637 -8.438 -9.477 1 98.75 163 ALA B C 1
ATOM 2547 O O . ALA B 1 163 ? -5.266 -7.684 -8.727 1 98.75 163 ALA B O 1
ATOM 2548 N N . VAL B 1 164 ? -3.764 -9.25 -9.023 1 98.88 164 VAL B N 1
ATOM 2549 C CA . VAL B 1 164 ? -3.229 -9.211 -7.664 1 98.88 164 VAL B CA 1
ATOM 2550 C C . VAL B 1 164 ? -1.781 -8.727 -7.691 1 98.88 164 VAL B C 1
ATOM 2552 O O . VAL B 1 164 ? -0.975 -9.203 -8.492 1 98.88 164 VAL B O 1
ATOM 2555 N N . ASN B 1 165 ? -1.474 -7.719 -6.883 1 98.88 165 ASN B N 1
ATOM 2556 C CA . ASN B 1 165 ? -0.105 -7.242 -6.711 1 98.88 165 ASN B CA 1
ATOM 2557 C C . ASN B 1 165 ? 0.601 -7.969 -5.57 1 98.88 165 ASN B C 1
ATOM 2559 O O . ASN B 1 165 ? 0.061 -8.07 -4.465 1 98.88 165 ASN B O 1
ATOM 2563 N N . ILE B 1 166 ? 1.695 -8.508 -5.82 1 98.94 166 ILE B N 1
ATOM 2564 C CA . ILE B 1 166 ? 2.592 -9.117 -4.844 1 98.94 166 ILE B CA 1
ATOM 2565 C C . ILE B 1 166 ? 3.885 -8.312 -4.758 1 98.94 166 ILE B C 1
ATOM 2567 O O . ILE B 1 166 ? 4.625 -8.203 -5.742 1 98.94 166 ILE B O 1
ATOM 2571 N N . LEU B 1 167 ? 4.176 -7.777 -3.602 1 98.81 167 LEU B N 1
ATOM 2572 C CA . LEU B 1 167 ? 5.391 -6.996 -3.371 1 98.81 167 LEU B CA 1
ATOM 2573 C C . LEU B 1 167 ? 6.281 -7.672 -2.334 1 98.81 167 LEU B C 1
ATOM 2575 O O . LEU B 1 167 ? 5.832 -7.984 -1.23 1 98.81 167 LEU B O 1
ATOM 2579 N N . VAL B 1 168 ? 7.52 -7.902 -2.748 1 98.69 168 VAL B N 1
ATOM 2580 C CA . VAL B 1 168 ? 8.531 -8.508 -1.884 1 98.69 168 VAL B CA 1
ATOM 2581 C C . VAL B 1 168 ? 9.508 -7.441 -1.406 1 98.69 168 VAL B C 1
ATOM 2583 O O . VAL B 1 168 ? 9.914 -6.57 -2.182 1 98.69 168 VAL B O 1
ATOM 2586 N N . GLN B 1 169 ? 9.844 -7.469 -0.129 1 98.31 169 GLN B N 1
ATOM 2587 C CA . GLN B 1 169 ? 10.992 -6.785 0.462 1 98.31 169 GLN B CA 1
ATOM 2588 C C . GLN B 1 169 ? 11.742 -7.703 1.415 1 98.31 169 GLN B C 1
ATOM 2590 O O . GLN B 1 169 ? 11.281 -7.973 2.527 1 98.31 169 GLN B O 1
ATOM 2595 N N . TYR B 1 170 ? 12.867 -8.109 0.986 1 98.12 170 TYR B N 1
ATOM 2596 C CA . TYR B 1 170 ? 13.742 -8.906 1.844 1 98.12 170 TYR B CA 1
ATOM 2597 C C . TYR B 1 170 ? 15.008 -8.141 2.201 1 98.12 170 TYR B C 1
ATOM 2599 O O . TYR B 1 170 ? 15.719 -7.66 1.317 1 98.12 170 TYR B O 1
ATOM 2607 N N . ASP B 1 171 ? 15.258 -8.078 3.461 1 97.06 171 ASP B N 1
ATOM 2608 C CA . ASP B 1 171 ? 16.469 -7.398 3.926 1 97.06 171 ASP B CA 1
ATOM 2609 C C . ASP B 1 171 ? 17.609 -8.383 4.094 1 97.06 171 ASP B C 1
ATOM 2611 O O . ASP B 1 171 ? 18.781 -7.988 4.094 1 97.06 171 ASP B O 1
ATOM 2615 N N . ASN B 1 172 ? 17.266 -9.617 4.254 1 98 172 ASN B N 1
ATOM 2616 C CA . ASN B 1 172 ? 18.297 -10.602 4.57 1 98 172 ASN B CA 1
ATOM 2617 C C . ASN B 1 172 ? 18.109 -11.883 3.752 1 98 172 ASN B C 1
ATOM 2619 O O . ASN B 1 172 ? 17.047 -12.117 3.195 1 98 172 ASN B O 1
ATOM 2623 N N . GLY B 1 173 ? 19.234 -12.664 3.625 1 96.75 173 GLY B N 1
ATOM 2624 C CA . GLY B 1 173 ? 19.219 -13.969 2.986 1 96.75 173 GLY B CA 1
ATOM 2625 C C . GLY B 1 173 ? 19.203 -13.891 1.471 1 96.75 173 GLY B C 1
ATOM 2626 O O . GLY B 1 173 ? 19.375 -12.812 0.899 1 96.75 173 GLY B O 1
ATOM 2627 N N . PRO B 1 174 ? 19.047 -14.984 0.775 1 95.06 174 PRO B N 1
ATOM 2628 C CA . PRO B 1 174 ? 19.141 -15.047 -0.685 1 95.06 174 PRO B CA 1
ATOM 2629 C C . PRO B 1 174 ? 18.078 -14.195 -1.381 1 95.06 174 PRO B C 1
ATOM 2631 O O . PRO B 1 174 ? 18.328 -13.664 -2.467 1 95.06 174 PRO B O 1
ATOM 2634 N N . GLY B 1 175 ? 16.938 -14.047 -0.763 1 96.75 175 GLY B N 1
ATOM 2635 C CA . GLY B 1 175 ? 15.875 -13.242 -1.35 1 96.75 175 GLY B CA 1
ATOM 2636 C C . GLY B 1 175 ? 16.203 -11.758 -1.366 1 96.75 175 GLY B C 1
ATOM 2637 O O . GLY B 1 175 ? 15.57 -10.992 -2.1 1 96.75 175 GLY B O 1
ATOM 2638 N N . ALA B 1 176 ? 17.141 -11.359 -0.541 1 97.56 176 ALA B N 1
ATOM 2639 C CA . ALA B 1 176 ? 17.531 -9.953 -0.512 1 97.56 176 ALA B CA 1
ATOM 2640 C C . ALA B 1 176 ? 18.344 -9.578 -1.75 1 97.56 176 ALA B C 1
ATOM 2642 O O . ALA B 1 176 ? 18.25 -8.453 -2.236 1 97.56 176 ALA B O 1
ATOM 2643 N N . SER B 1 177 ? 19.109 -10.516 -2.285 1 97.31 177 SER B N 1
ATOM 2644 C CA . SER B 1 177 ? 19.922 -10.258 -3.467 1 97.31 177 SER B CA 1
ATOM 2645 C C . SER B 1 177 ? 19.172 -10.617 -4.746 1 97.31 177 SER B C 1
ATOM 2647 O O . SER B 1 177 ? 19.5 -10.125 -5.824 1 97.31 177 SER B O 1
ATOM 2649 N N . ASP B 1 178 ? 18.188 -11.516 -4.629 1 98.19 178 ASP B N 1
ATOM 2650 C CA . ASP B 1 178 ? 17.375 -11.945 -5.766 1 98.19 178 ASP B CA 1
ATOM 2651 C C . ASP B 1 178 ? 15.914 -12.109 -5.359 1 98.19 178 ASP B C 1
ATOM 2653 O O . ASP B 1 178 ? 15.438 -13.234 -5.195 1 98.19 178 ASP B O 1
ATOM 2657 N N . PRO B 1 179 ? 15.164 -11.047 -5.238 1 98.69 179 PRO B N 1
ATOM 2658 C CA . PRO B 1 179 ? 13.828 -11.078 -4.629 1 98.69 179 PRO B CA 1
ATOM 2659 C C . PRO B 1 179 ? 12.75 -11.57 -5.59 1 98.69 179 PRO B C 1
ATOM 2661 O O . PRO B 1 179 ? 11.672 -11.977 -5.156 1 98.69 179 PRO B O 1
ATOM 2664 N N . CYS B 1 180 ? 12.898 -11.562 -6.918 1 98.88 180 CYS B N 1
ATOM 2665 C CA . CYS B 1 180 ? 11.828 -11.789 -7.879 1 98.88 180 CYS B CA 1
ATOM 2666 C C . CYS B 1 180 ? 11.422 -13.258 -7.91 1 98.88 180 CYS B C 1
ATOM 2668 O O . CYS B 1 180 ? 10.242 -13.578 -8.023 1 98.88 180 CYS B O 1
ATOM 2670 N N . PRO B 1 181 ? 12.367 -14.227 -7.703 1 98.75 181 PRO B N 1
ATOM 2671 C CA . PRO B 1 181 ? 11.938 -15.617 -7.555 1 98.75 181 PRO B CA 1
ATOM 2672 C C . PRO B 1 181 ? 11.023 -15.828 -6.344 1 98.75 181 PRO B C 1
ATOM 2674 O O . PRO B 1 181 ? 10.148 -16.688 -6.367 1 98.75 181 PRO B O 1
ATOM 2677 N N . VAL B 1 182 ? 11.211 -15.031 -5.262 1 98.75 182 VAL B N 1
ATOM 2678 C CA . VAL B 1 182 ? 10.328 -15.117 -4.105 1 98.75 182 VAL B CA 1
ATOM 2679 C C . VAL B 1 182 ? 8.906 -14.734 -4.516 1 98.75 182 VAL B C 1
ATOM 2681 O O . VAL B 1 182 ? 7.949 -15.445 -4.203 1 98.75 182 VAL B O 1
ATOM 2684 N N . ALA B 1 183 ? 8.781 -13.648 -5.266 1 98.88 183 ALA B N 1
ATOM 2685 C CA . ALA B 1 183 ? 7.48 -13.195 -5.75 1 98.88 183 ALA B CA 1
ATOM 2686 C C . ALA B 1 183 ? 6.828 -14.258 -6.629 1 98.88 183 ALA B C 1
ATOM 2688 O O . ALA B 1 183 ? 5.625 -14.508 -6.52 1 98.88 183 ALA B O 1
ATOM 2689 N N . LEU B 1 184 ? 7.613 -14.867 -7.484 1 98.94 184 LEU B N 1
ATOM 2690 C CA . LEU B 1 184 ? 7.109 -15.906 -8.375 1 98.94 184 LEU B CA 1
ATOM 2691 C C . LEU B 1 184 ? 6.535 -17.062 -7.586 1 98.94 184 LEU B C 1
ATOM 2693 O O . LEU B 1 184 ? 5.426 -17.531 -7.867 1 98.94 184 LEU B O 1
ATOM 2697 N N . LYS B 1 185 ? 7.227 -17.516 -6.57 1 98.88 185 LYS B N 1
ATOM 2698 C CA . LYS B 1 185 ? 6.777 -18.656 -5.766 1 98.88 185 LYS B CA 1
ATOM 2699 C C . LYS B 1 185 ? 5.496 -18.312 -5.008 1 98.88 185 LYS B C 1
ATOM 2701 O O . LYS B 1 185 ? 4.609 -19.156 -4.871 1 98.88 185 LYS B O 1
ATOM 2706 N N . VAL B 1 186 ? 5.449 -17.125 -4.508 1 98.94 186 VAL B N 1
ATOM 2707 C CA . VAL B 1 186 ? 4.242 -16.672 -3.822 1 98.94 186 VAL B CA 1
ATOM 2708 C C . VAL B 1 186 ? 3.072 -16.656 -4.805 1 98.94 186 VAL B C 1
ATOM 2710 O O . VAL B 1 186 ? 1.967 -17.094 -4.477 1 98.94 186 VAL B O 1
ATOM 2713 N N . GLY B 1 187 ? 3.303 -16.125 -6.047 1 98.94 187 GLY B N 1
ATOM 2714 C CA . GLY B 1 187 ? 2.277 -16.125 -7.078 1 98.94 187 GLY B CA 1
ATOM 2715 C C . GLY B 1 187 ? 1.778 -17.516 -7.422 1 98.94 187 GLY B C 1
ATOM 2716 O O . GLY B 1 187 ? 0.574 -17.719 -7.578 1 98.94 187 GLY B O 1
ATOM 2717 N N . GLU B 1 188 ? 2.684 -18.469 -7.562 1 98.94 188 GLU B N 1
ATOM 2718 C CA . GLU B 1 188 ? 2.314 -19.844 -7.852 1 98.94 188 GLU B CA 1
ATOM 2719 C C . GLU B 1 188 ? 1.453 -20.438 -6.738 1 98.94 188 GLU B C 1
ATOM 2721 O O . GLU B 1 188 ? 0.432 -21.062 -7.008 1 98.94 188 GLU B O 1
ATOM 2726 N N . ALA B 1 189 ? 1.893 -20.188 -5.508 1 98.88 189 ALA B N 1
ATOM 2727 C CA . ALA B 1 189 ? 1.14 -20.672 -4.359 1 98.88 189 ALA B CA 1
ATOM 2728 C C . ALA B 1 189 ? -0.25 -20.047 -4.305 1 98.88 189 ALA B C 1
ATOM 2730 O O . ALA B 1 189 ? -1.228 -20.719 -3.965 1 98.88 189 ALA B O 1
ATOM 2731 N N . MET B 1 190 ? -0.35 -18.75 -4.602 1 98.88 190 MET B N 1
ATOM 2732 C CA . MET B 1 190 ? -1.631 -18.062 -4.609 1 98.88 190 MET B CA 1
ATOM 2733 C C . MET B 1 190 ? -2.578 -18.672 -5.637 1 98.88 190 MET B C 1
ATOM 2735 O O . MET B 1 190 ? -3.746 -18.922 -5.332 1 98.88 190 MET B O 1
ATOM 2739 N N . ILE B 1 191 ? -2.043 -18.922 -6.891 1 98.75 191 ILE B N 1
ATOM 2740 C CA . ILE B 1 191 ? -2.875 -19.5 -7.938 1 98.75 191 ILE B CA 1
ATOM 2741 C C . ILE B 1 191 ? -3.396 -20.859 -7.48 1 98.75 191 ILE B C 1
ATOM 2743 O O . ILE B 1 191 ? -4.578 -21.172 -7.656 1 98.75 191 ILE B O 1
ATOM 2747 N N . GLU B 1 192 ? -2.539 -21.703 -6.848 1 98.19 192 GLU B N 1
ATOM 2748 C CA . GLU B 1 192 ? -2.975 -23 -6.336 1 98.19 192 GLU B CA 1
ATOM 2749 C C . GLU B 1 192 ? -4.066 -22.828 -5.281 1 98.19 192 GLU B C 1
ATOM 2751 O O . GLU B 1 192 ? -5.062 -23.562 -5.297 1 98.19 192 GLU B O 1
ATOM 2756 N N . THR B 1 193 ? -3.865 -21.906 -4.426 1 98.5 193 THR B N 1
ATOM 2757 C CA . THR B 1 193 ? -4.836 -21.656 -3.365 1 98.5 193 THR B CA 1
ATOM 2758 C C . THR B 1 193 ? -6.184 -21.234 -3.951 1 98.5 193 THR B C 1
ATOM 2760 O O . THR B 1 193 ? -7.23 -21.734 -3.527 1 98.5 193 THR B O 1
ATOM 2763 N N . LEU B 1 194 ? -6.172 -20.328 -4.93 1 98.12 194 LEU B N 1
ATOM 2764 C CA . LEU B 1 194 ? -7.391 -19.75 -5.488 1 98.12 194 LEU B CA 1
ATOM 2765 C C . LEU B 1 194 ? -8.102 -20.75 -6.395 1 98.12 194 LEU B C 1
ATOM 2767 O O . LEU B 1 194 ? -9.289 -20.609 -6.672 1 98.12 194 LEU B O 1
ATOM 2771 N N . LYS B 1 195 ? -7.352 -21.75 -6.883 1 96.56 195 LYS B N 1
ATOM 2772 C CA . LYS B 1 195 ? -7.973 -22.828 -7.645 1 96.56 195 LYS B CA 1
ATOM 2773 C C . LYS B 1 195 ? -8.789 -23.75 -6.734 1 96.56 195 LYS B C 1
ATOM 2775 O O . LYS B 1 195 ? -9.797 -24.328 -7.164 1 96.56 195 LYS B O 1
ATOM 2780 N N . GLU B 1 196 ? -8.359 -23.875 -5.469 1 89.56 196 GLU B N 1
ATOM 2781 C CA . GLU B 1 196 ? -8.984 -24.797 -4.52 1 89.56 196 GLU B CA 1
ATOM 2782 C C . GLU B 1 196 ? -10.18 -24.141 -3.828 1 89.56 196 GLU B C 1
ATOM 2784 O O . GLU B 1 196 ? -11.023 -24.828 -3.256 1 89.56 196 GLU B O 1
ATOM 2789 N N . GLY B 1 197 ? -10.297 -22.859 -3.793 1 77.12 197 GLY B N 1
ATOM 2790 C CA . GLY B 1 197 ? -11.367 -22.172 -3.078 1 77.12 197 GLY B CA 1
ATOM 2791 C C . GLY B 1 197 ? -12.641 -22.047 -3.895 1 77.12 197 GLY B C 1
ATOM 2792 O O . GLY B 1 197 ? -12.633 -22.266 -5.109 1 77.12 197 GLY B O 1
#